Protein AF-A0A8C3PEB8-F1 (afdb_monomer)

Mean predicted aligned error: 14.76 Å

Sequence (470 aa):
MGPKTLSRVVLGISSPSLRESHSRQPFCAFLLGEQCRHHIAASMEPAQLKTAVMNIVNTSRIIVQFMLNQNLKNQVTRSRLRQRGGESDEDMEFYQTAGPGALEIMLLMGQVIAVEHRFWARETTTDWWDRIVLQVWDDSQWLRNFRMSKGTFMELCDLLSPALKRQNTKMRATLTVEKRVAIALWKLAPPDSYRSVGNQFGMGKSTVGAAVMQVAKAITELLLPKVVTLGNVQVIVDGFAAMGFPNCGGAIDGTHIPILAPEHQDTQYINRKGYFSMVLQALVDHKERYTNVNAGWLGRVHDGRVFRNTTLFKLLQQGTYFPDQKITVEDVEMPIVILGDPAYPLMPWLMKPYTGSLDRSQELFNYRLSKCRMVVECAFGHLKRRWRTLLTRSDLSQTNIPIVIAACCVLHNLCESKGEIFMAGWEAEANRLAADYAQPDTRAIRRSHQEALRIREALKTSFMTGQATV

Organism: Chrysemys picta bellii (NCBI:txid8478)

Nearest PDB structures (foldseek):
  3po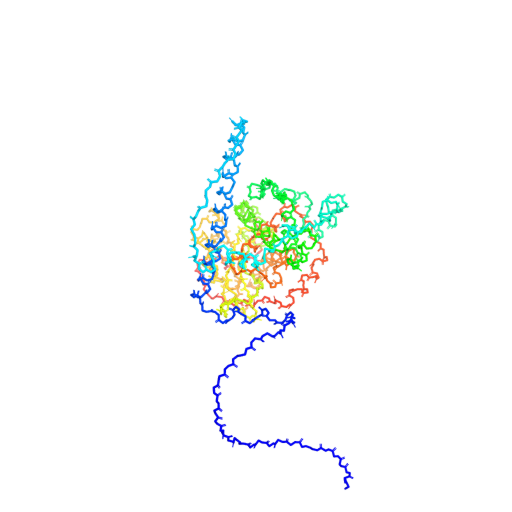4-assembly1_A  TM=4.975E-01  e=8.422E+00  Thermus aquaticus

Secondary structure (DSSP, 8-state):
---------------------------------TTGGGSSGGG--HHHHHHHHHHHHHHHHHHHHHHHHHHHHHHHHHHHHTT---------------SS-HHHHHHHHTTS-----S-SS-----HIIIIIIIII--HHHHHHHHSS-HHHHHHHHHHHHHHH----BTTBPPPPHHHHHHHHHHHHSS---HHHHHHHHT--HHHHHHHHHHHHHHHHHHTHHHHSS---HHHHHHHHHHHT-TTEEEEEEEEEEEBPPPSS--TTSB-TTSSBEEEEEEEE-TTS-EEEEEEEEETTS-HHHHHHTSHHHHHHHHT-SS-S-EEEETTEEEE-EEE--TTSPBBTTEE----SSPPHHHHHHHHHHHHHHHHHHHHHHHHHHHSGGGTS-B-S-TTTHHHHHHHHHHHHHHHHHTT----THHHHHHHHHHTTSPPPPP-----B-HHHHHHHHHHHHHHHHT----

pLDDT: mean 78.8, std 24.86, range [23.2, 98.75]

Radius of gyration: 34.29 Å; Cα contacts (8 Å, |Δi|>4): 577; chains: 1; bounding box: 96×58×107 Å

InterPro domains:
  IPR027806 Harbinger transposase-derived nuclease domain [PF13359] (252-413)
  IPR045249 Putative nuclease HARBI1-like [PTHR22930] (121-427)
  IPR058353 Domain of unknown function DUF8040 [PF26138] (140-220)

Solvent-accessible surface area (backbone atoms only — not comparable to full-atom values): 27311 Å² total; per-residue (Å²): 135,86,82,91,85,88,88,88,85,89,84,87,83,85,87,88,89,84,86,88,86,86,87,79,86,82,84,88,86,77,93,78,74,96,78,69,80,77,64,68,78,80,75,60,54,72,70,56,53,51,50,53,51,50,50,53,52,50,52,50,52,50,52,53,51,49,53,52,51,51,51,51,49,53,51,52,50,53,56,48,63,74,72,54,88,82,86,82,88,84,88,86,90,89,84,84,89,73,72,86,42,74,66,54,53,46,54,62,51,57,65,55,70,74,73,73,64,92,54,95,64,83,90,54,70,43,53,55,48,72,45,44,54,72,71,63,55,50,70,67,61,42,26,74,50,58,65,40,50,71,68,58,50,51,53,50,32,60,75,38,31,89,76,52,62,68,74,67,50,99,88,46,79,55,72,53,42,58,60,35,48,50,55,25,36,46,44,35,24,49,79,60,53,51,59,58,56,7,64,62,55,36,44,55,43,68,57,42,53,49,30,31,53,52,45,23,46,40,41,39,73,70,38,31,82,71,59,38,39,70,78,64,55,66,65,30,19,53,44,26,34,76,66,61,38,73,51,24,66,26,16,42,51,69,46,74,30,42,35,56,81,65,95,67,86,53,78,51,24,30,26,88,71,71,47,36,20,32,28,37,35,36,32,16,30,70,79,41,34,47,34,40,77,52,58,61,44,47,26,52,63,50,60,43,61,56,46,72,72,35,69,64,43,54,30,54,76,68,59,67,68,55,78,98,49,70,47,75,40,87,93,37,83,36,47,55,20,31,39,36,52,47,33,37,61,36,33,70,48,27,47,50,55,80,83,79,92,73,54,75,52,49,47,51,42,33,50,40,52,50,63,55,37,44,32,37,56,50,30,53,49,51,40,34,39,53,31,25,35,50,47,35,61,39,94,59,56,81,88,50,46,32,43,47,54,49,22,48,54,37,54,41,31,56,34,61,78,68,65,49,82,78,64,74,78,37,52,64,56,37,52,61,47,36,66,84,58,65,77,63,84,83,60,72,44,86,56,67,37,73,66,22,50,52,47,52,52,30,51,29,50,34,65,72,73,65,66,82,72,133

Foldseek 3Di:
DDDDDDDDDDDDDDDDDDDDDDDDDDDDDDDDDDDPPPPPVVPDDPVRVVVVVVVVVVVVVVVVVVVVVVVVVVVVVVVVVVVDDDDDDDDDDDDDDDPPDVVNVVVVCVVVPPPPPVDPDDFFDQCLVPPVVPPPDDQVNVCLQLVFGPVLLVVLLVLLCVQQPDDADPVGDDDRSSLLSSLQSNCQFDPDQLVVSCNNRVHDSVVSVVSNLSSLLSLLVRQLVPLQALPDQVVQQVLLLVLPDHLASFAKDKFWFFADDDPDDDPQQQAPVGGGTKIKIFTAGSLLATNDIDIQGRRHDQPQRVLCPDPVNVCVVVVNRDPQDWDDQPNATQHRAYEYELSHAQDSRYDYADDDDDDPLSVLLNVSSVSSNVSPVVSVLQLCLRGVCRLDHNPDDSVSVRSNSSSSSSVSSSCSVVVGDDDPVSNVVSCVSNVVPDTDDHDGDPHHDPSSVVVSVSSSVCSVVVVSDD

Structure (mmCIF, N/CA/C/O backbone):
data_AF-A0A8C3PEB8-F1
#
_entry.id   AF-A0A8C3PEB8-F1
#
loop_
_atom_site.group_PDB
_atom_site.id
_atom_site.type_symbol
_atom_site.label_atom_id
_atom_site.label_alt_id
_atom_site.label_comp_id
_atom_site.label_asym_id
_atom_site.label_entity_id
_atom_site.label_seq_id
_atom_site.pdbx_PDB_ins_code
_atom_site.Cartn_x
_atom_site.Cartn_y
_atom_site.Cartn_z
_atom_site.occupancy
_atom_site.B_iso_or_equiv
_atom_site.auth_seq_id
_atom_site.auth_comp_id
_atom_site.auth_asym_id
_atom_site.auth_atom_id
_atom_site.pdbx_PDB_model_num
ATOM 1 N N . MET A 1 1 ? 65.858 -15.951 37.108 1.00 34.94 1 MET A N 1
ATOM 2 C CA . MET A 1 1 ? 66.296 -16.581 35.846 1.00 34.94 1 MET A CA 1
ATOM 3 C C . MET A 1 1 ? 65.514 -15.944 34.705 1.00 34.94 1 MET A C 1
ATOM 5 O O . MET A 1 1 ? 64.300 -16.066 34.691 1.00 34.94 1 MET A O 1
ATOM 9 N N . GLY A 1 2 ? 66.186 -15.186 33.829 1.00 31.69 2 GLY A N 1
ATOM 10 C CA . GLY A 1 2 ? 65.679 -14.901 32.474 1.00 31.69 2 GLY A CA 1
ATOM 11 C C . GLY A 1 2 ? 65.907 -16.117 31.554 1.00 31.69 2 GLY A C 1
ATOM 12 O O . GLY A 1 2 ? 66.255 -17.167 32.100 1.00 31.69 2 GLY A O 1
ATOM 13 N N . PRO A 1 3 ? 65.825 -16.009 30.206 1.00 40.56 3 PRO A N 1
ATOM 14 C CA . PRO A 1 3 ? 66.071 -14.801 29.394 1.00 40.56 3 PRO A CA 1
ATOM 15 C C . PRO A 1 3 ? 65.006 -14.502 28.293 1.00 40.56 3 PRO A C 1
ATOM 17 O O . PRO A 1 3 ? 64.292 -15.397 27.867 1.00 40.56 3 PRO A O 1
ATOM 20 N N . LYS A 1 4 ? 64.773 -13.209 27.971 1.00 32.34 4 LYS A N 1
ATOM 21 C CA . LYS A 1 4 ? 65.171 -12.450 26.737 1.00 32.34 4 LYS A CA 1
ATOM 22 C C . LYS A 1 4 ? 64.312 -12.793 25.495 1.00 32.34 4 LYS A C 1
ATOM 24 O O . LYS A 1 4 ? 64.003 -13.950 25.293 1.00 32.34 4 LYS A O 1
ATOM 29 N N . THR A 1 5 ? 63.895 -11.919 24.573 1.00 30.31 5 THR A N 1
ATOM 30 C CA . THR A 1 5 ? 64.210 -10.545 24.095 1.00 30.31 5 THR A CA 1
ATOM 31 C C . THR A 1 5 ? 63.116 -10.242 23.028 1.00 30.31 5 THR A C 1
ATOM 33 O O . THR A 1 5 ? 62.523 -11.190 22.532 1.00 30.31 5 THR A O 1
ATOM 36 N N . LEU A 1 6 ? 62.741 -9.040 22.578 1.00 26.75 6 LEU A N 1
ATOM 37 C CA . LEU A 1 6 ? 63.511 -7.876 22.135 1.00 26.75 6 LEU A CA 1
ATOM 38 C C . LEU A 1 6 ? 62.539 -6.694 21.927 1.00 26.75 6 LEU A C 1
ATOM 40 O O . LEU A 1 6 ? 61.372 -6.865 21.586 1.00 26.75 6 LEU A O 1
ATOM 44 N N . SER A 1 7 ? 63.069 -5.502 22.142 1.00 24.53 7 SER A N 1
ATOM 45 C CA . SER A 1 7 ? 62.432 -4.190 22.200 1.00 24.53 7 SER A CA 1
ATOM 46 C C . SER A 1 7 ? 62.866 -3.291 21.032 1.00 24.53 7 SER A C 1
ATOM 48 O O . SER A 1 7 ? 63.826 -3.628 20.342 1.00 24.53 7 SER A O 1
ATOM 50 N N . ARG A 1 8 ? 62.222 -2.110 20.930 1.00 28.69 8 ARG A N 1
ATOM 51 C CA . ARG A 1 8 ? 62.740 -0.766 20.538 1.00 28.69 8 ARG A CA 1
ATOM 52 C C . ARG A 1 8 ? 61.968 -0.099 19.388 1.00 28.69 8 ARG A C 1
ATOM 54 O O . ARG A 1 8 ? 61.520 -0.793 18.493 1.00 28.69 8 ARG A O 1
ATOM 61 N N . VAL A 1 9 ? 61.832 1.228 19.271 1.00 27.45 9 VAL A N 1
ATOM 62 C CA . VAL A 1 9 ? 62.063 2.437 20.102 1.00 27.45 9 VAL A CA 1
ATOM 63 C C . VAL A 1 9 ? 61.412 3.585 19.310 1.00 27.45 9 VAL A C 1
ATOM 65 O O . VAL A 1 9 ? 61.498 3.605 18.085 1.00 27.45 9 VAL A O 1
ATOM 68 N N . VAL A 1 10 ? 60.804 4.546 20.005 1.00 27.80 10 VAL A N 1
ATOM 69 C CA . VAL A 1 10 ? 60.374 5.850 19.475 1.00 27.80 10 VAL A CA 1
ATOM 70 C C . VAL A 1 10 ? 61.398 6.895 19.907 1.00 27.80 10 VAL A C 1
ATOM 72 O O . VAL A 1 10 ? 61.664 6.992 21.101 1.00 27.80 10 VAL A O 1
ATOM 75 N N . LEU A 1 11 ? 61.925 7.692 18.974 1.00 25.73 11 LEU A N 1
ATOM 76 C CA . LEU A 1 11 ? 62.558 8.988 19.246 1.00 25.73 11 LEU A CA 1
ATOM 77 C C . LEU A 1 11 ? 62.345 9.912 18.039 1.00 25.73 11 LEU A C 1
ATOM 79 O O . LEU A 1 11 ? 62.677 9.549 16.914 1.00 25.73 11 LEU A O 1
ATOM 83 N N . GLY A 1 12 ? 61.801 11.102 18.288 1.00 25.27 12 GLY A N 1
ATOM 84 C CA . GLY A 1 12 ? 61.817 12.227 17.355 1.00 25.27 12 GLY A CA 1
ATOM 85 C C . GLY A 1 12 ? 62.802 13.285 17.834 1.00 25.27 12 GLY A C 1
ATOM 86 O O . GLY A 1 12 ? 62.901 13.481 19.041 1.00 25.27 12 GLY A O 1
ATOM 87 N N . ILE A 1 13 ? 63.497 13.960 16.909 1.00 24.50 13 ILE A N 1
ATOM 88 C CA . ILE A 1 13 ? 64.226 15.222 17.130 1.00 24.50 13 ILE A CA 1
ATOM 89 C C . ILE A 1 13 ? 64.264 16.022 15.803 1.00 24.50 13 ILE A C 1
ATOM 91 O O . ILE A 1 13 ? 64.716 15.514 14.784 1.00 24.50 13 ILE A O 1
ATOM 95 N N . SER A 1 14 ? 63.723 17.243 15.873 1.00 23.59 14 SER A N 1
ATOM 96 C CA . SER A 1 14 ? 64.123 18.559 15.318 1.00 23.59 14 SER A CA 1
ATOM 97 C C . SER A 1 14 ? 64.786 18.758 13.935 1.00 23.59 14 SER A C 1
ATOM 99 O O . SER A 1 14 ? 65.789 18.146 13.590 1.00 23.59 14 SER A O 1
ATOM 101 N N . SER A 1 15 ? 64.273 19.787 13.242 1.00 29.31 15 SER A N 1
ATOM 102 C CA . SER A 1 15 ? 64.753 20.515 12.043 1.00 29.31 15 SER A CA 1
ATOM 103 C C . SER A 1 15 ? 66.177 21.113 12.165 1.00 29.31 15 SER A C 1
ATOM 105 O O . SER A 1 15 ? 66.653 21.270 13.292 1.00 29.31 15 SER A O 1
ATOM 107 N N . PRO A 1 16 ? 66.844 21.536 11.057 1.00 29.19 16 PRO A N 1
ATOM 108 C CA . PRO A 1 16 ? 66.666 22.914 10.551 1.00 29.19 16 PRO A CA 1
ATOM 109 C C . PRO A 1 16 ? 66.816 23.133 9.016 1.00 29.19 16 PRO A C 1
ATOM 111 O O . PRO A 1 16 ? 67.196 22.260 8.247 1.00 29.19 16 PRO A O 1
ATOM 114 N N . SER A 1 17 ? 66.478 24.361 8.613 1.00 25.05 17 SER A N 1
ATOM 115 C CA . SER A 1 17 ? 66.448 25.020 7.291 1.00 25.05 17 SER A CA 1
ATOM 116 C C . SER A 1 17 ? 67.767 25.125 6.500 1.00 25.05 17 SER A C 1
ATOM 118 O O . SER A 1 17 ? 68.797 25.324 7.137 1.00 25.05 17 SER A O 1
ATOM 120 N N . LEU A 1 18 ? 67.702 25.234 5.151 1.00 24.64 18 LEU A N 1
ATOM 121 C CA . LEU A 1 18 ? 68.391 26.267 4.326 1.00 24.64 18 LEU A CA 1
ATOM 122 C C . LEU A 1 18 ? 68.099 26.179 2.794 1.00 24.64 18 LEU A C 1
ATOM 124 O O . LEU A 1 18 ? 68.360 25.164 2.167 1.00 24.64 18 LEU A O 1
ATOM 128 N N . ARG A 1 19 ? 67.595 27.308 2.256 1.00 23.33 19 ARG A N 1
ATOM 129 C CA . ARG A 1 19 ? 67.846 28.037 0.977 1.00 23.33 19 ARG A CA 1
ATOM 130 C C . ARG A 1 19 ? 67.830 27.397 -0.437 1.00 23.33 19 ARG A C 1
ATOM 132 O O . ARG A 1 19 ? 68.601 26.510 -0.758 1.00 23.33 19 ARG A O 1
ATOM 139 N N . GLU A 1 20 ? 67.047 28.094 -1.282 1.00 25.41 20 GLU A N 1
ATOM 140 C CA . GLU A 1 20 ? 67.295 28.598 -2.658 1.00 25.41 20 GLU A CA 1
ATOM 141 C C . GLU A 1 20 ? 67.641 27.637 -3.814 1.00 25.41 20 GLU A C 1
ATOM 143 O O . GLU A 1 20 ? 68.714 27.052 -3.872 1.00 25.41 20 GLU A O 1
ATOM 148 N N . SER A 1 21 ? 66.824 27.649 -4.878 1.00 23.20 21 SER A N 1
ATOM 149 C CA . SER A 1 21 ? 67.155 28.376 -6.126 1.00 23.20 21 SER A CA 1
ATOM 150 C C . SER A 1 21 ? 66.173 28.086 -7.274 1.00 23.20 21 SER A C 1
ATOM 152 O O . SER A 1 21 ? 65.502 27.060 -7.344 1.00 23.20 21 SER A O 1
ATOM 154 N N . HIS A 1 22 ? 66.055 29.080 -8.149 1.00 24.98 22 HIS A N 1
ATOM 155 C CA . HIS A 1 22 ? 65.170 29.168 -9.299 1.00 24.98 22 HIS A CA 1
ATOM 156 C C . HIS A 1 22 ? 65.555 28.258 -10.485 1.00 24.98 22 HIS A C 1
ATOM 158 O O . HIS A 1 22 ? 66.723 28.111 -10.828 1.00 24.98 22 HIS A O 1
ATOM 164 N N . SER A 1 23 ? 64.512 27.931 -11.257 1.00 25.09 23 SER A N 1
ATOM 165 C CA . SER A 1 23 ? 64.452 27.937 -12.731 1.00 25.09 23 SER A CA 1
ATOM 166 C C . SER A 1 23 ? 64.666 26.636 -13.523 1.00 25.09 23 SER A C 1
ATOM 168 O O . SER A 1 23 ? 65.601 25.878 -13.311 1.00 25.09 23 SER A O 1
ATOM 170 N N . ARG A 1 24 ? 63.806 26.544 -14.554 1.00 24.33 24 ARG A N 1
ATOM 171 C CA . ARG A 1 24 ? 63.875 25.771 -15.809 1.00 24.33 24 ARG A CA 1
ATOM 172 C C . ARG A 1 24 ? 63.333 24.334 -15.791 1.00 24.33 24 ARG A C 1
ATOM 174 O O . ARG A 1 24 ? 63.985 23.389 -15.373 1.00 24.33 24 ARG A O 1
ATOM 181 N N . GLN A 1 25 ? 62.140 24.194 -16.384 1.00 28.31 25 GLN A N 1
ATOM 182 C CA . GLN A 1 25 ? 61.741 23.001 -17.149 1.00 28.31 25 GLN A CA 1
ATOM 183 C C . GLN A 1 25 ? 62.773 22.728 -18.270 1.00 28.31 25 GLN A C 1
ATOM 185 O O . GLN A 1 25 ? 63.417 23.679 -18.728 1.00 28.31 25 GLN A O 1
ATOM 190 N N . PRO A 1 26 ? 62.909 21.476 -18.756 1.00 35.12 26 PRO A N 1
ATOM 191 C CA . PRO A 1 26 ? 62.064 21.058 -19.883 1.00 35.12 26 PRO A CA 1
ATOM 192 C C . PRO A 1 26 ? 61.582 19.588 -19.862 1.00 35.12 26 PRO A C 1
ATOM 194 O O . PRO A 1 26 ? 62.278 18.672 -19.450 1.00 35.12 26 PRO A O 1
ATOM 197 N N . PHE A 1 27 ? 60.355 19.433 -20.365 1.00 24.02 27 PHE A N 1
ATOM 198 C CA . PHE A 1 27 ? 59.848 18.427 -21.310 1.00 24.02 27 PHE A CA 1
ATOM 199 C C . PHE A 1 27 ? 60.158 16.916 -21.193 1.00 24.02 27 PHE A C 1
ATOM 201 O O . PHE A 1 27 ? 61.279 16.459 -21.359 1.00 24.02 27 PHE A O 1
ATOM 208 N N . CYS A 1 28 ? 59.032 16.184 -21.180 1.00 25.55 28 CYS A N 1
ATOM 209 C CA . CYS A 1 28 ? 58.737 14.888 -21.809 1.00 25.55 28 CYS A CA 1
ATOM 210 C C . CYS A 1 28 ? 59.490 13.635 -21.350 1.00 25.55 28 CYS A C 1
ATOM 212 O O . CYS A 1 28 ? 60.596 13.354 -21.787 1.00 25.55 28 CYS A O 1
ATOM 214 N N . ALA A 1 29 ? 58.765 12.753 -20.659 1.00 27.12 29 ALA A N 1
ATOM 215 C CA . ALA A 1 29 ? 58.081 11.619 -21.297 1.00 27.12 29 ALA A CA 1
ATOM 216 C C . ALA A 1 29 ? 57.561 10.682 -20.201 1.00 27.12 29 ALA A C 1
ATOM 218 O O . ALA A 1 29 ? 58.361 10.158 -19.440 1.00 27.12 29 ALA A O 1
ATOM 219 N N . PHE A 1 30 ? 56.251 10.432 -20.119 1.00 24.45 30 PHE A N 1
ATOM 220 C CA . PHE A 1 30 ? 55.761 9.239 -19.419 1.00 24.45 30 PHE A CA 1
ATOM 221 C C . PHE A 1 30 ? 54.414 8.784 -19.994 1.00 24.45 30 PHE A C 1
ATOM 223 O O . PHE A 1 30 ? 53.351 9.326 -19.698 1.00 24.45 30 PHE A O 1
ATOM 230 N N . LEU A 1 31 ? 54.490 7.763 -20.850 1.00 36.50 31 LEU A N 1
ATOM 231 C CA . LEU A 1 31 ? 53.474 6.719 -20.962 1.00 36.50 31 LEU A CA 1
ATOM 232 C C . LEU A 1 31 ? 53.301 6.091 -19.577 1.00 36.50 31 LEU A C 1
ATOM 234 O O . LEU A 1 31 ? 54.309 5.656 -19.054 1.00 36.50 31 LEU A O 1
ATOM 238 N N . LEU A 1 32 ? 52.090 6.051 -19.012 1.00 29.77 32 LEU A N 1
ATOM 239 C CA . LEU A 1 32 ? 51.540 5.084 -18.030 1.00 29.77 32 LEU A CA 1
ATOM 240 C C . LEU A 1 32 ? 50.208 5.699 -17.533 1.00 29.77 32 LEU A C 1
ATOM 242 O O . LEU A 1 32 ? 50.165 6.856 -17.139 1.00 29.77 32 LEU A O 1
ATOM 246 N N . GLY A 1 33 ? 49.051 5.055 -17.673 1.00 26.59 33 GLY A N 1
ATOM 247 C CA . GLY A 1 33 ? 48.570 4.031 -16.741 1.00 26.59 33 GLY A CA 1
ATOM 248 C C . GLY A 1 33 ? 47.316 4.552 -16.010 1.00 26.59 33 GLY A C 1
ATOM 249 O O . GLY A 1 33 ? 47.225 5.728 -15.675 1.00 26.59 33 GLY A O 1
ATOM 250 N N . GLU A 1 34 ? 46.313 3.698 -15.807 1.00 35.44 34 GLU A N 1
ATOM 251 C CA . GLU A 1 34 ? 44.915 4.003 -15.435 1.00 35.44 34 GLU A CA 1
ATOM 252 C C . GLU A 1 34 ? 44.644 4.734 -14.091 1.00 35.44 34 GLU A C 1
ATOM 254 O O . GLU A 1 34 ? 43.484 4.859 -13.699 1.00 35.44 34 GLU A O 1
ATOM 259 N N . GLN A 1 35 ? 45.635 5.292 -13.389 1.00 29.84 35 GLN A N 1
ATOM 260 C CA . GLN A 1 35 ? 45.427 5.895 -12.058 1.00 29.84 35 GLN A CA 1
ATOM 261 C C . GLN A 1 35 ? 45.144 7.414 -12.018 1.00 29.84 35 GLN A C 1
ATOM 263 O O . GLN A 1 35 ? 44.703 7.910 -10.985 1.00 29.84 35 GLN A O 1
ATOM 268 N N . CYS A 1 36 ? 45.270 8.172 -13.115 1.00 29.12 36 CYS A N 1
ATOM 269 C CA . CYS A 1 36 ? 45.136 9.646 -13.064 1.00 29.12 36 CYS A CA 1
ATOM 270 C C . CYS A 1 36 ? 43.741 10.233 -13.374 1.00 29.12 36 CYS A C 1
ATOM 272 O O . CYS A 1 36 ? 43.602 11.450 -13.484 1.00 29.12 36 CYS A O 1
ATOM 274 N N . ARG A 1 37 ? 42.669 9.432 -13.496 1.00 33.16 37 ARG A N 1
ATOM 275 C CA . ARG A 1 37 ? 41.330 9.988 -13.823 1.00 33.16 37 ARG A CA 1
ATOM 276 C C . ARG A 1 37 ? 40.618 10.693 -12.662 1.00 33.16 37 ARG A C 1
ATOM 278 O O . ARG A 1 37 ? 39.640 11.388 -12.910 1.00 33.16 37 ARG A O 1
ATOM 285 N N . HIS A 1 38 ? 41.073 10.533 -11.419 1.00 34.12 38 HIS A N 1
ATOM 286 C CA . HIS A 1 38 ? 40.346 11.035 -10.242 1.00 34.12 38 HIS A CA 1
ATOM 287 C C . HIS A 1 38 ? 40.837 12.388 -9.697 1.00 34.12 38 HIS A C 1
ATOM 289 O O . HIS A 1 38 ? 40.219 12.907 -8.773 1.00 34.12 38 HIS A O 1
ATOM 295 N N . HIS A 1 39 ? 41.873 13.010 -10.279 1.00 33.34 39 HIS A N 1
ATOM 296 C CA . HIS A 1 39 ? 42.447 14.244 -9.715 1.00 33.34 39 HIS A CA 1
ATOM 297 C C . HIS A 1 39 ? 42.265 15.540 -10.516 1.00 33.34 39 HIS A C 1
ATOM 299 O O . HIS A 1 39 ? 42.610 16.592 -9.994 1.00 33.34 39 HIS A O 1
ATOM 305 N N . ILE A 1 40 ? 41.668 15.529 -11.713 1.00 40.25 40 ILE A N 1
ATOM 306 C CA . ILE A 1 40 ? 41.559 16.768 -12.519 1.00 40.25 40 ILE A CA 1
ATOM 307 C C . ILE A 1 40 ? 40.215 17.496 -12.318 1.00 40.25 40 ILE A C 1
ATOM 309 O O . ILE A 1 40 ? 40.162 18.719 -12.369 1.00 40.25 40 ILE A O 1
ATOM 313 N N . ALA A 1 41 ? 39.125 16.785 -12.008 1.00 41.81 41 ALA A N 1
ATOM 314 C CA . ALA A 1 41 ? 37.815 17.421 -11.806 1.00 41.81 41 ALA A CA 1
ATOM 315 C C . ALA A 1 41 ? 37.619 18.023 -10.399 1.00 41.81 41 ALA A C 1
ATOM 317 O O . ALA A 1 41 ? 36.732 18.848 -10.207 1.00 41.81 41 ALA A O 1
ATOM 318 N N . ALA A 1 42 ? 38.436 17.627 -9.417 1.00 44.28 42 ALA A N 1
ATOM 319 C CA . ALA A 1 42 ? 38.280 18.040 -8.020 1.00 44.28 42 ALA A CA 1
ATOM 320 C C . ALA A 1 42 ? 38.967 19.378 -7.672 1.00 44.28 42 ALA A C 1
ATOM 322 O O . ALA A 1 42 ? 38.840 19.833 -6.540 1.00 44.28 42 ALA A O 1
ATOM 323 N N . SER A 1 43 ? 39.680 20.015 -8.613 1.00 48.78 43 SER A N 1
ATOM 324 C CA . SER A 1 43 ? 40.426 21.262 -8.361 1.00 48.78 43 SER A CA 1
ATOM 325 C C . SER A 1 43 ? 40.010 22.451 -9.237 1.00 48.78 43 SER A C 1
ATOM 327 O O . SER A 1 43 ? 40.687 23.475 -9.208 1.00 48.78 43 SER A O 1
ATOM 329 N N . MET A 1 44 ? 38.957 22.329 -10.052 1.00 43.56 44 MET A N 1
ATOM 330 C CA . MET A 1 44 ? 38.519 23.418 -10.933 1.00 43.56 44 MET A CA 1
ATOM 331 C C . MET A 1 44 ? 37.396 24.220 -10.283 1.00 43.56 44 MET A C 1
ATOM 333 O O . MET A 1 44 ? 36.375 23.662 -9.879 1.00 43.56 44 MET A O 1
ATOM 337 N N . GLU A 1 45 ? 37.556 25.541 -10.227 1.00 64.44 45 GLU A N 1
ATOM 338 C CA . GLU A 1 45 ? 36.481 26.421 -9.777 1.00 64.44 45 GLU A CA 1
ATOM 339 C C . GLU A 1 45 ? 35.273 26.365 -10.738 1.00 64.44 45 GLU A C 1
ATOM 341 O O . GLU A 1 45 ? 35.447 26.203 -11.954 1.00 64.44 45 GLU A O 1
ATOM 346 N N . PRO A 1 46 ? 34.035 26.583 -10.250 1.00 55.72 46 PRO A N 1
ATOM 347 C CA . PRO A 1 46 ? 32.820 26.543 -11.073 1.00 55.72 46 PRO A CA 1
ATOM 348 C C . PRO A 1 46 ? 32.863 27.447 -12.320 1.00 55.72 46 PRO A C 1
ATOM 350 O O . PRO A 1 46 ? 32.295 27.104 -13.360 1.00 55.72 46 PRO A O 1
ATOM 353 N N . ALA A 1 47 ? 33.571 28.580 -12.254 1.00 50.66 47 ALA A N 1
ATOM 354 C CA . ALA A 1 47 ? 33.759 29.495 -13.381 1.00 50.66 47 ALA A CA 1
ATOM 355 C C . ALA A 1 47 ? 34.642 28.903 -14.498 1.00 50.66 47 ALA A C 1
ATOM 357 O O . ALA A 1 47 ? 34.382 29.121 -15.687 1.00 50.66 47 ALA A O 1
ATOM 358 N N . GLN A 1 48 ? 35.641 28.096 -14.133 1.00 45.12 48 GLN A N 1
ATOM 359 C CA . GLN A 1 48 ? 36.524 27.415 -15.079 1.00 45.12 48 GLN A CA 1
ATOM 360 C C . GLN A 1 48 ? 35.801 26.245 -15.751 1.00 45.12 48 GLN A C 1
ATOM 362 O O . GLN A 1 48 ? 35.925 26.059 -16.961 1.00 45.12 48 GLN A O 1
ATOM 367 N N . LEU A 1 49 ? 34.962 25.522 -14.999 1.00 48.31 49 LEU A N 1
ATOM 368 C CA . LEU A 1 49 ? 34.122 24.456 -15.546 1.00 48.31 49 LEU A CA 1
ATOM 369 C C . LEU A 1 49 ? 33.090 25.011 -16.542 1.00 48.31 49 LEU A C 1
ATOM 371 O O . LEU A 1 49 ? 32.910 24.467 -17.630 1.00 48.31 49 LEU A O 1
ATOM 375 N N . LYS A 1 50 ? 32.454 26.141 -16.205 1.00 48.16 50 LYS A N 1
ATOM 376 C CA . LYS A 1 50 ? 31.488 26.822 -17.079 1.00 48.16 50 LYS A CA 1
ATOM 377 C C . LYS A 1 50 ? 32.145 27.317 -18.368 1.00 48.16 50 LYS A C 1
ATOM 379 O O . LYS A 1 50 ? 31.589 27.117 -19.442 1.00 48.16 50 LYS A O 1
ATOM 384 N N . THR A 1 51 ? 33.343 27.891 -18.270 1.00 46.78 51 THR A N 1
ATOM 385 C CA . THR A 1 51 ? 34.132 28.331 -19.433 1.00 46.78 51 THR A CA 1
ATOM 386 C C . THR A 1 51 ? 34.553 27.148 -20.308 1.00 46.78 51 THR A C 1
ATOM 388 O O . THR A 1 51 ? 34.404 27.206 -21.526 1.00 46.78 51 THR A O 1
ATOM 391 N N . ALA A 1 52 ? 34.992 26.037 -19.709 1.00 44.28 52 ALA A N 1
ATOM 392 C CA . ALA A 1 52 ? 35.356 24.825 -20.441 1.00 44.28 52 ALA A CA 1
ATOM 393 C C . ALA A 1 52 ? 34.158 24.216 -21.190 1.00 44.28 52 ALA A C 1
ATOM 395 O O . ALA A 1 52 ? 34.262 23.908 -22.377 1.00 44.28 52 ALA A O 1
ATOM 396 N N . VAL A 1 53 ? 32.995 24.111 -20.538 1.00 49.47 53 VAL A N 1
ATOM 397 C CA . VAL A 1 53 ? 31.758 23.628 -21.174 1.00 49.47 53 VAL A CA 1
ATOM 398 C C . VAL A 1 53 ? 31.307 24.574 -22.288 1.00 49.47 53 VAL A C 1
ATOM 400 O O . VAL A 1 53 ? 30.960 24.111 -23.372 1.00 49.47 53 VAL A O 1
ATOM 403 N N . MET A 1 54 ? 31.355 25.890 -22.064 1.00 45.31 54 MET A N 1
ATOM 404 C CA . MET A 1 54 ? 30.963 26.878 -23.072 1.00 45.31 54 MET A CA 1
ATOM 405 C C . MET A 1 54 ? 31.875 26.819 -24.303 1.00 45.31 54 MET A C 1
ATOM 407 O O . MET A 1 54 ? 31.390 26.872 -25.430 1.00 45.31 54 MET A O 1
ATOM 411 N N . ASN A 1 55 ? 33.179 26.624 -24.099 1.00 44.97 55 ASN A N 1
ATOM 412 C CA . ASN A 1 55 ? 34.137 26.444 -25.185 1.00 44.97 55 ASN A CA 1
ATOM 413 C C . ASN A 1 55 ? 33.864 25.151 -25.965 1.00 44.97 55 ASN A C 1
ATOM 415 O O . ASN A 1 55 ? 33.841 25.185 -27.190 1.00 44.97 55 ASN A O 1
ATOM 419 N N . ILE A 1 56 ? 33.553 24.037 -25.293 1.00 48.28 56 ILE A N 1
ATOM 420 C CA . ILE A 1 56 ? 33.189 22.772 -25.959 1.00 48.28 56 ILE A CA 1
ATOM 421 C C . ILE A 1 56 ? 31.908 22.928 -26.795 1.00 48.28 56 ILE A C 1
ATOM 423 O O . ILE A 1 56 ? 31.851 22.475 -27.942 1.00 48.28 56 ILE A O 1
ATOM 427 N N . VAL A 1 57 ? 30.885 23.594 -26.252 1.00 45.88 57 VAL A N 1
ATOM 428 C CA . VAL A 1 57 ? 29.611 23.836 -26.950 1.00 45.88 57 VAL A CA 1
ATOM 429 C C . VAL A 1 57 ? 29.808 24.768 -28.149 1.00 45.88 57 VAL A C 1
ATOM 431 O O . VAL A 1 57 ? 29.280 24.494 -29.229 1.00 45.88 57 VAL A O 1
ATOM 434 N N . ASN A 1 58 ? 30.608 25.826 -28.000 1.00 45.81 58 ASN A N 1
ATOM 435 C CA . ASN A 1 58 ? 30.904 26.767 -29.080 1.00 45.81 58 ASN A CA 1
ATOM 436 C C . ASN A 1 58 ? 31.711 26.108 -30.204 1.00 45.81 58 ASN A C 1
ATOM 438 O O . ASN A 1 58 ? 31.348 26.250 -31.372 1.00 45.81 58 ASN A O 1
ATOM 442 N N . THR A 1 59 ? 32.729 25.312 -29.871 1.00 48.47 59 THR A N 1
ATOM 443 C CA . THR A 1 59 ? 33.504 24.548 -30.859 1.00 48.47 59 THR A CA 1
ATOM 444 C C . THR A 1 59 ? 32.620 23.542 -31.597 1.00 48.47 59 THR A C 1
ATOM 446 O O . THR A 1 59 ? 32.665 23.460 -32.823 1.00 48.47 59 THR A O 1
ATOM 449 N N . SER A 1 60 ? 31.725 22.850 -30.886 1.00 45.88 60 SER A N 1
ATOM 450 C CA . SER A 1 60 ? 30.768 21.915 -31.498 1.00 45.88 60 SER A CA 1
ATOM 451 C C . SER A 1 60 ? 29.800 22.621 -32.456 1.00 45.88 60 SER A C 1
ATOM 453 O O . SER A 1 60 ? 29.517 22.119 -33.544 1.00 45.88 60 SER A O 1
ATOM 455 N N . ARG A 1 61 ? 29.324 23.820 -32.095 1.00 45.81 61 ARG A N 1
ATOM 456 C CA . ARG A 1 61 ? 28.439 24.636 -32.939 1.00 45.81 61 ARG A CA 1
ATOM 457 C C . ARG A 1 61 ? 29.143 25.127 -34.209 1.00 45.81 61 ARG A C 1
ATOM 459 O O . ARG A 1 61 ? 28.534 25.109 -35.277 1.00 45.81 61 ARG A O 1
ATOM 466 N N . ILE A 1 62 ? 30.416 25.514 -34.111 1.00 49.59 62 ILE A N 1
ATOM 467 C CA . ILE A 1 62 ? 31.236 25.925 -35.262 1.00 49.59 62 ILE A CA 1
ATOM 468 C C . ILE A 1 62 ? 31.462 24.744 -36.216 1.00 49.59 62 ILE A C 1
ATOM 470 O O . ILE A 1 62 ? 31.293 24.902 -37.424 1.00 49.59 62 ILE A O 1
ATOM 474 N N . ILE A 1 63 ? 31.755 23.550 -35.688 1.00 50.22 63 ILE A N 1
ATOM 475 C CA . ILE A 1 63 ? 31.944 22.332 -36.494 1.00 50.22 63 ILE A CA 1
ATOM 476 C C . ILE A 1 63 ? 30.657 21.959 -37.241 1.00 50.22 63 ILE A C 1
ATOM 478 O O . ILE A 1 63 ? 30.697 21.690 -38.441 1.00 50.22 63 ILE A O 1
ATOM 482 N N . VAL A 1 64 ? 29.500 21.995 -36.573 1.00 47.94 64 VAL A N 1
ATOM 483 C CA . VAL A 1 64 ? 28.206 21.719 -37.220 1.00 47.94 64 VAL A CA 1
ATOM 484 C C . VAL A 1 64 ? 27.901 22.749 -38.313 1.00 47.94 64 VAL A C 1
ATOM 486 O O . VAL A 1 64 ? 27.480 22.373 -39.407 1.00 47.94 64 VAL A O 1
ATOM 489 N N . GLN A 1 65 ? 28.166 24.035 -38.066 1.00 46.06 65 GLN A N 1
ATOM 490 C CA . GLN A 1 65 ? 27.965 25.091 -39.061 1.00 46.06 65 GLN A CA 1
ATOM 491 C C . GLN A 1 65 ? 28.902 24.934 -40.269 1.00 46.06 65 GLN A C 1
ATOM 493 O O . GLN A 1 65 ? 28.484 25.135 -41.409 1.00 46.06 65 GLN A O 1
ATOM 498 N N . PHE A 1 66 ? 30.154 24.532 -40.040 1.00 53.12 66 PHE A N 1
ATO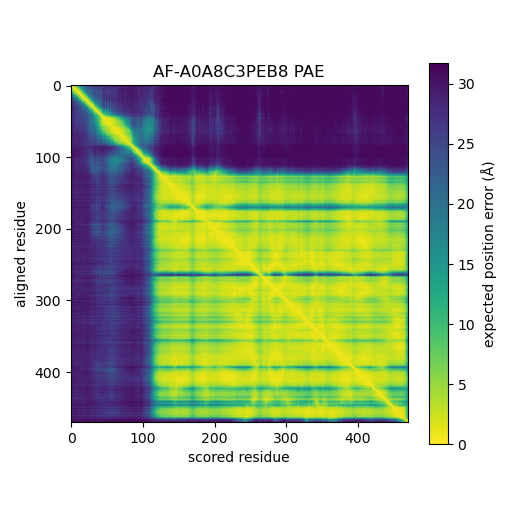M 499 C CA . PHE A 1 66 ? 31.111 24.242 -41.104 1.00 53.12 66 PHE A CA 1
ATOM 500 C C . PHE A 1 66 ? 30.668 23.041 -41.947 1.00 53.12 66 PHE A C 1
ATOM 502 O O . PHE A 1 66 ? 30.656 23.130 -43.172 1.00 53.12 66 PHE A O 1
ATOM 509 N N . MET A 1 67 ? 30.220 21.956 -41.309 1.00 46.59 67 MET A N 1
ATOM 510 C CA . MET A 1 67 ? 29.695 20.765 -41.988 1.00 46.59 67 MET A CA 1
ATOM 511 C C . MET A 1 67 ? 28.466 21.091 -42.849 1.00 46.59 67 MET A C 1
ATOM 513 O O . MET A 1 67 ? 28.381 20.650 -43.994 1.00 46.59 67 MET A O 1
ATOM 517 N N . LEU A 1 68 ? 27.541 21.912 -42.341 1.00 49.38 68 LEU A N 1
ATOM 518 C CA . LEU A 1 68 ? 26.378 22.385 -43.101 1.00 49.38 68 LEU A CA 1
ATOM 519 C C . LEU A 1 68 ? 26.790 23.260 -44.294 1.00 49.38 68 LEU A C 1
ATOM 521 O O . LEU A 1 68 ? 26.278 23.070 -45.397 1.00 49.38 68 LEU A O 1
ATOM 525 N N . ASN A 1 69 ? 27.764 24.156 -44.106 1.00 52.44 69 ASN A N 1
ATOM 526 C CA . ASN A 1 69 ? 28.289 25.004 -45.178 1.00 52.44 69 ASN A CA 1
ATOM 527 C C . ASN A 1 69 ? 29.034 24.202 -46.256 1.00 52.44 69 ASN A C 1
ATOM 529 O O . ASN A 1 69 ? 28.902 24.516 -47.437 1.00 52.44 69 ASN A O 1
ATOM 533 N N . GLN A 1 70 ? 29.779 23.157 -45.886 1.00 52.66 70 GLN A N 1
ATOM 534 C CA . GLN A 1 70 ? 30.416 22.252 -46.849 1.00 52.66 70 GLN A CA 1
ATOM 535 C C . GLN A 1 70 ? 29.377 21.444 -47.631 1.00 52.66 70 GLN A C 1
ATOM 537 O O . GLN A 1 70 ? 29.517 21.255 -48.837 1.00 52.66 70 GLN A O 1
ATOM 542 N N . ASN A 1 71 ? 28.286 21.028 -46.982 1.00 44.66 71 ASN A N 1
ATOM 543 C CA . ASN A 1 71 ? 27.198 20.326 -47.660 1.00 44.66 71 ASN A CA 1
ATOM 544 C C . ASN A 1 71 ? 26.450 21.237 -48.649 1.00 44.66 71 ASN A C 1
ATOM 546 O O . ASN A 1 71 ? 26.169 20.814 -49.770 1.00 44.66 71 ASN A O 1
ATOM 550 N N . LEU A 1 72 ? 26.203 22.504 -48.285 1.00 47.84 72 LEU A N 1
ATOM 551 C CA . LEU A 1 72 ? 25.654 23.506 -49.207 1.00 47.84 72 LEU A CA 1
ATOM 552 C C . LEU A 1 72 ? 26.600 23.770 -50.383 1.00 47.84 72 LEU A C 1
ATOM 554 O O . LEU A 1 72 ? 26.156 23.777 -51.528 1.00 47.84 72 LEU A O 1
ATOM 558 N N . LYS A 1 73 ? 27.905 23.934 -50.123 1.00 48.81 73 LYS A N 1
ATOM 559 C CA . LYS A 1 73 ? 28.911 24.096 -51.182 1.00 48.81 73 LYS A CA 1
ATOM 560 C C . LYS A 1 73 ? 28.914 22.894 -52.121 1.00 48.81 73 LYS A C 1
ATOM 562 O O . LYS A 1 73 ? 28.821 23.085 -53.323 1.00 48.81 73 LYS A O 1
ATOM 567 N N . ASN A 1 74 ? 28.892 21.670 -51.600 1.00 49.81 74 ASN A N 1
ATOM 568 C CA . ASN A 1 74 ? 28.846 20.456 -52.416 1.00 49.81 74 ASN A CA 1
ATOM 569 C C . ASN A 1 74 ? 27.542 20.315 -53.218 1.00 49.81 74 ASN A C 1
ATOM 571 O O . ASN A 1 74 ? 27.573 19.811 -54.341 1.00 49.81 74 ASN A O 1
ATOM 575 N N . GLN A 1 75 ? 26.404 20.783 -52.696 1.00 46.34 75 GLN A N 1
ATOM 576 C CA . GLN A 1 75 ? 25.149 20.839 -53.454 1.00 46.34 75 GLN A CA 1
ATOM 577 C C . GLN A 1 75 ? 25.199 21.878 -54.582 1.00 46.34 75 GLN A C 1
ATOM 579 O O . GLN A 1 75 ? 24.765 21.577 -55.692 1.00 46.34 75 GLN A O 1
ATOM 584 N N . VAL A 1 76 ? 25.785 23.054 -54.331 1.00 49.38 76 VAL A N 1
ATOM 585 C CA . VAL A 1 76 ? 25.979 24.115 -55.335 1.00 49.38 76 VAL A CA 1
ATOM 586 C C . VAL A 1 76 ? 27.003 23.702 -56.400 1.00 49.38 76 VAL A C 1
ATOM 588 O O . VAL A 1 76 ? 26.828 23.980 -57.583 1.00 49.38 76 VAL A O 1
ATOM 591 N N . THR A 1 77 ? 28.053 22.980 -56.016 1.00 46.47 77 THR A N 1
ATOM 592 C CA . THR A 1 77 ? 29.051 22.443 -56.948 1.00 46.47 77 THR A CA 1
ATOM 593 C C . THR A 1 77 ? 28.451 21.329 -57.810 1.00 46.47 77 THR A C 1
ATOM 595 O O . THR A 1 77 ? 28.678 21.307 -59.016 1.00 46.47 77 THR A O 1
ATOM 598 N N . ARG A 1 78 ? 27.596 20.459 -57.247 1.00 47.53 78 ARG A N 1
ATOM 599 C CA . ARG A 1 78 ? 26.859 19.429 -58.007 1.00 47.53 78 ARG A CA 1
ATOM 600 C C . ARG A 1 78 ? 25.795 20.006 -58.943 1.00 47.53 78 ARG A C 1
ATOM 602 O O . ARG A 1 78 ? 25.571 19.434 -60.007 1.00 47.53 78 ARG A O 1
ATOM 609 N N . SER A 1 79 ? 25.148 21.117 -58.583 1.00 44.09 79 SER A N 1
ATOM 610 C CA . SER A 1 79 ? 24.207 21.800 -59.481 1.00 44.09 79 SER A CA 1
ATOM 611 C C . SER A 1 79 ? 24.924 22.545 -60.612 1.00 44.09 79 SER A C 1
ATOM 613 O O . SER A 1 79 ? 24.442 22.515 -61.741 1.00 44.09 79 SER A O 1
ATOM 615 N N . ARG A 1 80 ? 26.115 23.106 -60.358 1.00 46.03 80 ARG A N 1
ATOM 616 C CA . ARG A 1 80 ? 26.970 23.734 -61.384 1.00 46.03 80 ARG A CA 1
ATOM 617 C C . ARG A 1 80 ? 27.627 22.723 -62.333 1.00 46.03 80 ARG A C 1
ATOM 619 O O . ARG A 1 80 ? 27.648 22.967 -63.534 1.00 46.03 80 ARG A O 1
ATOM 626 N N . LEU A 1 81 ? 28.059 21.559 -61.836 1.00 47.22 81 LEU A N 1
ATOM 627 C CA . LEU A 1 81 ? 28.585 20.453 -62.660 1.00 47.22 81 LEU A CA 1
ATOM 628 C C . LEU A 1 81 ? 27.520 19.793 -63.551 1.00 47.22 81 LEU A C 1
ATOM 630 O O . LEU A 1 81 ? 27.862 19.190 -64.560 1.00 47.22 81 LEU A O 1
ATOM 634 N N . ARG A 1 82 ? 26.226 19.932 -63.226 1.00 47.56 82 ARG A N 1
ATOM 635 C CA . ARG A 1 82 ? 25.130 19.544 -64.133 1.00 47.56 82 ARG A CA 1
ATOM 636 C C . ARG A 1 82 ? 24.849 20.573 -65.233 1.00 47.56 82 ARG A C 1
ATOM 638 O O . ARG A 1 82 ? 24.161 20.231 -66.186 1.00 47.56 82 ARG A O 1
ATOM 645 N N . GLN A 1 83 ? 25.344 21.807 -65.108 1.00 47.12 83 GLN A N 1
ATOM 646 C CA . GLN A 1 83 ? 25.045 22.909 -66.032 1.00 47.12 83 GLN A CA 1
ATOM 647 C C . GLN A 1 83 ? 26.203 23.297 -66.960 1.00 47.12 83 GLN A C 1
ATOM 649 O O . GLN A 1 83 ? 25.996 24.125 -67.842 1.00 47.12 83 GLN A O 1
ATOM 654 N N . ARG A 1 84 ? 27.406 22.730 -66.809 1.00 42.84 84 ARG A N 1
ATOM 655 C CA . ARG A 1 84 ? 28.567 23.167 -67.598 1.00 42.84 84 ARG A CA 1
ATOM 656 C C . ARG A 1 84 ? 29.500 22.002 -67.935 1.00 42.84 84 ARG A C 1
ATOM 658 O O . ARG A 1 84 ? 30.412 21.684 -67.182 1.00 42.84 84 ARG A O 1
ATOM 665 N N . GLY A 1 85 ? 29.245 21.364 -69.074 1.00 39.91 85 GLY A N 1
ATOM 666 C CA . GLY A 1 85 ? 30.324 20.814 -69.891 1.00 39.91 85 GLY A CA 1
ATOM 667 C C . GLY A 1 85 ? 30.924 21.962 -70.705 1.00 39.91 85 GLY A C 1
ATOM 668 O O . GLY A 1 85 ? 30.162 22.748 -71.265 1.00 39.91 85 GLY A O 1
ATOM 669 N N . GLY A 1 86 ? 32.253 22.079 -70.727 1.00 34.16 86 GLY A N 1
ATOM 670 C CA . GLY A 1 86 ? 32.973 23.042 -71.570 1.00 34.16 86 GLY A CA 1
ATOM 671 C C . GLY A 1 86 ? 34.022 23.884 -70.835 1.00 34.16 86 GLY A C 1
ATOM 672 O O . GLY A 1 86 ? 33.676 24.890 -70.226 1.00 34.16 86 GLY A O 1
ATOM 673 N N . GLU A 1 87 ? 35.267 23.412 -70.957 1.00 32.78 87 GLU A N 1
ATOM 674 C CA . GLU A 1 87 ? 36.541 24.126 -71.192 1.00 32.78 87 GLU A CA 1
ATOM 675 C C . GLU A 1 87 ? 37.203 25.108 -70.190 1.00 32.78 87 GLU A C 1
ATOM 677 O O . GLU A 1 87 ? 36.630 26.101 -69.747 1.00 32.78 87 GLU A O 1
ATOM 682 N N . SER A 1 88 ? 38.491 24.764 -69.995 1.00 32.31 88 SER A N 1
ATOM 683 C CA . SER A 1 88 ? 39.759 25.519 -69.892 1.00 32.31 88 SER A CA 1
ATOM 684 C C . SER A 1 88 ? 40.138 26.345 -68.656 1.00 32.31 88 SER A C 1
ATOM 686 O O . SER A 1 88 ? 39.427 27.250 -68.223 1.00 32.31 88 SER A O 1
ATOM 688 N N . ASP A 1 89 ? 41.348 26.006 -68.190 1.00 37.94 89 ASP A N 1
ATOM 689 C CA . ASP A 1 89 ? 42.241 26.648 -67.223 1.00 37.94 89 ASP A CA 1
ATOM 690 C C . ASP A 1 89 ? 42.712 28.049 -67.656 1.00 37.94 89 ASP A C 1
ATOM 692 O O . ASP A 1 89 ? 42.838 28.297 -68.851 1.00 37.94 89 ASP A O 1
ATOM 696 N N . GLU A 1 90 ? 43.013 28.919 -66.680 1.00 33.12 90 GLU A N 1
ATOM 697 C CA . GLU A 1 90 ? 44.268 29.700 -66.584 1.00 33.12 90 GLU A CA 1
ATOM 698 C C . GLU A 1 90 ? 44.297 30.577 -65.300 1.00 33.12 90 GLU A C 1
ATOM 700 O O . GLU A 1 90 ? 43.391 31.363 -65.023 1.00 33.12 90 GLU A O 1
ATOM 705 N N . ASP A 1 91 ? 45.342 30.330 -64.502 1.00 28.47 91 ASP A N 1
ATOM 706 C CA . ASP A 1 91 ? 46.103 31.083 -63.483 1.00 28.47 91 ASP A CA 1
ATOM 707 C C . ASP A 1 91 ? 45.654 32.454 -62.924 1.00 28.47 91 ASP A C 1
ATOM 709 O O . ASP A 1 91 ? 45.332 33.372 -63.671 1.00 28.47 91 ASP A O 1
ATOM 713 N N . MET A 1 92 ? 45.844 32.649 -61.598 1.00 29.09 92 MET A N 1
ATOM 714 C CA . MET A 1 92 ? 46.604 33.792 -61.029 1.00 29.09 92 MET A CA 1
ATOM 715 C C . MET A 1 92 ? 46.876 33.639 -59.509 1.00 29.09 92 MET A C 1
ATOM 717 O O . MET A 1 92 ? 45.960 33.666 -58.685 1.00 29.09 92 MET A O 1
ATOM 721 N N . GLU A 1 93 ? 48.155 33.526 -59.133 1.00 29.62 93 GLU A N 1
ATOM 722 C CA . GLU A 1 93 ? 48.701 33.697 -57.772 1.00 29.62 93 GLU A CA 1
ATOM 723 C C . GLU A 1 93 ? 48.815 35.185 -57.379 1.00 29.62 93 GLU A C 1
ATOM 725 O O . GLU A 1 93 ? 49.238 35.977 -58.214 1.00 29.62 93 GLU A O 1
ATOM 730 N N . PHE A 1 94 ? 48.552 35.547 -56.107 1.00 24.91 94 PHE A N 1
ATOM 731 C CA . PHE A 1 94 ? 49.515 36.216 -55.191 1.00 24.91 94 PHE A CA 1
ATOM 732 C C . PHE A 1 94 ? 48.894 36.557 -53.811 1.00 24.91 94 PHE A C 1
ATOM 734 O O . PHE A 1 94 ? 47.817 37.144 -53.749 1.00 24.91 94 PHE A O 1
ATOM 741 N N . TYR A 1 95 ? 49.583 36.211 -52.709 1.00 24.34 95 TYR A N 1
ATOM 742 C CA . TYR A 1 95 ? 50.062 37.104 -51.621 1.00 24.34 95 TYR A CA 1
ATOM 743 C C . TYR A 1 95 ? 50.439 36.335 -50.331 1.00 24.34 95 TYR A C 1
ATOM 745 O O . TYR A 1 95 ? 49.608 35.852 -49.568 1.00 24.34 95 TYR A O 1
ATOM 753 N N . GLN A 1 96 ? 51.758 36.271 -50.146 1.00 27.23 96 GLN A N 1
ATOM 754 C CA . GLN A 1 96 ? 52.606 36.277 -48.945 1.00 27.23 96 GLN A CA 1
ATOM 755 C C . GLN A 1 96 ? 52.019 36.318 -47.509 1.00 27.23 96 GLN A C 1
ATOM 757 O O . GLN A 1 96 ? 51.268 37.204 -47.117 1.00 27.23 96 GLN A O 1
ATOM 762 N N . THR A 1 97 ? 52.596 35.412 -46.701 1.00 35.06 97 THR A N 1
ATOM 763 C CA . THR A 1 97 ? 53.079 35.537 -45.304 1.00 35.06 97 THR A CA 1
ATOM 764 C C . THR A 1 97 ? 52.155 36.105 -44.219 1.00 35.06 97 THR A C 1
ATOM 766 O O . THR A 1 97 ? 52.138 37.302 -43.947 1.00 35.06 97 THR A O 1
ATOM 769 N N . ALA A 1 98 ? 51.565 35.195 -43.442 1.00 29.59 98 ALA A N 1
ATOM 770 C CA . ALA A 1 98 ? 51.285 35.379 -42.019 1.00 29.59 98 ALA A CA 1
ATOM 771 C C . ALA A 1 98 ? 51.724 34.096 -41.286 1.00 29.59 98 ALA A C 1
ATOM 773 O O . ALA A 1 98 ? 51.652 33.018 -41.876 1.00 29.59 98 ALA A O 1
ATOM 774 N N . GLY A 1 99 ? 52.228 34.221 -40.049 1.00 43.06 99 GLY A N 1
ATOM 775 C CA . GLY A 1 99 ? 52.676 33.101 -39.198 1.00 43.06 99 GLY A CA 1
ATOM 776 C C . GLY A 1 99 ? 51.630 31.983 -39.064 1.00 43.06 99 GLY A C 1
ATOM 777 O O . GLY A 1 99 ? 50.501 32.193 -39.505 1.00 43.06 99 GLY A O 1
ATOM 778 N N . PRO A 1 100 ? 51.989 30.819 -38.477 1.00 38.25 100 PRO A N 1
ATOM 779 C CA . PRO A 1 100 ? 51.291 29.544 -38.662 1.00 38.25 100 PRO A CA 1
ATOM 780 C C . PRO A 1 100 ? 49.781 29.748 -38.700 1.00 38.25 100 PRO A C 1
ATOM 782 O O . PRO A 1 100 ? 49.156 30.114 -37.700 1.00 38.25 100 PRO A O 1
ATOM 785 N N . GLY A 1 101 ? 49.232 29.657 -39.914 1.00 39.28 101 GLY A N 1
ATOM 786 C CA . GLY A 1 101 ? 47.881 30.110 -40.198 1.00 39.28 101 GLY A CA 1
ATOM 787 C C . GLY A 1 101 ? 46.881 29.335 -39.352 1.00 39.28 101 GLY A C 1
ATOM 788 O O . GLY A 1 101 ? 47.146 28.215 -38.915 1.00 39.28 101 GLY A O 1
ATOM 789 N N . ALA A 1 102 ? 45.683 29.886 -39.167 1.00 41.19 102 ALA A N 1
ATOM 790 C CA . ALA A 1 102 ? 44.587 29.189 -38.492 1.00 41.19 102 ALA A CA 1
ATOM 791 C C . ALA A 1 102 ? 44.356 27.759 -39.034 1.00 41.19 102 ALA A C 1
ATOM 793 O O . ALA A 1 102 ? 43.868 26.908 -38.301 1.00 41.19 102 ALA A O 1
ATOM 794 N N . LEU A 1 103 ? 44.760 27.484 -40.282 1.00 42.69 103 LEU A N 1
ATOM 795 C CA . LEU A 1 103 ? 44.768 26.161 -40.908 1.00 42.69 103 LEU A CA 1
ATOM 796 C C . LEU A 1 103 ? 45.771 25.176 -40.274 1.00 42.69 103 LEU A C 1
ATOM 798 O O . LEU A 1 103 ? 45.454 24.006 -40.110 1.00 42.69 103 LEU A O 1
ATOM 802 N N . GLU A 1 104 ? 46.958 25.643 -39.894 1.00 40.75 104 GLU A N 1
ATOM 803 C CA . GLU A 1 104 ? 48.034 24.852 -39.284 1.00 40.75 104 GLU A CA 1
ATOM 804 C C . GLU A 1 104 ? 47.734 24.581 -37.801 1.00 40.75 104 GLU A C 1
ATOM 806 O O . GLU A 1 104 ? 47.901 23.463 -37.318 1.00 40.75 104 GLU A O 1
ATOM 811 N N . ILE A 1 105 ? 47.137 25.565 -37.114 1.00 47.97 105 ILE A N 1
ATOM 812 C CA . ILE A 1 105 ? 46.531 25.381 -35.787 1.00 47.97 105 ILE A CA 1
ATOM 813 C C . ILE A 1 105 ? 45.315 24.445 -35.874 1.00 47.97 105 ILE A C 1
ATOM 815 O O . ILE A 1 105 ? 45.143 23.615 -34.990 1.00 47.97 105 ILE A O 1
ATOM 819 N N . MET A 1 106 ? 44.500 24.504 -36.935 1.00 47.84 106 MET A N 1
ATOM 820 C CA . MET A 1 106 ? 43.401 23.553 -37.174 1.00 47.84 106 MET A CA 1
ATOM 821 C C . MET A 1 106 ? 43.892 22.141 -37.505 1.00 47.84 106 MET A C 1
ATOM 823 O O . MET A 1 106 ? 43.230 21.186 -37.119 1.00 47.84 106 MET A O 1
ATOM 827 N N . LEU A 1 107 ? 45.033 21.986 -38.180 1.00 47.53 107 LEU A N 1
ATOM 828 C CA . LEU A 1 107 ? 45.672 20.691 -38.444 1.00 47.53 107 LEU A CA 1
ATOM 829 C C . LEU A 1 107 ? 46.273 20.095 -37.162 1.00 47.53 107 LEU A C 1
ATOM 831 O O . LEU A 1 107 ? 46.062 18.915 -36.882 1.00 47.53 107 LEU A O 1
ATOM 835 N N . LEU A 1 108 ? 46.919 20.917 -36.328 1.00 44.00 108 LEU A N 1
ATOM 836 C CA . LEU A 1 108 ? 47.398 20.527 -34.994 1.00 44.00 108 LEU A CA 1
ATOM 837 C C . LEU A 1 108 ? 46.239 20.263 -34.014 1.00 44.00 108 LEU A C 1
ATOM 839 O O . LEU A 1 108 ? 46.302 19.328 -33.224 1.00 44.00 108 LEU A O 1
ATOM 843 N N . MET A 1 109 ? 45.133 21.007 -34.106 1.00 46.75 109 MET A N 1
ATOM 844 C CA . MET A 1 109 ? 43.885 20.732 -33.380 1.00 46.75 109 MET A CA 1
ATOM 845 C C . MET A 1 109 ? 43.043 19.623 -34.022 1.00 46.75 109 MET A C 1
ATOM 847 O O . MET A 1 109 ? 42.140 19.105 -33.379 1.00 46.75 109 MET A O 1
ATOM 851 N N . GLY A 1 110 ? 43.354 19.189 -35.242 1.00 43.78 110 GLY A N 1
ATOM 852 C CA . GLY A 1 110 ? 42.843 17.956 -35.845 1.00 43.78 110 GLY A CA 1
ATOM 853 C C . GLY A 1 110 ? 43.411 16.704 -35.169 1.00 43.78 110 GLY A C 1
ATOM 854 O O . GLY A 1 110 ? 42.853 15.620 -35.311 1.00 43.78 110 GLY A O 1
ATOM 855 N N . GLN A 1 111 ? 44.469 16.863 -34.361 1.00 41.16 111 GLN A N 1
ATOM 856 C CA . GLN A 1 111 ? 44.892 15.883 -33.359 1.00 41.16 111 GLN A CA 1
ATOM 857 C C . GLN A 1 111 ? 44.108 15.994 -32.041 1.00 41.16 111 GLN A C 1
ATOM 859 O O . GLN A 1 111 ? 44.411 15.275 -31.086 1.00 41.16 111 GLN A O 1
ATOM 864 N N . VAL A 1 112 ? 43.059 16.828 -31.958 1.00 41.28 112 VAL A N 1
ATOM 865 C CA . VAL A 1 112 ? 41.943 16.536 -31.054 1.00 41.28 112 VAL A CA 1
ATOM 866 C C . VAL A 1 112 ? 41.329 15.274 -31.612 1.00 41.28 112 VAL A C 1
ATOM 868 O O . VAL A 1 112 ? 40.518 15.329 -32.529 1.00 41.28 112 VAL A O 1
ATOM 871 N N . ILE A 1 113 ? 41.828 14.157 -31.084 1.00 43.66 113 ILE A N 1
ATOM 872 C CA . ILE A 1 113 ? 41.398 12.784 -31.291 1.00 43.66 113 ILE A CA 1
ATOM 873 C C . ILE A 1 113 ? 39.916 12.821 -31.649 1.00 43.66 113 ILE A C 1
ATOM 875 O O . ILE A 1 113 ? 39.059 12.927 -30.767 1.00 43.66 113 ILE A O 1
ATOM 879 N N . ALA A 1 114 ? 39.614 12.787 -32.951 1.00 41.84 114 ALA A N 1
ATOM 880 C CA . ALA A 1 114 ? 38.305 12.389 -33.403 1.00 41.84 114 ALA A CA 1
ATOM 881 C C . ALA A 1 114 ? 38.211 10.970 -32.870 1.00 41.84 114 ALA A C 1
ATOM 883 O O . ALA A 1 114 ? 38.836 10.052 -33.400 1.00 41.84 114 ALA A O 1
ATOM 884 N N . VAL A 1 115 ? 37.568 10.823 -31.713 1.00 43.25 115 VAL A N 1
ATOM 885 C CA . VAL A 1 115 ? 37.247 9.515 -31.182 1.00 43.25 115 VAL A CA 1
ATOM 886 C C . VAL A 1 115 ? 36.313 8.954 -32.233 1.00 43.25 115 VAL A C 1
ATOM 888 O O . VAL A 1 115 ? 35.125 9.275 -32.255 1.00 43.25 115 VAL A O 1
ATOM 891 N N . GLU A 1 116 ? 36.870 8.187 -33.168 1.00 36.44 116 GLU A N 1
ATOM 892 C CA . GLU A 1 116 ? 36.094 7.295 -33.997 1.00 36.44 116 GLU A CA 1
ATOM 893 C C . GLU A 1 116 ? 35.342 6.419 -33.007 1.00 36.44 116 GLU A C 1
ATOM 895 O O . GLU A 1 116 ? 35.888 5.504 -32.381 1.00 36.44 116 GLU A O 1
ATOM 900 N N . HIS A 1 117 ? 34.076 6.760 -32.789 1.00 48.03 117 HIS A N 1
ATOM 901 C CA . HIS A 1 117 ? 33.163 5.883 -32.103 1.00 48.03 117 HIS A CA 1
ATOM 902 C C . HIS A 1 117 ? 33.056 4.642 -32.987 1.00 48.03 117 HIS A C 1
ATOM 904 O O . HIS A 1 117 ? 32.247 4.608 -33.909 1.00 48.03 117 HIS A O 1
ATOM 910 N N . ARG A 1 118 ? 33.878 3.619 -32.697 1.00 55.34 118 ARG A N 1
ATOM 911 C CA . ARG A 1 118 ? 33.846 2.306 -33.370 1.00 55.34 118 ARG A CA 1
ATOM 912 C C . ARG A 1 118 ? 32.431 1.717 -33.410 1.00 55.34 118 ARG A C 1
ATOM 914 O O . ARG A 1 118 ? 32.135 0.884 -34.254 1.00 55.34 118 ARG A O 1
ATOM 921 N N . PHE A 1 119 ? 31.566 2.153 -32.496 1.00 53.31 119 PHE A N 1
ATOM 922 C CA . PHE A 1 119 ? 30.136 1.895 -32.488 1.00 53.31 119 PHE A CA 1
ATOM 923 C C . PHE A 1 119 ? 29.389 3.093 -31.873 1.00 53.31 119 PHE A C 1
ATOM 925 O O . PHE A 1 119 ? 29.772 3.602 -30.818 1.00 53.31 119 PHE A O 1
ATOM 932 N N . TRP A 1 120 ? 28.301 3.531 -32.517 1.00 60.62 120 TRP A N 1
ATOM 933 C CA . TRP A 1 120 ? 27.397 4.576 -31.996 1.00 60.62 120 TRP A CA 1
ATOM 934 C C . TRP A 1 120 ? 26.503 4.041 -30.862 1.00 60.62 120 TRP A C 1
ATOM 936 O O . TRP A 1 120 ? 26.113 4.762 -29.946 1.00 60.62 120 TRP A O 1
ATOM 946 N N . ALA A 1 121 ? 26.219 2.738 -30.899 1.00 64.06 121 ALA A N 1
ATOM 947 C CA . ALA A 1 121 ? 25.594 1.958 -29.843 1.00 64.06 121 ALA A CA 1
ATOM 948 C C . ALA A 1 121 ? 26.187 0.544 -29.873 1.00 64.06 121 ALA A C 1
ATOM 950 O O . ALA A 1 121 ? 26.384 -0.018 -30.947 1.00 64.06 121 ALA A O 1
ATOM 951 N N . ARG A 1 122 ? 26.488 -0.032 -28.706 1.00 67.81 122 ARG A N 1
ATOM 952 C CA . ARG A 1 122 ? 26.925 -1.429 -28.624 1.00 67.81 122 ARG A CA 1
ATOM 953 C C . ARG A 1 122 ? 25.721 -2.328 -28.890 1.00 67.81 122 ARG A C 1
ATOM 955 O O . ARG A 1 122 ? 24.736 -2.227 -28.160 1.00 67.81 122 ARG A O 1
ATOM 962 N N . GLU A 1 123 ? 25.812 -3.201 -29.887 1.00 68.69 123 GLU A N 1
ATOM 963 C CA . GLU A 1 123 ? 24.813 -4.248 -30.084 1.00 68.69 123 GLU A CA 1
ATOM 964 C C . GLU A 1 123 ? 24.853 -5.221 -28.905 1.00 68.69 123 GLU A C 1
ATOM 966 O O . GLU A 1 123 ? 25.907 -5.720 -28.501 1.00 68.69 123 GLU A O 1
ATOM 971 N N . THR A 1 124 ? 23.691 -5.448 -28.309 1.00 77.81 124 THR A N 1
ATOM 972 C CA . THR A 1 124 ? 23.500 -6.378 -27.203 1.00 77.81 124 THR A CA 1
ATOM 973 C C . THR A 1 124 ? 22.375 -7.325 -27.580 1.00 77.81 124 THR A C 1
ATOM 975 O O . THR A 1 124 ? 21.332 -6.883 -28.064 1.00 77.81 124 THR A O 1
ATOM 978 N N . THR A 1 125 ? 22.588 -8.628 -27.377 1.00 82.38 125 THR A N 1
ATOM 979 C CA . THR A 1 125 ? 21.544 -9.630 -27.623 1.00 82.38 125 THR A CA 1
ATOM 980 C C . THR A 1 125 ? 20.310 -9.314 -26.787 1.00 82.38 125 THR A C 1
ATOM 982 O O . THR A 1 125 ? 20.397 -8.897 -25.630 1.00 82.38 125 THR A O 1
ATOM 985 N N . THR A 1 126 ? 19.155 -9.498 -27.408 1.00 84.31 126 THR A N 1
ATOM 986 C CA . THR A 1 126 ? 17.845 -9.324 -26.785 1.00 84.31 126 THR A CA 1
ATOM 987 C C . THR A 1 126 ? 17.088 -10.650 -26.668 1.00 84.31 126 THR A C 1
ATOM 989 O O . THR A 1 126 ? 16.010 -10.686 -26.073 1.00 84.31 126 THR A O 1
ATOM 992 N N . ASP A 1 127 ? 17.707 -11.749 -27.125 1.00 87.19 127 ASP A N 1
ATOM 993 C CA . ASP A 1 127 ? 17.147 -13.100 -27.235 1.00 87.19 127 ASP A CA 1
ATOM 994 C C . ASP A 1 127 ? 16.545 -13.614 -25.931 1.00 87.19 127 ASP A C 1
ATOM 996 O O . ASP A 1 127 ? 15.536 -14.318 -25.962 1.00 87.19 127 ASP A O 1
ATOM 1000 N N . TRP A 1 128 ? 17.124 -13.261 -24.779 1.00 92.19 128 TRP A N 1
ATOM 1001 C CA . TRP A 1 128 ? 16.561 -13.685 -23.501 1.00 92.19 128 TRP A CA 1
ATOM 1002 C C . TRP A 1 128 ? 15.120 -13.192 -23.326 1.00 92.19 128 TRP A C 1
ATOM 1004 O O . TRP A 1 128 ? 14.250 -13.972 -22.960 1.00 92.19 128 TRP A O 1
ATOM 1014 N N . TRP A 1 129 ? 14.833 -11.929 -23.636 1.00 93.81 129 TRP A N 1
ATOM 1015 C CA . TRP A 1 129 ? 13.465 -11.421 -23.551 1.00 93.81 129 TRP A CA 1
ATOM 1016 C C . TRP A 1 129 ? 12.611 -11.957 -24.707 1.00 93.81 129 TRP A C 1
ATOM 1018 O O . TRP A 1 129 ? 11.558 -12.551 -24.484 1.00 93.81 129 TRP A O 1
ATOM 1028 N N . ASP A 1 130 ? 13.090 -11.791 -25.940 1.00 88.38 130 ASP A N 1
ATOM 1029 C CA . ASP A 1 130 ? 12.266 -11.982 -27.137 1.00 88.38 130 ASP A CA 1
ATOM 1030 C C . ASP A 1 130 ? 11.996 -13.459 -27.473 1.00 88.38 130 ASP A C 1
ATOM 1032 O O . ASP A 1 130 ? 10.951 -13.787 -28.040 1.00 88.38 130 ASP A O 1
ATOM 1036 N N . ARG A 1 131 ? 12.911 -14.363 -27.106 1.00 88.75 131 ARG A N 1
ATOM 1037 C CA . ARG A 1 131 ? 12.803 -15.803 -27.384 1.00 88.75 131 ARG A CA 1
ATOM 1038 C C . ARG A 1 131 ? 12.581 -16.605 -26.112 1.00 88.75 131 ARG A C 1
ATOM 1040 O O . ARG A 1 131 ? 11.634 -17.375 -26.049 1.00 88.75 131 ARG A O 1
ATOM 1047 N N . ILE A 1 132 ? 13.408 -16.417 -25.085 1.00 90.94 132 ILE A N 1
ATOM 1048 C CA . ILE A 1 132 ? 13.320 -17.260 -23.882 1.00 90.94 132 ILE A CA 1
ATOM 1049 C C . ILE A 1 132 ? 12.086 -16.898 -23.049 1.00 90.94 132 ILE A C 1
ATOM 1051 O O . ILE A 1 132 ? 11.235 -17.748 -22.807 1.00 90.94 132 ILE A O 1
ATOM 1055 N N . VAL A 1 133 ? 11.943 -15.636 -22.646 1.00 92.44 133 VAL A N 1
ATOM 1056 C CA . VAL A 1 133 ? 10.835 -15.219 -21.775 1.00 92.44 133 VAL A CA 1
ATOM 1057 C C . VAL A 1 133 ? 9.495 -15.255 -22.506 1.00 92.44 133 VAL A C 1
ATOM 1059 O O . VAL A 1 133 ? 8.522 -15.781 -21.974 1.00 92.44 133 VAL A O 1
ATOM 1062 N N . LEU A 1 134 ? 9.412 -14.702 -23.719 1.00 90.31 134 LEU A N 1
ATOM 1063 C CA . LEU A 1 134 ? 8.124 -14.594 -24.409 1.00 90.31 134 LEU A CA 1
ATOM 1064 C C . LEU A 1 134 ? 7.625 -15.910 -25.021 1.00 90.31 134 LEU A C 1
ATOM 1066 O O . LEU A 1 134 ? 6.403 -16.076 -25.098 1.00 90.31 134 LEU A O 1
ATOM 1070 N N . GLN A 1 135 ? 8.525 -16.814 -25.436 1.00 90.31 135 GLN A N 1
ATOM 1071 C CA . GLN A 1 135 ? 8.163 -18.027 -26.189 1.00 90.31 135 GLN A CA 1
ATOM 1072 C C . GLN A 1 135 ? 8.363 -19.332 -25.410 1.00 90.31 135 GLN A C 1
ATOM 1074 O O . GLN A 1 135 ? 7.679 -20.303 -25.718 1.00 90.31 135 GLN A O 1
ATOM 1079 N N . VAL A 1 136 ? 9.285 -19.383 -24.438 1.00 92.69 136 VAL A N 1
ATOM 1080 C CA . VAL A 1 136 ? 9.659 -20.640 -23.758 1.00 92.69 136 VAL A CA 1
ATOM 1081 C C . VAL A 1 136 ? 9.148 -20.721 -22.320 1.00 92.69 136 VAL A C 1
ATOM 1083 O O . VAL A 1 136 ? 8.808 -21.811 -21.874 1.00 92.69 136 VAL A O 1
ATOM 1086 N N . TRP A 1 137 ? 9.109 -19.611 -21.575 1.00 94.44 137 TRP A N 1
ATOM 1087 C CA . TRP A 1 137 ? 8.721 -19.648 -20.161 1.00 94.44 137 TRP A CA 1
ATOM 1088 C C . TRP A 1 137 ? 7.277 -20.088 -19.933 1.00 94.44 137 TRP A C 1
ATOM 1090 O O . TRP A 1 137 ? 6.354 -19.596 -20.583 1.00 94.44 137 TRP A O 1
ATOM 1100 N N . ASP A 1 138 ? 7.103 -20.947 -18.929 1.00 95.00 138 ASP A N 1
ATOM 1101 C CA . ASP A 1 138 ? 5.795 -21.313 -18.396 1.00 95.00 138 ASP A CA 1
ATOM 1102 C C . ASP A 1 138 ? 5.245 -20.260 -17.411 1.00 95.00 138 ASP A C 1
ATOM 1104 O O . ASP A 1 138 ? 5.934 -19.316 -16.997 1.00 95.00 138 ASP A O 1
ATOM 1108 N N . ASP A 1 139 ? 3.988 -20.438 -17.000 1.00 93.62 139 ASP A N 1
ATOM 1109 C CA . ASP A 1 139 ? 3.304 -19.528 -16.077 1.00 93.62 139 ASP A CA 1
ATOM 1110 C C . ASP A 1 139 ? 3.967 -19.466 -14.689 1.00 93.62 139 ASP A C 1
ATOM 1112 O O . ASP A 1 139 ? 3.942 -18.421 -14.034 1.00 93.62 139 ASP A O 1
ATOM 1116 N N . SER A 1 140 ? 4.609 -20.548 -14.232 1.00 92.31 140 SER A N 1
ATOM 1117 C CA . SER A 1 140 ? 5.290 -20.593 -12.932 1.00 92.31 140 SER A CA 1
ATOM 1118 C C . SER A 1 140 ? 6.574 -19.766 -12.948 1.00 92.31 140 SER A C 1
ATOM 1120 O O . SER A 1 140 ? 6.832 -18.975 -12.034 1.00 92.31 140 SER A O 1
ATOM 1122 N N . GLN A 1 141 ? 7.382 -19.920 -13.998 1.00 93.19 141 GLN A N 1
ATOM 1123 C CA . GLN A 1 141 ? 8.578 -19.124 -14.247 1.00 93.19 141 GLN A CA 1
ATOM 1124 C C . GLN A 1 141 ? 8.209 -17.655 -14.427 1.00 93.19 141 GLN A C 1
ATOM 1126 O O . GLN A 1 141 ? 8.850 -16.787 -13.828 1.00 93.19 141 GLN A O 1
ATOM 1131 N N . TRP A 1 142 ? 7.149 -17.371 -15.184 1.00 94.56 142 TRP A N 1
ATOM 1132 C CA . TRP A 1 142 ? 6.640 -16.019 -15.364 1.00 94.56 142 TRP A CA 1
ATOM 1133 C C . TRP A 1 142 ? 6.255 -15.377 -14.028 1.00 94.56 142 TRP A C 1
ATOM 1135 O O . TRP A 1 142 ? 6.817 -14.345 -13.649 1.00 94.56 142 TRP A O 1
ATOM 1145 N N . LEU A 1 143 ? 5.357 -16.017 -13.273 1.00 93.69 143 LEU A N 1
ATOM 1146 C CA . LEU A 1 143 ? 4.855 -15.515 -11.995 1.00 93.69 143 LEU A CA 1
ATOM 1147 C C . LEU A 1 143 ? 5.988 -15.298 -10.988 1.00 93.69 143 LEU A C 1
ATOM 1149 O O . LEU A 1 143 ? 6.038 -14.269 -10.311 1.00 93.69 143 LEU A O 1
ATOM 1153 N N . ARG A 1 144 ? 6.939 -16.234 -10.904 1.00 91.50 144 ARG A N 1
ATOM 1154 C CA . ARG A 1 144 ? 8.084 -16.143 -9.987 1.00 91.50 144 ARG A CA 1
ATOM 1155 C C . ARG A 1 144 ? 8.917 -14.882 -10.210 1.00 91.50 144 ARG A C 1
ATOM 1157 O O . ARG A 1 144 ? 9.421 -14.306 -9.242 1.00 91.50 144 ARG A O 1
ATOM 1164 N N . ASN A 1 145 ? 9.066 -14.466 -11.465 1.00 91.56 145 ASN A N 1
ATOM 1165 C CA . ASN A 1 145 ? 9.917 -13.345 -11.841 1.00 91.56 145 ASN A CA 1
ATOM 1166 C C . ASN A 1 145 ? 9.144 -12.017 -11.905 1.00 91.56 145 ASN A C 1
ATOM 1168 O O . ASN A 1 145 ? 9.598 -11.036 -11.320 1.00 91.56 145 ASN A O 1
ATOM 1172 N N . PHE A 1 146 ? 7.963 -11.991 -12.531 1.00 94.31 146 PHE A N 1
ATOM 1173 C CA . PHE A 1 146 ? 7.173 -10.768 -12.748 1.00 94.31 146 PHE A CA 1
ATOM 1174 C C . PHE A 1 146 ? 6.099 -10.500 -11.689 1.00 94.31 146 PHE A C 1
ATOM 1176 O O . PHE A 1 146 ? 5.525 -9.413 -11.667 1.00 94.31 146 PHE A O 1
ATOM 1183 N N . ARG A 1 147 ? 5.870 -11.451 -10.773 1.00 94.50 147 ARG A N 1
ATOM 1184 C CA . ARG A 1 147 ? 4.991 -11.326 -9.591 1.00 94.50 147 ARG A CA 1
ATOM 1185 C C . ARG A 1 147 ? 3.510 -11.113 -9.889 1.00 94.50 147 ARG A C 1
ATOM 1187 O O . ARG A 1 147 ? 2.757 -10.751 -8.987 1.00 94.50 147 ARG A O 1
ATOM 1194 N N . MET A 1 148 ? 3.112 -11.386 -11.123 1.00 95.62 148 MET A N 1
ATOM 1195 C CA . MET A 1 148 ? 1.739 -11.420 -11.617 1.00 95.62 148 MET A CA 1
ATOM 1196 C C . MET A 1 148 ? 1.666 -12.379 -12.808 1.00 95.62 148 MET A C 1
ATOM 1198 O O . MET A 1 148 ? 2.698 -12.670 -13.421 1.00 95.62 148 MET A O 1
ATOM 1202 N N . SER A 1 149 ? 0.469 -12.841 -13.156 1.00 96.19 149 SER A N 1
ATOM 1203 C CA . SER A 1 149 ? 0.224 -13.627 -14.363 1.00 96.19 149 SER A CA 1
ATOM 1204 C C . SER A 1 149 ? 0.572 -12.864 -15.649 1.00 96.19 149 SER A C 1
ATOM 1206 O O . SER A 1 149 ? 0.625 -11.628 -15.688 1.00 96.19 149 SER A O 1
ATOM 1208 N N . LYS A 1 150 ? 0.789 -13.603 -16.744 1.00 95.75 150 LYS A N 1
ATOM 1209 C CA . LYS A 1 150 ? 1.033 -13.013 -18.070 1.00 95.75 150 LYS A CA 1
ATOM 1210 C C . LYS A 1 150 ? -0.172 -12.208 -18.563 1.00 95.75 150 LYS A C 1
ATOM 1212 O O . LYS A 1 150 ? 0.019 -11.156 -19.161 1.00 95.75 150 LYS A O 1
ATOM 1217 N N . GLY A 1 151 ? -1.394 -12.646 -18.252 1.00 96.50 151 GLY A N 1
ATOM 1218 C CA . GLY A 1 151 ? -2.622 -11.913 -18.578 1.00 96.50 151 GLY A CA 1
ATOM 1219 C C . GLY A 1 151 ? -2.667 -10.534 -17.917 1.00 96.50 151 GLY A C 1
ATOM 1220 O O . GLY A 1 151 ? -2.797 -9.524 -18.605 1.00 96.50 151 GLY A O 1
ATOM 1221 N N . THR A 1 152 ? -2.452 -10.477 -16.600 1.00 97.38 152 THR A N 1
ATOM 1222 C CA . THR A 1 152 ? -2.399 -9.211 -15.847 1.00 97.38 152 THR A CA 1
ATOM 1223 C C . THR A 1 152 ? -1.276 -8.302 -16.325 1.00 97.38 152 THR A C 1
ATOM 1225 O O . THR A 1 152 ? -1.455 -7.089 -16.420 1.00 97.38 152 THR A O 1
ATOM 1228 N N . PHE A 1 153 ? -0.125 -8.876 -16.676 1.00 97.81 153 PHE A N 1
ATOM 1229 C CA . PHE A 1 153 ? 0.974 -8.121 -17.263 1.00 97.81 153 PHE A CA 1
ATOM 1230 C C . PHE A 1 153 ? 0.602 -7.479 -18.606 1.00 97.81 153 PHE A C 1
ATOM 1232 O O . PHE A 1 153 ? 0.924 -6.311 -18.824 1.00 97.81 153 PHE A O 1
ATOM 1239 N N . MET A 1 154 ? -0.057 -8.213 -19.507 1.00 97.88 154 MET A N 1
ATOM 1240 C CA . MET A 1 154 ? -0.451 -7.673 -20.813 1.00 97.88 154 MET A CA 1
ATOM 1241 C C . MET A 1 154 ? -1.496 -6.565 -20.658 1.00 97.88 154 MET A C 1
ATOM 1243 O O . MET A 1 154 ? -1.341 -5.502 -21.250 1.00 97.88 154 MET A O 1
ATOM 1247 N N . GLU A 1 155 ? -2.474 -6.743 -19.769 1.00 97.75 155 GLU A N 1
ATOM 1248 C CA . GLU A 1 155 ? -3.449 -5.695 -19.446 1.00 97.75 155 GLU A CA 1
ATOM 1249 C C . GLU A 1 155 ? -2.778 -4.445 -18.857 1.00 97.75 155 GLU A C 1
ATOM 1251 O O . GLU A 1 155 ? -3.097 -3.320 -19.241 1.00 97.75 155 GLU A O 1
ATOM 1256 N N . LEU A 1 156 ? -1.790 -4.620 -17.971 1.00 98.25 156 LEU A N 1
ATOM 1257 C CA . LEU A 1 156 ? -0.977 -3.510 -17.475 1.00 98.25 156 LEU A CA 1
ATOM 1258 C C . LEU A 1 156 ? -0.245 -2.799 -18.624 1.00 98.25 156 LEU A C 1
ATOM 1260 O O . LEU A 1 156 ? -0.181 -1.571 -18.641 1.00 98.25 156 LEU A O 1
ATOM 1264 N N . CYS A 1 157 ? 0.295 -3.539 -19.593 1.00 98.25 157 CYS A N 1
ATOM 1265 C CA . CYS A 1 157 ? 0.938 -2.947 -20.765 1.00 98.25 157 CYS A CA 1
ATOM 1266 C C . CYS A 1 157 ? -0.052 -2.130 -21.600 1.00 98.25 157 CYS A C 1
ATOM 1268 O O . CYS A 1 157 ? 0.271 -0.999 -21.968 1.00 98.25 157 CYS A O 1
ATOM 1270 N N . ASP A 1 158 ? -1.259 -2.641 -21.831 1.00 98.12 158 ASP A N 1
ATOM 1271 C CA . ASP A 1 158 ? -2.310 -1.933 -22.567 1.00 98.12 158 ASP A CA 1
ATOM 1272 C C . ASP A 1 158 ? -2.718 -0.637 -21.859 1.00 98.12 158 ASP A C 1
ATOM 1274 O O . ASP A 1 158 ? -2.752 0.434 -22.473 1.00 98.12 158 ASP A O 1
ATOM 1278 N N . LEU A 1 159 ? -2.921 -0.703 -20.541 1.00 97.88 159 LEU A N 1
ATOM 1279 C CA . LEU A 1 159 ? -3.257 0.446 -19.701 1.00 97.88 159 LEU A CA 1
ATOM 1280 C C . LEU A 1 159 ? -2.169 1.534 -19.702 1.00 97.88 159 LEU A C 1
ATOM 1282 O O . LEU A 1 159 ? -2.481 2.723 -19.614 1.00 97.88 159 LEU A O 1
ATOM 1286 N N . LEU A 1 160 ? -0.894 1.146 -19.807 1.00 98.06 160 LEU A N 1
ATOM 1287 C CA . LEU A 1 160 ? 0.247 2.070 -19.817 1.00 98.06 160 LEU A CA 1
ATOM 1288 C C . LEU A 1 160 ? 0.677 2.500 -21.228 1.00 98.06 160 LEU A C 1
ATOM 1290 O O . LEU A 1 160 ? 1.452 3.453 -21.376 1.00 98.06 160 LEU A O 1
ATOM 1294 N N . SER A 1 161 ? 0.176 1.833 -22.268 1.00 96.88 161 SER A N 1
ATOM 1295 C CA . SER A 1 161 ? 0.516 2.082 -23.671 1.00 96.88 161 SER A CA 1
ATOM 1296 C C . SER A 1 161 ? 0.386 3.558 -24.082 1.00 96.88 161 SER A C 1
ATOM 1298 O O . SER A 1 161 ? 1.334 4.068 -24.691 1.00 96.88 161 SER A O 1
ATOM 1300 N N . PRO A 1 162 ? -0.666 4.310 -23.679 1.00 95.69 162 PRO A N 1
ATOM 1301 C CA . PRO A 1 162 ? -0.796 5.726 -24.031 1.00 95.69 162 PRO A CA 1
ATOM 1302 C C . PRO A 1 162 ? 0.378 6.607 -23.575 1.00 95.69 162 PRO A C 1
ATOM 1304 O O . PRO A 1 162 ? 0.727 7.562 -24.262 1.00 95.69 162 PRO A O 1
ATOM 1307 N N . ALA A 1 163 ? 1.015 6.284 -22.443 1.00 95.88 163 ALA A N 1
ATOM 1308 C CA . ALA A 1 163 ? 2.146 7.048 -21.909 1.00 95.88 163 ALA A CA 1
ATOM 1309 C C . ALA A 1 163 ? 3.518 6.493 -22.336 1.00 95.88 163 ALA A C 1
ATOM 1311 O O . ALA A 1 163 ? 4.515 7.225 -22.373 1.00 95.88 163 ALA A O 1
ATOM 1312 N N . LEU A 1 164 ? 3.601 5.192 -22.633 1.00 95.38 164 LEU A N 1
ATOM 1313 C CA . LEU A 1 164 ? 4.876 4.501 -22.842 1.00 95.38 164 LEU A CA 1
ATOM 1314 C C . LEU A 1 164 ? 5.214 4.222 -24.305 1.00 95.38 164 LEU A C 1
ATOM 1316 O O . LEU A 1 164 ? 6.399 4.040 -24.606 1.00 95.38 164 LEU A O 1
ATOM 1320 N N . LYS A 1 165 ? 4.228 4.201 -25.208 1.00 93.44 165 LYS A N 1
ATOM 1321 C CA . LYS A 1 165 ? 4.449 3.916 -26.630 1.00 93.44 165 LYS A CA 1
ATOM 1322 C C . LYS A 1 165 ? 5.345 4.984 -27.260 1.00 93.44 165 LYS A C 1
ATOM 1324 O O . LYS A 1 165 ? 5.157 6.185 -27.073 1.00 93.44 165 LYS A O 1
ATOM 1329 N N . ARG A 1 166 ? 6.355 4.542 -28.011 1.00 89.38 166 ARG A N 1
ATOM 1330 C CA . ARG A 1 166 ? 7.308 5.406 -28.726 1.00 89.38 166 ARG A CA 1
ATOM 1331 C C . ARG A 1 166 ? 7.358 5.021 -30.202 1.00 89.38 166 ARG A C 1
ATOM 1333 O O . ARG A 1 166 ? 6.913 3.944 -30.580 1.00 89.38 166 ARG A O 1
ATOM 1340 N N . GLN A 1 167 ? 7.883 5.924 -31.024 1.00 86.81 167 GLN A N 1
ATOM 1341 C CA . GLN A 1 167 ? 8.049 5.717 -32.461 1.00 86.81 167 GLN A CA 1
ATOM 1342 C C . GLN A 1 167 ? 9.504 5.405 -32.795 1.00 86.81 167 GLN A C 1
ATOM 1344 O O . GLN A 1 167 ? 10.417 6.060 -32.286 1.00 86.81 167 GLN A O 1
ATOM 1349 N N . ASN A 1 168 ? 9.709 4.425 -33.673 1.00 87.06 168 ASN A N 1
ATOM 1350 C CA . ASN A 1 168 ? 11.030 4.096 -34.194 1.00 87.06 168 ASN A CA 1
ATOM 1351 C C . ASN A 1 168 ? 11.661 5.310 -34.879 1.00 87.06 168 ASN A C 1
ATOM 1353 O O . ASN A 1 168 ? 10.992 6.081 -35.563 1.00 87.06 168 ASN A O 1
ATOM 1357 N N . THR A 1 169 ? 12.971 5.455 -34.707 1.00 82.69 169 THR A N 1
ATOM 1358 C CA . THR A 1 169 ? 13.756 6.476 -35.404 1.00 82.69 169 THR A CA 1
ATOM 1359 C C . THR A 1 169 ? 14.651 5.806 -36.436 1.00 82.69 169 THR A C 1
ATOM 1361 O O . THR A 1 169 ? 14.935 4.614 -36.327 1.00 82.69 169 THR A O 1
ATOM 1364 N N . LYS A 1 170 ? 15.173 6.580 -37.395 1.00 76.69 170 LYS A N 1
ATOM 1365 C CA . LYS A 1 170 ? 16.160 6.080 -38.369 1.00 76.69 170 LYS A CA 1
ATOM 1366 C C . LYS A 1 170 ? 17.433 5.527 -37.710 1.00 76.69 170 LYS A C 1
ATOM 1368 O O . LYS A 1 170 ? 18.101 4.695 -38.302 1.00 76.69 170 LYS A O 1
ATOM 1373 N N . MET A 1 171 ? 17.755 5.991 -36.500 1.00 73.50 171 MET A N 1
ATOM 1374 C CA . MET A 1 171 ? 18.978 5.624 -35.779 1.00 73.50 171 MET A CA 1
ATOM 1375 C C . MET A 1 171 ? 18.793 4.432 -34.834 1.00 73.50 171 MET A C 1
ATOM 1377 O O . MET A 1 171 ? 19.770 3.783 -34.474 1.00 73.50 171 MET A O 1
ATOM 1381 N N . ARG A 1 172 ? 17.566 4.178 -34.357 1.00 73.88 172 ARG A N 1
ATOM 1382 C CA . ARG A 1 172 ? 17.306 3.160 -33.332 1.00 73.88 172 ARG A CA 1
ATOM 1383 C C . ARG A 1 172 ? 15.834 2.752 -33.284 1.00 73.88 172 ARG A C 1
ATOM 1385 O O . ARG A 1 172 ? 14.945 3.612 -33.228 1.00 73.88 172 ARG A O 1
ATOM 1392 N N . ALA A 1 173 ? 15.602 1.443 -33.188 1.00 80.00 173 ALA A N 1
ATOM 1393 C CA . ALA A 1 173 ? 14.306 0.875 -32.837 1.00 80.00 173 ALA A CA 1
ATOM 1394 C C . ALA A 1 173 ? 13.944 1.178 -31.373 1.00 80.00 173 ALA A C 1
ATOM 1396 O O . ALA A 1 173 ? 14.773 1.110 -30.458 1.00 80.00 173 ALA A O 1
ATOM 1397 N N . THR A 1 174 ? 12.689 1.537 -31.137 1.00 85.00 174 THR A N 1
ATOM 1398 C CA . THR A 1 174 ? 12.194 1.794 -29.787 1.00 85.00 174 THR A CA 1
ATOM 1399 C C . THR A 1 174 ? 11.937 0.507 -29.028 1.00 85.00 174 THR A C 1
ATOM 1401 O O . THR A 1 174 ? 11.583 -0.518 -29.599 1.00 85.00 174 THR A O 1
ATOM 1404 N N . LEU A 1 175 ? 12.103 0.574 -27.708 1.00 89.50 175 LEU A N 1
ATOM 1405 C CA . LEU A 1 175 ? 11.637 -0.492 -26.831 1.00 89.50 175 LEU A CA 1
ATOM 1406 C C . LEU A 1 175 ? 10.118 -0.528 -26.851 1.00 89.50 175 LEU A C 1
ATOM 1408 O O . LEU A 1 175 ? 9.489 0.517 -26.634 1.00 89.50 175 LEU A O 1
ATOM 1412 N N . THR A 1 176 ? 9.577 -1.728 -27.038 1.00 93.88 176 THR A N 1
ATOM 1413 C CA . THR A 1 176 ? 8.146 -1.982 -26.910 1.00 93.88 176 THR A CA 1
ATOM 1414 C C . THR A 1 176 ? 7.670 -1.673 -25.489 1.00 93.88 176 THR A C 1
ATOM 1416 O O . THR A 1 176 ? 8.471 -1.556 -24.549 1.00 93.88 176 THR A O 1
ATOM 1419 N N . VAL A 1 177 ? 6.358 -1.498 -25.330 1.00 96.69 177 VAL A N 1
ATOM 1420 C CA . VAL A 1 177 ? 5.756 -1.196 -24.026 1.00 96.69 177 VAL A CA 1
ATOM 1421 C C . VAL A 1 177 ? 5.992 -2.360 -23.068 1.00 96.69 177 VAL A C 1
ATOM 1423 O O . VAL A 1 177 ? 6.467 -2.144 -21.956 1.00 96.69 177 VAL A O 1
ATOM 1426 N N . GLU A 1 178 ? 5.799 -3.586 -23.544 1.00 97.00 178 GLU A N 1
ATOM 1427 C CA . GLU A 1 178 ? 5.981 -4.830 -22.799 1.00 97.00 178 GLU A CA 1
ATOM 1428 C C . GLU A 1 178 ? 7.404 -4.924 -22.260 1.00 97.00 178 GLU A C 1
ATOM 1430 O O . GLU A 1 178 ? 7.605 -5.105 -21.063 1.00 97.00 178 GLU A O 1
ATOM 1435 N N . LYS A 1 179 ? 8.418 -4.696 -23.102 1.00 95.94 179 LYS A N 1
ATOM 1436 C CA . LYS A 1 179 ? 9.813 -4.766 -22.654 1.00 95.94 179 LYS A CA 1
ATOM 1437 C C . LYS A 1 179 ? 10.137 -3.696 -21.608 1.00 95.94 179 LYS A C 1
ATOM 1439 O O . LYS A 1 179 ? 10.876 -3.963 -20.665 1.00 95.94 179 LYS A O 1
ATOM 1444 N N . ARG A 1 180 ? 9.579 -2.485 -21.734 1.00 96.88 180 ARG A N 1
ATOM 1445 C CA . ARG A 1 180 ? 9.749 -1.407 -20.737 1.00 96.88 180 ARG A CA 1
ATOM 1446 C C . ARG A 1 180 ? 9.112 -1.776 -19.400 1.00 96.88 180 ARG A C 1
ATOM 1448 O O . ARG A 1 180 ? 9.757 -1.609 -18.366 1.00 96.88 180 ARG A O 1
ATOM 1455 N N . VAL A 1 181 ? 7.877 -2.276 -19.429 1.00 98.00 181 VAL A N 1
ATOM 1456 C CA . VAL A 1 181 ? 7.143 -2.709 -18.233 1.00 98.00 181 VAL A CA 1
ATOM 1457 C C . VAL A 1 181 ? 7.849 -3.898 -17.584 1.00 98.00 181 VAL A C 1
ATOM 1459 O O . VAL A 1 181 ? 8.070 -3.877 -16.378 1.00 98.00 181 VAL A O 1
ATOM 1462 N N . ALA A 1 182 ? 8.317 -4.870 -18.366 1.00 97.19 182 ALA A N 1
ATOM 1463 C CA . ALA A 1 182 ? 9.079 -6.012 -17.872 1.00 97.19 182 ALA A CA 1
ATOM 1464 C C . ALA A 1 182 ? 10.376 -5.597 -17.173 1.00 97.19 182 ALA A C 1
ATOM 1466 O O . ALA A 1 182 ? 10.650 -6.073 -16.075 1.00 97.19 182 ALA A O 1
ATOM 1467 N N . ILE A 1 183 ? 11.141 -4.666 -17.755 1.00 96.50 183 ILE A N 1
ATOM 1468 C CA . ILE A 1 183 ? 12.342 -4.104 -17.118 1.00 96.50 183 ILE A CA 1
ATOM 1469 C C . ILE A 1 183 ? 11.995 -3.463 -15.768 1.00 96.50 183 ILE A C 1
ATOM 1471 O O . ILE A 1 183 ? 12.718 -3.652 -14.787 1.00 96.50 183 ILE A O 1
ATOM 1475 N N . ALA A 1 184 ? 10.898 -2.702 -15.709 1.00 96.81 184 ALA A N 1
ATOM 1476 C CA . ALA A 1 184 ? 10.462 -2.062 -14.477 1.00 96.81 184 ALA A CA 1
ATOM 1477 C C . ALA A 1 184 ? 10.062 -3.093 -13.416 1.00 96.81 184 ALA A C 1
ATOM 1479 O O . ALA A 1 184 ? 10.619 -3.077 -12.323 1.00 96.81 184 ALA A O 1
ATOM 1480 N N . LEU A 1 185 ? 9.174 -4.033 -13.747 1.00 96.94 185 LEU A N 1
ATOM 1481 C CA . LEU A 1 185 ? 8.740 -5.082 -12.822 1.00 96.94 185 LEU A CA 1
ATOM 1482 C C . LEU A 1 185 ? 9.912 -5.938 -12.339 1.00 96.94 185 LEU A C 1
ATOM 1484 O O . LEU A 1 185 ? 9.997 -6.218 -11.147 1.00 96.94 185 LEU A O 1
ATOM 1488 N N . TRP A 1 186 ? 10.861 -6.270 -13.218 1.00 95.62 186 TRP A N 1
ATOM 1489 C CA . TRP A 1 186 ? 12.074 -6.999 -12.844 1.00 95.62 186 TRP A CA 1
ATOM 1490 C C . TRP A 1 186 ? 12.928 -6.244 -11.824 1.00 95.62 186 TRP A C 1
ATOM 1492 O O . TRP A 1 186 ? 13.521 -6.850 -10.940 1.00 95.62 186 TRP A O 1
ATOM 1502 N N . LYS A 1 187 ? 12.995 -4.912 -11.917 1.00 94.50 187 LYS A N 1
ATOM 1503 C CA . LYS A 1 187 ? 13.713 -4.088 -10.935 1.00 94.50 187 LYS A CA 1
ATOM 1504 C C . LYS A 1 187 ? 12.942 -3.932 -9.616 1.00 94.50 187 LYS A C 1
ATOM 1506 O O . LYS A 1 187 ? 13.569 -3.736 -8.578 1.00 94.50 187 LYS A O 1
ATOM 1511 N N . LEU A 1 188 ? 11.608 -3.967 -9.650 1.00 94.38 188 LEU A N 1
ATOM 1512 C CA . LEU A 1 188 ? 10.756 -3.770 -8.470 1.00 94.38 188 LEU A CA 1
ATOM 1513 C C . LEU A 1 188 ? 10.546 -5.058 -7.658 1.00 94.38 188 LEU A C 1
ATOM 1515 O O . LEU A 1 188 ? 10.425 -4.996 -6.432 1.00 94.38 188 LEU A O 1
ATOM 1519 N N . ALA A 1 189 ? 10.481 -6.210 -8.330 1.00 92.75 189 ALA A N 1
ATOM 1520 C CA . ALA A 1 189 ? 10.125 -7.492 -7.735 1.00 92.75 189 ALA A CA 1
ATOM 1521 C C . ALA A 1 189 ? 11.255 -8.074 -6.860 1.00 92.75 189 ALA A C 1
ATOM 1523 O O . ALA A 1 189 ? 11.102 -8.084 -5.636 1.00 92.75 189 ALA A O 1
ATOM 1524 N N . PRO A 1 190 ? 12.390 -8.554 -7.404 1.00 85.06 190 PRO A N 1
ATOM 1525 C CA . PRO A 1 190 ? 13.602 -8.801 -6.630 1.00 85.06 190 PRO A CA 1
ATOM 1526 C C . PRO A 1 190 ? 14.481 -7.539 -6.511 1.00 85.06 190 PRO A C 1
ATOM 1528 O O . PRO A 1 190 ? 14.505 -6.710 -7.422 1.00 85.06 190 PRO A O 1
ATOM 1531 N N . PRO A 1 191 ? 15.263 -7.395 -5.427 1.00 78.25 19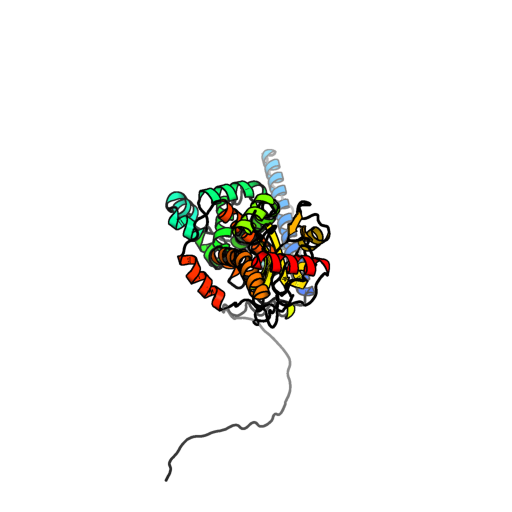1 PRO A N 1
ATOM 1532 C CA . PRO A 1 191 ? 16.288 -6.365 -5.366 1.00 78.25 191 PRO A CA 1
ATOM 1533 C C . PRO A 1 191 ? 17.444 -6.743 -6.302 1.00 78.25 191 PRO A C 1
ATOM 1535 O O . PRO A 1 191 ? 18.259 -7.603 -5.983 1.00 78.25 191 PRO A O 1
ATOM 1538 N N . ASP A 1 192 ? 17.508 -6.102 -7.469 1.00 88.69 192 ASP A N 1
ATOM 1539 C CA . ASP A 1 192 ? 18.600 -6.276 -8.431 1.00 88.69 192 ASP A CA 1
ATOM 1540 C C . ASP A 1 192 ? 19.235 -4.927 -8.812 1.00 88.69 192 ASP A C 1
ATOM 1542 O O . ASP A 1 192 ? 18.625 -3.855 -8.700 1.00 88.69 192 ASP A O 1
ATOM 1546 N N . SER A 1 193 ? 20.490 -4.955 -9.254 1.00 90.94 193 SER A N 1
ATOM 1547 C CA . SER A 1 193 ? 21.212 -3.767 -9.704 1.00 90.94 193 SER A CA 1
ATOM 1548 C C . SER A 1 193 ? 20.811 -3.386 -11.131 1.00 90.94 193 SER A C 1
ATOM 1550 O O . SER A 1 193 ? 20.677 -4.241 -12.003 1.00 90.94 193 SER A O 1
ATOM 1552 N N . TYR A 1 194 ? 20.739 -2.086 -11.437 1.00 92.88 194 TYR A N 1
ATOM 1553 C CA . TYR A 1 194 ? 20.477 -1.615 -12.809 1.00 92.88 194 TYR A CA 1
ATOM 1554 C C . TYR A 1 194 ? 21.453 -2.176 -13.858 1.00 92.88 194 TYR A C 1
ATOM 1556 O O . TYR A 1 194 ? 21.110 -2.262 -15.036 1.00 92.88 194 TYR A O 1
ATOM 1564 N N . ARG A 1 195 ? 22.681 -2.531 -13.449 1.00 93.06 195 ARG A N 1
ATOM 1565 C CA . ARG A 1 195 ? 23.675 -3.171 -14.321 1.00 93.06 195 ARG A CA 1
ATOM 1566 C C . ARG A 1 195 ? 23.257 -4.599 -14.671 1.00 93.06 195 ARG A C 1
ATOM 1568 O O . ARG A 1 195 ? 23.291 -4.943 -15.844 1.00 93.06 195 ARG A O 1
ATOM 1575 N N . SER A 1 196 ? 22.875 -5.395 -13.674 1.00 93.44 196 SER A N 1
ATOM 1576 C CA . SER A 1 196 ? 22.421 -6.778 -13.862 1.00 93.44 196 SER A CA 1
ATOM 1577 C C . SER A 1 196 ? 21.167 -6.833 -14.732 1.00 93.44 196 SER A C 1
ATOM 1579 O O . SER A 1 196 ? 21.174 -7.492 -15.768 1.00 93.44 196 SER A O 1
ATOM 1581 N N . VAL A 1 197 ? 20.155 -6.013 -14.418 1.00 94.06 197 VAL A N 1
ATOM 1582 C CA . VAL A 1 197 ? 18.945 -5.889 -15.250 1.00 94.06 197 VAL A CA 1
ATOM 1583 C C . VAL A 1 197 ? 19.301 -5.463 -16.678 1.00 94.06 197 VAL A C 1
ATOM 1585 O O . VAL A 1 197 ? 18.762 -5.990 -17.647 1.00 94.06 197 VAL A O 1
ATOM 1588 N N . GLY A 1 198 ? 20.254 -4.540 -16.830 1.00 93.88 198 GLY A N 1
ATOM 1589 C CA . GLY A 1 198 ? 20.769 -4.143 -18.137 1.00 93.88 198 GLY A CA 1
ATOM 1590 C C . GLY A 1 198 ? 21.371 -5.313 -18.912 1.00 93.88 198 GLY A C 1
ATOM 1591 O O . GLY A 1 198 ? 20.992 -5.547 -20.055 1.00 93.88 198 GLY A O 1
ATOM 1592 N N . ASN A 1 199 ? 22.250 -6.089 -18.282 1.00 92.50 199 ASN A N 1
ATOM 1593 C CA . ASN A 1 199 ? 22.844 -7.272 -18.899 1.00 92.50 199 ASN A CA 1
ATOM 1594 C C . ASN A 1 199 ? 21.777 -8.303 -19.298 1.00 92.50 199 ASN A C 1
ATOM 1596 O O . ASN A 1 199 ? 21.848 -8.844 -20.396 1.00 92.50 199 ASN A O 1
ATOM 1600 N N . GLN A 1 200 ? 20.770 -8.520 -18.446 1.00 93.00 200 GLN A N 1
ATOM 1601 C CA . GLN A 1 200 ? 19.709 -9.501 -18.672 1.00 93.00 200 GLN A CA 1
ATOM 1602 C C . GLN A 1 200 ? 18.824 -9.158 -19.878 1.00 93.00 200 GLN A C 1
ATOM 1604 O O . GLN A 1 200 ? 18.503 -10.022 -20.689 1.00 93.00 200 GLN A O 1
ATOM 1609 N N . PHE A 1 201 ? 18.434 -7.888 -20.012 1.00 92.88 201 PHE A N 1
ATOM 1610 C CA . PHE A 1 201 ? 17.541 -7.432 -21.084 1.00 92.88 201 PHE A CA 1
ATOM 1611 C C . PHE A 1 201 ? 18.279 -6.951 -22.345 1.00 92.88 201 PHE A C 1
ATOM 1613 O O . PHE A 1 201 ? 17.621 -6.554 -23.314 1.00 92.88 201 PHE A O 1
ATOM 1620 N N . GLY A 1 202 ? 19.618 -6.943 -22.334 1.00 91.50 202 GLY A N 1
ATOM 1621 C CA . GLY A 1 202 ? 20.434 -6.382 -23.411 1.00 91.50 202 GLY A CA 1
ATOM 1622 C C . GLY A 1 202 ? 20.297 -4.862 -23.506 1.00 91.50 202 GLY A C 1
ATOM 1623 O O . GLY A 1 202 ? 20.012 -4.328 -24.573 1.00 91.50 202 GLY A O 1
ATOM 1624 N N . MET A 1 203 ? 20.428 -4.161 -22.380 1.00 91.44 203 MET A N 1
ATOM 1625 C CA . MET A 1 203 ? 20.149 -2.733 -22.234 1.00 91.44 203 MET A CA 1
ATOM 1626 C C . MET A 1 203 ? 21.241 -2.008 -21.440 1.00 91.44 203 MET A C 1
ATOM 1628 O O . MET A 1 203 ? 21.784 -2.513 -20.461 1.00 91.44 203 MET A O 1
ATOM 1632 N N . GLY A 1 204 ? 21.522 -0.755 -21.803 1.00 91.12 204 GLY A N 1
ATOM 1633 C CA . GLY A 1 204 ? 22.401 0.102 -21.004 1.00 91.12 204 GLY A CA 1
ATOM 1634 C C . GLY A 1 204 ? 21.771 0.479 -19.656 1.00 91.12 204 GLY A C 1
ATOM 1635 O O . GLY A 1 204 ? 20.575 0.772 -19.595 1.00 91.12 204 GLY A O 1
ATOM 1636 N N . LYS A 1 205 ? 22.585 0.563 -18.591 1.00 92.12 205 LYS A N 1
ATOM 1637 C CA . LYS A 1 205 ? 22.166 0.937 -17.218 1.00 92.12 205 LYS A CA 1
ATOM 1638 C C . LYS A 1 205 ? 21.252 2.172 -17.184 1.00 92.12 205 LYS A C 1
ATOM 1640 O O . LYS A 1 205 ? 20.230 2.172 -16.505 1.00 92.12 205 LYS A O 1
ATOM 1645 N N . SER A 1 206 ? 21.608 3.220 -17.929 1.00 91.81 206 SER A N 1
ATOM 1646 C CA . SER A 1 206 ? 20.824 4.460 -18.014 1.00 91.81 206 SER A CA 1
ATOM 1647 C C . SER A 1 206 ? 19.447 4.244 -18.645 1.00 91.81 206 SER A C 1
ATOM 1649 O O . SER A 1 206 ? 18.472 4.855 -18.216 1.00 91.81 206 SER A O 1
ATOM 1651 N N . THR A 1 207 ? 19.343 3.344 -19.627 1.00 92.75 207 THR A N 1
ATOM 1652 C CA . THR A 1 207 ? 18.065 3.021 -20.270 1.00 92.75 207 THR A CA 1
ATOM 1653 C C . THR A 1 207 ? 17.161 2.225 -19.335 1.00 92.75 207 THR A C 1
ATOM 1655 O O . THR A 1 207 ? 15.964 2.489 -19.299 1.00 92.75 207 THR A O 1
ATOM 1658 N N . VAL A 1 208 ? 17.725 1.311 -18.536 1.00 94.81 208 VAL A N 1
ATOM 1659 C CA . VAL A 1 208 ? 16.984 0.603 -17.480 1.00 94.81 208 VAL A CA 1
ATOM 1660 C C . VAL A 1 208 ? 16.428 1.599 -16.462 1.00 94.81 208 VAL A C 1
ATOM 1662 O O . VAL A 1 208 ? 15.229 1.599 -16.209 1.00 94.81 208 VAL A O 1
ATOM 1665 N N . GLY A 1 209 ? 17.268 2.499 -15.936 1.00 94.75 209 GLY A N 1
ATOM 1666 C CA . GLY A 1 209 ? 16.828 3.531 -14.990 1.00 94.75 209 GLY A CA 1
ATOM 1667 C C . GLY A 1 209 ? 15.723 4.428 -15.553 1.00 94.75 209 GLY A C 1
ATOM 1668 O O . GLY A 1 209 ? 14.720 4.678 -14.885 1.00 94.75 209 GLY A O 1
ATOM 1669 N N . ALA A 1 210 ? 15.858 4.850 -16.815 1.00 95.25 210 ALA A N 1
ATOM 1670 C CA . ALA A 1 210 ? 14.826 5.621 -17.498 1.00 95.25 210 ALA A CA 1
ATOM 1671 C C . ALA A 1 210 ? 13.518 4.829 -17.661 1.00 95.25 210 ALA A C 1
ATOM 1673 O O . ALA A 1 210 ? 12.449 5.389 -17.431 1.00 95.25 210 ALA A O 1
ATOM 1674 N N . ALA A 1 211 ? 13.585 3.544 -18.025 1.00 96.06 211 ALA A N 1
ATOM 1675 C CA . ALA A 1 211 ? 12.407 2.693 -18.173 1.00 96.06 211 ALA A CA 1
ATOM 1676 C C . ALA A 1 211 ? 11.668 2.509 -16.839 1.00 96.06 211 ALA A C 1
ATOM 1678 O O . ALA A 1 211 ? 10.465 2.746 -16.789 1.00 96.06 211 ALA A O 1
ATOM 1679 N N . VAL A 1 212 ? 12.390 2.186 -15.759 1.00 96.25 212 VAL A N 1
ATOM 1680 C CA . VAL A 1 212 ? 11.828 2.025 -14.406 1.00 96.25 212 VAL A CA 1
ATOM 1681 C C . VAL A 1 212 ? 11.068 3.281 -13.984 1.00 96.25 212 VAL A C 1
ATOM 1683 O O . VAL A 1 212 ? 9.900 3.201 -13.610 1.00 96.25 212 VAL A O 1
ATOM 1686 N N . MET A 1 213 ? 11.692 4.455 -14.115 1.00 97.00 213 MET A N 1
ATOM 1687 C CA . MET A 1 213 ? 11.049 5.706 -13.713 1.00 97.00 213 MET A CA 1
ATOM 1688 C C . MET A 1 213 ? 9.895 6.116 -14.629 1.00 97.00 213 MET A C 1
ATOM 1690 O O . MET A 1 213 ? 8.902 6.645 -14.139 1.00 97.00 213 MET A O 1
ATOM 1694 N N . GLN A 1 214 ? 9.993 5.885 -15.941 1.00 97.62 214 GLN A N 1
ATOM 1695 C CA . GLN A 1 214 ? 8.901 6.182 -16.874 1.00 97.62 214 GLN A CA 1
ATOM 1696 C C . GLN A 1 214 ? 7.681 5.299 -16.607 1.00 97.62 214 GLN A C 1
ATOM 1698 O O . GLN A 1 214 ? 6.564 5.805 -16.603 1.00 97.62 214 GLN A O 1
ATOM 1703 N N . VAL A 1 215 ? 7.891 4.009 -16.334 1.00 98.50 215 VAL A N 1
ATOM 1704 C CA . VAL A 1 215 ? 6.813 3.078 -15.982 1.00 98.50 215 VAL A CA 1
ATOM 1705 C C . VAL A 1 215 ? 6.201 3.447 -14.631 1.00 98.50 215 VAL A C 1
ATOM 1707 O O . VAL A 1 215 ? 4.986 3.579 -14.549 1.00 98.50 215 VAL A O 1
ATOM 1710 N N . ALA A 1 216 ? 7.008 3.694 -13.592 1.00 98.25 216 ALA A N 1
ATOM 1711 C CA . ALA A 1 216 ? 6.494 4.071 -12.272 1.00 98.25 216 ALA A CA 1
ATOM 1712 C C . ALA A 1 216 ? 5.667 5.370 -12.311 1.00 98.25 216 ALA A C 1
ATOM 1714 O O . ALA A 1 216 ? 4.605 5.450 -11.691 1.00 98.25 216 ALA A O 1
ATOM 1715 N N . LYS A 1 217 ? 6.114 6.368 -13.086 1.00 98.38 217 LYS A N 1
ATOM 1716 C CA . LYS A 1 217 ? 5.344 7.597 -13.332 1.00 98.38 217 LYS A CA 1
ATOM 1717 C C . LYS A 1 217 ? 4.044 7.312 -14.073 1.00 98.38 217 LYS A C 1
ATOM 1719 O O . LYS A 1 217 ? 2.999 7.722 -13.591 1.00 98.38 217 LYS A O 1
ATOM 1724 N N . ALA A 1 218 ? 4.087 6.549 -15.166 1.00 98.50 218 ALA A N 1
ATOM 1725 C CA . ALA A 1 218 ? 2.888 6.196 -15.925 1.00 98.50 218 ALA A CA 1
ATOM 1726 C C . ALA A 1 218 ? 1.856 5.441 -15.066 1.00 98.50 218 ALA A C 1
ATOM 1728 O O . ALA A 1 218 ? 0.672 5.756 -15.125 1.00 98.50 218 ALA A O 1
ATOM 1729 N N . ILE A 1 219 ? 2.296 4.503 -14.217 1.00 98.75 219 ILE A N 1
ATOM 1730 C CA . ILE A 1 219 ? 1.428 3.809 -13.250 1.00 98.75 219 ILE A CA 1
ATOM 1731 C C . ILE A 1 219 ? 0.797 4.817 -12.284 1.00 98.75 219 ILE A C 1
ATOM 1733 O O . ILE A 1 219 ? -0.413 4.807 -12.070 1.00 98.75 219 ILE A O 1
ATOM 1737 N N . THR A 1 220 ? 1.605 5.707 -11.710 1.00 97.94 220 THR A N 1
ATOM 1738 C CA . THR A 1 220 ? 1.128 6.682 -10.723 1.00 97.94 220 THR A CA 1
ATOM 1739 C C . THR A 1 220 ? 0.148 7.684 -11.343 1.00 97.94 220 THR A C 1
ATOM 1741 O O . THR A 1 220 ? -0.883 7.978 -10.755 1.00 97.94 220 THR A O 1
ATOM 1744 N N . GLU A 1 221 ? 0.429 8.187 -12.542 1.00 97.69 221 GLU A N 1
ATOM 1745 C CA . GLU A 1 221 ? -0.384 9.211 -13.207 1.00 97.69 221 GLU A CA 1
ATOM 1746 C C . GLU A 1 221 ? -1.680 8.639 -13.799 1.00 97.69 221 GLU A C 1
ATOM 1748 O O . GLU A 1 221 ? -2.738 9.254 -13.675 1.00 97.69 221 GLU A O 1
ATOM 1753 N N . LEU A 1 222 ? -1.625 7.459 -14.428 1.00 98.06 222 LEU A N 1
ATOM 1754 C CA . LEU A 1 222 ? -2.776 6.888 -15.136 1.00 98.06 222 LEU A CA 1
ATOM 1755 C C . LEU A 1 222 ? -3.654 5.997 -14.257 1.00 98.06 222 LEU A C 1
ATOM 1757 O O . LEU A 1 222 ? -4.865 5.922 -14.493 1.00 98.06 222 LEU A O 1
ATOM 1761 N N . LEU A 1 223 ? -3.052 5.282 -13.300 1.00 98.19 223 LEU A N 1
ATOM 1762 C CA . LEU A 1 223 ? -3.707 4.177 -12.596 1.00 98.19 223 LEU A CA 1
ATOM 1763 C C . LEU A 1 223 ? -3.945 4.455 -11.114 1.00 98.19 223 LEU A C 1
ATOM 1765 O O . LEU A 1 223 ? -4.973 4.010 -10.612 1.00 98.19 223 LEU A O 1
ATOM 1769 N N . LEU A 1 224 ? -3.093 5.217 -10.416 1.00 97.81 224 LEU A N 1
ATOM 1770 C CA . LEU A 1 224 ? -3.318 5.533 -8.994 1.00 97.81 224 LEU A CA 1
ATOM 1771 C C . LEU A 1 224 ? -4.724 6.107 -8.729 1.00 97.81 224 LEU A C 1
ATOM 1773 O O . LEU A 1 224 ? -5.404 5.551 -7.867 1.00 97.81 224 LEU A O 1
ATOM 1777 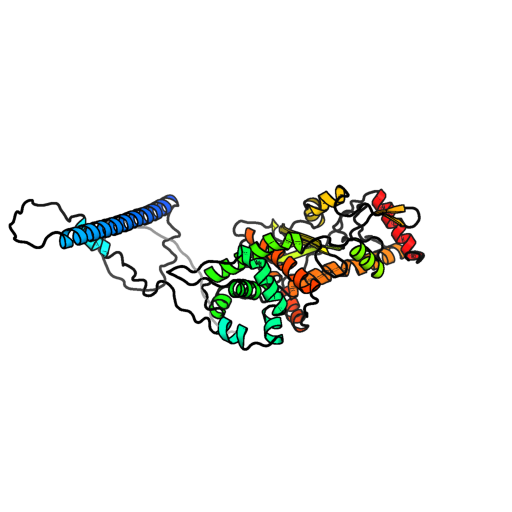N N . PRO A 1 225 ? -5.226 7.106 -9.492 1.00 96.62 225 PRO A N 1
ATOM 1778 C CA . PRO A 1 225 ? -6.555 7.677 -9.252 1.00 96.62 225 PRO A CA 1
ATOM 1779 C C . PRO A 1 225 ? -7.721 6.726 -9.557 1.00 96.62 225 PRO A C 1
ATOM 1781 O O . PRO A 1 225 ? -8.857 7.041 -9.221 1.00 96.62 225 PRO A O 1
ATOM 1784 N N . LYS A 1 226 ? -7.466 5.601 -10.237 1.00 96.44 226 LYS A N 1
ATOM 1785 C CA . LYS A 1 226 ? -8.485 4.623 -10.657 1.00 96.44 226 LYS A CA 1
ATOM 1786 C C . LYS A 1 226 ? -8.459 3.356 -9.803 1.00 96.44 226 LYS A C 1
ATOM 1788 O O . LYS A 1 226 ? -9.501 2.768 -9.541 1.00 96.44 226 LYS A O 1
ATOM 1793 N N . VAL A 1 227 ? -7.265 2.941 -9.382 1.00 97.50 227 VAL A N 1
ATOM 1794 C CA . VAL A 1 227 ? -7.004 1.658 -8.714 1.00 97.50 227 VAL A CA 1
ATOM 1795 C C . VAL A 1 227 ? -6.932 1.803 -7.193 1.00 97.50 227 VAL A C 1
ATOM 1797 O O . VAL A 1 227 ? -7.338 0.891 -6.475 1.00 97.50 227 VAL A O 1
ATOM 1800 N N . VAL A 1 228 ? -6.423 2.929 -6.683 1.00 97.94 228 VAL A N 1
ATOM 1801 C CA . VAL A 1 228 ? -6.381 3.226 -5.242 1.00 97.94 228 VAL A CA 1
ATOM 1802 C C . VAL A 1 228 ? -7.512 4.200 -4.941 1.00 97.94 228 VAL A C 1
ATOM 1804 O O . VAL A 1 228 ? -7.331 5.417 -4.937 1.00 97.94 228 VAL A O 1
ATOM 1807 N N . THR A 1 229 ? -8.711 3.649 -4.769 1.00 95.31 229 THR A N 1
ATOM 1808 C CA . THR A 1 229 ? -9.941 4.414 -4.537 1.00 95.31 229 THR A CA 1
ATOM 1809 C C . THR A 1 229 ? -10.797 3.739 -3.474 1.00 95.31 229 THR A C 1
ATOM 1811 O O . THR A 1 229 ? -10.609 2.566 -3.157 1.00 95.31 229 THR A O 1
ATOM 1814 N N . LEU A 1 230 ? -11.754 4.484 -2.919 1.00 93.00 230 LEU A N 1
ATOM 1815 C CA . LEU A 1 230 ? -12.653 3.990 -1.879 1.00 93.00 230 LEU A CA 1
ATOM 1816 C C . LEU A 1 230 ? -13.648 2.919 -2.382 1.00 93.00 230 LEU A C 1
ATOM 1818 O O . LEU A 1 230 ? -14.209 2.181 -1.580 1.00 93.00 230 LEU A O 1
ATOM 1822 N N . GLY A 1 231 ? -13.826 2.767 -3.700 1.00 92.06 231 GLY A N 1
ATOM 1823 C CA . GLY A 1 231 ? -14.696 1.739 -4.276 1.00 92.06 231 GLY A CA 1
ATOM 1824 C C . GLY A 1 231 ? -16.137 1.794 -3.746 1.00 92.06 231 GLY A C 1
ATOM 1825 O O . GLY A 1 231 ? -16.685 2.870 -3.515 1.00 92.06 231 GLY A O 1
ATOM 1826 N N . ASN A 1 232 ? -16.761 0.624 -3.571 1.00 96.00 232 ASN A N 1
ATOM 1827 C CA . ASN A 1 232 ? -18.083 0.511 -2.954 1.00 96.00 232 ASN A CA 1
ATOM 1828 C C . ASN A 1 232 ? -17.945 0.439 -1.425 1.00 96.00 232 ASN A C 1
ATOM 1830 O O . ASN A 1 232 ? -17.520 -0.582 -0.885 1.00 96.00 232 ASN A O 1
ATOM 1834 N N . VAL A 1 233 ? -18.341 1.518 -0.749 1.00 97.44 233 VAL A N 1
ATOM 1835 C CA . VAL A 1 233 ? -18.233 1.664 0.709 1.00 97.44 233 VAL A CA 1
ATOM 1836 C C . VAL A 1 233 ? -19.043 0.616 1.465 1.00 97.44 233 VAL A C 1
ATOM 1838 O O . VAL A 1 233 ? -18.547 0.098 2.460 1.00 97.44 233 VAL A O 1
ATOM 1841 N N . GLN A 1 234 ? -20.235 0.249 0.985 1.00 97.56 234 GLN A N 1
ATOM 1842 C CA . GLN A 1 234 ? -21.082 -0.720 1.682 1.00 97.56 234 GLN A CA 1
ATOM 1843 C C . GLN A 1 234 ? -20.402 -2.091 1.751 1.00 97.56 234 GLN A C 1
ATOM 1845 O O . GLN A 1 234 ? -20.312 -2.679 2.819 1.00 97.56 234 GLN A O 1
ATOM 1850 N N . VAL A 1 235 ? -19.789 -2.534 0.646 1.00 98.00 235 VAL A N 1
ATOM 1851 C CA . VAL A 1 235 ? -19.006 -3.783 0.619 1.00 98.00 235 VAL A CA 1
ATOM 1852 C C . VAL A 1 235 ? -17.848 -3.731 1.619 1.00 98.00 235 VAL A C 1
ATOM 1854 O O . VAL A 1 235 ? -17.511 -4.746 2.223 1.00 98.00 235 VAL A O 1
ATOM 1857 N N . ILE A 1 236 ? -17.223 -2.561 1.803 1.00 98.38 236 ILE A N 1
ATOM 1858 C CA . ILE A 1 236 ? -16.145 -2.390 2.783 1.00 98.38 236 ILE A CA 1
ATOM 1859 C C . ILE A 1 236 ? -16.678 -2.517 4.209 1.00 98.38 236 ILE A C 1
ATOM 1861 O O . ILE A 1 236 ? -16.111 -3.286 4.987 1.00 98.38 236 ILE A O 1
ATOM 1865 N N . VAL A 1 237 ? -17.760 -1.799 4.514 1.00 98.44 237 VAL A N 1
ATOM 1866 C CA . VAL A 1 237 ? -18.424 -1.803 5.821 1.00 98.44 237 VAL A CA 1
ATOM 1867 C C . VAL A 1 237 ? -18.889 -3.206 6.202 1.00 98.44 237 VAL A C 1
ATOM 1869 O O . VAL A 1 237 ? -18.545 -3.670 7.289 1.00 98.44 237 VAL A O 1
ATOM 1872 N N . ASP A 1 238 ? -19.572 -3.908 5.299 1.00 98.25 238 ASP A N 1
ATOM 1873 C CA . ASP A 1 238 ? -20.054 -5.277 5.521 1.00 98.25 238 ASP A CA 1
ATOM 1874 C C . ASP A 1 238 ? -18.888 -6.240 5.782 1.00 98.25 238 ASP A C 1
ATOM 1876 O O . ASP A 1 238 ? -18.942 -7.090 6.674 1.00 98.25 238 ASP A O 1
ATOM 1880 N N . GLY A 1 239 ? -17.788 -6.077 5.041 1.00 98.12 239 GLY A N 1
ATOM 1881 C CA . GLY A 1 239 ? -16.586 -6.883 5.216 1.00 98.12 239 GLY A CA 1
ATOM 1882 C C . GLY A 1 239 ? -15.951 -6.719 6.599 1.00 98.12 239 GLY A C 1
ATOM 1883 O O . GLY A 1 239 ? -15.605 -7.712 7.238 1.00 98.12 239 GLY A O 1
ATOM 1884 N N . PHE A 1 240 ? -15.840 -5.489 7.109 1.00 98.38 240 PHE A N 1
ATOM 1885 C CA . PHE A 1 240 ? -15.349 -5.264 8.473 1.00 98.38 240 PHE A CA 1
ATOM 1886 C C . PHE A 1 240 ? -16.356 -5.686 9.551 1.00 98.38 240 PHE A C 1
ATOM 1888 O O . PHE A 1 240 ? -15.943 -6.203 10.595 1.00 98.38 240 PHE A O 1
ATOM 1895 N N . ALA A 1 241 ? -17.659 -5.537 9.300 1.00 97.31 241 ALA A N 1
ATOM 1896 C CA . ALA A 1 241 ? -18.698 -6.029 10.199 1.00 97.31 241 ALA A CA 1
ATOM 1897 C C . ALA A 1 241 ? -18.578 -7.551 10.384 1.00 97.31 241 ALA A C 1
ATOM 1899 O O . ALA A 1 241 ? -18.512 -8.023 11.520 1.00 97.31 241 ALA A O 1
ATOM 1900 N N . ALA A 1 242 ? -18.385 -8.301 9.292 1.00 97.38 242 ALA A N 1
ATOM 1901 C CA . ALA A 1 242 ? -18.122 -9.742 9.327 1.00 97.38 242 ALA A CA 1
ATOM 1902 C C . ALA A 1 242 ? -16.821 -10.109 10.072 1.00 97.38 242 ALA A C 1
ATOM 1904 O O . ALA A 1 242 ? -16.723 -11.172 10.690 1.00 97.38 242 ALA A O 1
ATOM 1905 N N . MET A 1 243 ? -15.813 -9.228 10.070 1.00 96.38 243 MET A N 1
ATOM 1906 C CA . MET A 1 243 ? -14.594 -9.405 10.871 1.00 96.38 243 MET A CA 1
ATOM 1907 C C . MET A 1 243 ? -14.804 -9.121 12.368 1.00 96.38 243 MET A C 1
ATOM 1909 O O . MET A 1 243 ? -14.029 -9.623 13.198 1.00 96.38 243 MET A O 1
ATOM 1913 N N . GLY A 1 244 ? -15.864 -8.389 12.718 1.00 94.25 244 GLY A N 1
ATOM 1914 C CA . GLY A 1 244 ? -16.307 -8.127 14.087 1.00 94.25 244 GLY A CA 1
ATOM 1915 C C . GLY A 1 244 ? -16.300 -6.655 14.506 1.00 94.25 244 GLY A C 1
ATOM 1916 O O . GLY A 1 244 ? -16.376 -6.398 15.713 1.00 94.25 244 GLY A O 1
ATOM 1917 N N . PHE A 1 245 ? -16.193 -5.709 13.564 1.00 97.00 245 PHE A N 1
ATOM 1918 C CA . PHE A 1 245 ? -16.230 -4.270 13.848 1.00 97.00 245 PHE A CA 1
ATOM 1919 C C . PHE A 1 245 ? -17.264 -3.549 12.964 1.00 97.00 245 PHE A C 1
ATOM 1921 O O . PHE A 1 245 ? -17.068 -3.463 11.751 1.00 97.00 245 PHE A O 1
ATOM 1928 N N . PRO A 1 246 ? -18.360 -3.026 13.543 1.00 96.75 246 PRO A N 1
ATOM 1929 C CA . PRO A 1 246 ? -19.453 -2.450 12.769 1.00 96.75 246 PRO A CA 1
ATOM 1930 C C . PRO A 1 246 ? -19.083 -1.082 12.181 1.00 96.75 246 PRO A C 1
ATOM 1932 O O . PRO A 1 246 ? -18.247 -0.360 12.729 1.00 96.75 246 PRO A O 1
ATOM 1935 N N . ASN A 1 247 ? -19.731 -0.734 11.066 1.00 97.44 247 ASN A N 1
ATOM 1936 C CA . ASN A 1 247 ? -19.622 0.560 10.379 1.00 97.44 247 ASN A CA 1
ATOM 1937 C C . ASN A 1 247 ? -18.175 1.052 10.160 1.00 97.44 247 ASN A C 1
ATOM 1939 O O . ASN A 1 247 ? -17.858 2.226 10.352 1.00 97.44 247 ASN A O 1
ATOM 1943 N N . CYS A 1 248 ? -17.270 0.141 9.792 1.00 98.44 248 CYS A N 1
ATOM 1944 C CA . CYS A 1 248 ? -15.856 0.444 9.584 1.00 98.44 248 CYS A CA 1
ATOM 1945 C C . CYS A 1 248 ? -15.521 0.553 8.089 1.00 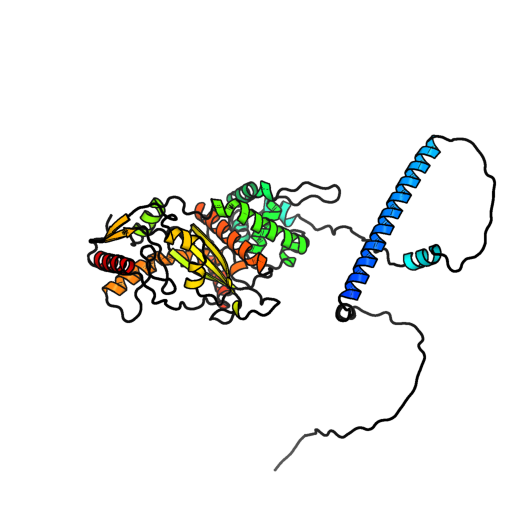98.44 248 CYS A C 1
ATOM 1947 O O . CYS A 1 248 ? -15.730 -0.380 7.321 1.00 98.44 248 CYS A O 1
ATOM 1949 N N . GLY A 1 249 ? -14.951 1.687 7.683 1.00 98.00 249 GLY A N 1
ATOM 1950 C CA . GLY A 1 249 ? -14.580 1.991 6.299 1.00 98.00 249 GLY A CA 1
ATOM 1951 C C . GLY A 1 249 ? -13.113 1.722 5.945 1.00 98.00 249 GLY A C 1
ATOM 1952 O O . GLY A 1 249 ? -12.707 1.977 4.813 1.00 98.00 249 GLY A O 1
ATOM 1953 N N . GLY A 1 250 ? -12.294 1.248 6.889 1.00 98.31 250 GLY A N 1
ATOM 1954 C CA . GLY A 1 250 ? -10.890 0.919 6.632 1.00 98.31 250 GLY A CA 1
ATOM 1955 C C . GLY A 1 250 ? -9.995 0.937 7.869 1.00 98.31 250 GLY A C 1
ATOM 1956 O O . GLY A 1 250 ? -10.332 1.525 8.897 1.00 98.31 250 GLY A O 1
ATOM 1957 N N . ALA A 1 251 ? -8.813 0.339 7.747 1.00 98.56 251 ALA A N 1
ATOM 1958 C CA . ALA A 1 251 ? -7.743 0.411 8.739 1.00 98.56 251 ALA A CA 1
ATOM 1959 C C . ALA A 1 251 ? -6.595 1.291 8.222 1.00 98.56 251 ALA A C 1
ATOM 1961 O O . ALA A 1 251 ? -6.160 1.134 7.080 1.00 98.56 251 ALA A O 1
ATOM 1962 N N . ILE A 1 252 ? -6.126 2.235 9.043 1.00 98.31 252 ILE A N 1
ATOM 1963 C CA . ILE A 1 252 ? -5.044 3.166 8.705 1.00 98.31 252 ILE A CA 1
ATOM 1964 C C . ILE A 1 252 ? -3.775 2.826 9.476 1.00 98.31 252 ILE A C 1
ATOM 1966 O O . ILE A 1 252 ? -3.814 2.619 10.691 1.00 98.31 252 ILE A O 1
ATOM 1970 N N . ASP A 1 253 ? -2.644 2.823 8.774 1.00 97.25 253 ASP A N 1
ATOM 1971 C CA . ASP A 1 253 ? -1.339 2.707 9.415 1.00 97.25 253 ASP A CA 1
ATOM 1972 C C . ASP A 1 253 ? -0.194 3.277 8.559 1.00 97.25 253 ASP A C 1
ATOM 1974 O O . ASP A 1 253 ? -0.371 3.615 7.382 1.00 97.25 253 ASP A O 1
ATOM 1978 N N . GLY A 1 254 ? 0.974 3.432 9.181 1.00 95.81 254 GLY A N 1
ATOM 1979 C CA . GLY A 1 254 ? 2.227 3.851 8.564 1.00 95.81 254 GLY A CA 1
ATOM 1980 C C . GLY A 1 254 ? 3.230 2.702 8.456 1.00 95.81 254 GLY A C 1
ATOM 1981 O O . GLY A 1 254 ? 3.279 1.803 9.288 1.00 95.81 254 GLY A O 1
ATOM 1982 N N . THR A 1 255 ? 4.078 2.726 7.430 1.00 96.00 255 THR A N 1
ATOM 1983 C CA . THR A 1 255 ? 5.205 1.802 7.310 1.00 96.00 255 THR A CA 1
ATOM 1984 C C . THR A 1 255 ? 6.455 2.496 6.782 1.00 96.00 255 THR A C 1
ATOM 1986 O O . THR A 1 255 ? 6.395 3.356 5.902 1.00 96.00 255 THR A O 1
ATOM 1989 N N . HIS A 1 256 ? 7.612 2.110 7.312 1.00 95.69 256 HIS A N 1
ATOM 1990 C CA . HIS A 1 256 ? 8.913 2.635 6.925 1.00 95.69 256 HIS A CA 1
ATOM 1991 C C . HIS A 1 256 ? 9.506 1.823 5.773 1.00 95.69 256 HIS A C 1
ATOM 1993 O O . HIS A 1 256 ? 9.646 0.596 5.851 1.00 95.69 256 HIS A O 1
ATOM 1999 N N . ILE A 1 257 ? 9.886 2.540 4.717 1.00 95.44 257 ILE A N 1
ATOM 2000 C CA . ILE A 1 257 ? 10.618 2.041 3.556 1.00 95.44 257 ILE A CA 1
ATOM 2001 C C . ILE A 1 257 ? 12.081 2.485 3.693 1.00 95.44 257 ILE A C 1
ATOM 2003 O O . ILE A 1 257 ? 12.329 3.693 3.767 1.00 95.44 257 ILE A O 1
ATOM 2007 N N . PRO A 1 258 ? 13.052 1.560 3.766 1.00 94.00 258 PRO A N 1
ATOM 2008 C CA . PRO A 1 258 ? 14.462 1.896 3.902 1.00 94.00 258 PRO A CA 1
ATOM 2009 C C . PRO A 1 258 ? 14.996 2.612 2.655 1.00 94.00 258 PRO A C 1
ATOM 2011 O O . PRO A 1 258 ? 14.710 2.240 1.517 1.00 94.00 258 PRO A O 1
ATOM 2014 N N . ILE A 1 259 ? 15.816 3.637 2.874 1.00 92.31 259 ILE A N 1
ATOM 2015 C CA . ILE A 1 259 ? 16.439 4.434 1.810 1.00 92.31 259 ILE A CA 1
ATOM 2016 C C . ILE A 1 259 ? 17.951 4.537 2.030 1.00 92.31 259 ILE A C 1
ATOM 2018 O O . ILE A 1 259 ? 18.456 4.275 3.124 1.00 92.31 259 ILE A O 1
ATOM 2022 N N . LEU A 1 260 ? 18.689 4.922 0.988 1.00 88.94 260 LEU A N 1
ATOM 2023 C CA . LEU A 1 260 ? 20.071 5.367 1.158 1.00 88.94 260 LEU A CA 1
ATOM 2024 C C . LEU A 1 260 ? 20.122 6.715 1.886 1.00 88.94 260 LEU A C 1
ATOM 2026 O O . LEU A 1 260 ? 19.169 7.495 1.849 1.00 88.94 260 LEU A O 1
ATOM 2030 N N . ALA A 1 261 ? 21.253 6.981 2.539 1.00 85.62 261 ALA A N 1
ATOM 2031 C CA . ALA A 1 261 ? 21.495 8.264 3.179 1.00 85.62 261 ALA A CA 1
ATOM 2032 C C . ALA A 1 261 ? 21.410 9.405 2.137 1.00 85.62 261 ALA A C 1
ATOM 2034 O O . ALA A 1 261 ? 22.067 9.321 1.097 1.00 85.62 261 ALA A O 1
ATOM 2035 N N . PRO A 1 262 ? 20.614 10.454 2.395 1.00 80.50 262 PRO A N 1
ATOM 2036 C CA . PRO A 1 262 ? 20.603 11.690 1.613 1.00 80.50 262 PRO A CA 1
ATOM 2037 C C . PRO A 1 262 ? 21.986 12.333 1.434 1.00 80.50 262 PRO A C 1
ATOM 2039 O O . PRO A 1 262 ? 22.795 12.306 2.358 1.00 80.50 262 PRO A O 1
ATOM 2042 N N . GLU A 1 263 ? 22.228 12.978 0.285 1.00 73.56 263 GLU A N 1
ATOM 2043 C CA . GLU A 1 263 ? 23.493 13.685 -0.015 1.00 73.56 263 GLU A CA 1
ATOM 2044 C C . GLU A 1 263 ? 23.730 14.917 0.875 1.00 73.56 263 GLU A C 1
ATOM 2046 O O . GLU A 1 263 ? 24.860 15.198 1.272 1.00 73.56 263 GLU A O 1
ATOM 2051 N N . HIS A 1 264 ? 22.670 15.645 1.228 1.00 72.81 264 HIS A N 1
ATOM 2052 C CA . HIS A 1 264 ? 22.727 16.768 2.159 1.00 72.81 264 HIS A CA 1
ATOM 2053 C C . HIS A 1 264 ? 22.017 16.349 3.441 1.00 72.81 264 HIS A C 1
ATOM 2055 O O . HIS A 1 264 ? 20.851 15.967 3.376 1.00 72.81 264 HIS A O 1
ATOM 2061 N N . GLN A 1 265 ? 22.766 16.350 4.552 1.00 62.31 265 GLN A N 1
ATOM 2062 C CA . GLN A 1 265 ? 22.347 16.047 5.927 1.00 62.31 265 GLN A CA 1
ATOM 2063 C C . GLN A 1 265 ? 20.832 15.938 6.110 1.00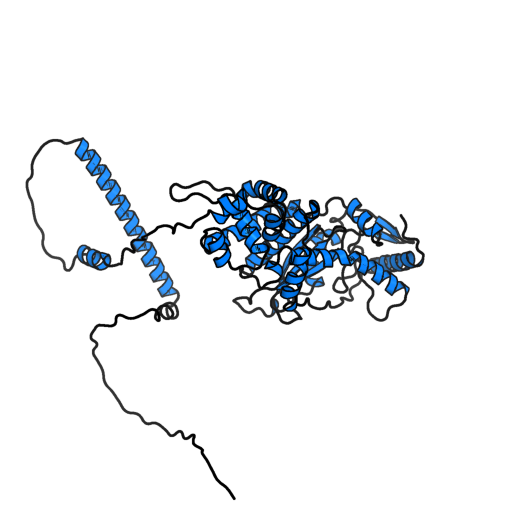 62.31 265 GLN A C 1
ATOM 2065 O O . GLN A 1 265 ? 20.143 16.945 6.023 1.00 62.31 265 GLN A O 1
ATOM 2070 N N . ASP A 1 266 ? 20.316 14.779 6.516 1.00 66.56 266 ASP A N 1
ATOM 2071 C CA . ASP A 1 266 ? 19.068 14.827 7.266 1.00 66.56 266 ASP A CA 1
ATOM 2072 C C . ASP A 1 266 ? 18.934 13.656 8.224 1.00 66.56 266 ASP A C 1
ATOM 2074 O O . ASP A 1 266 ? 18.371 12.598 7.935 1.00 66.56 266 ASP A O 1
ATOM 2078 N N . THR A 1 267 ? 19.362 13.911 9.458 1.00 80.19 267 THR A N 1
ATOM 2079 C CA . THR A 1 267 ? 18.937 13.124 10.620 1.00 80.19 267 THR A CA 1
ATOM 2080 C C . THR A 1 267 ? 17.402 13.048 10.735 1.00 80.19 267 THR A C 1
ATOM 2082 O O . THR A 1 267 ? 16.882 12.225 11.491 1.00 80.19 267 THR A O 1
ATOM 2085 N N . GLN A 1 268 ? 16.662 13.865 9.973 1.00 87.06 268 GLN A N 1
ATOM 2086 C CA . GLN A 1 268 ? 15.212 13.809 9.801 1.00 87.06 268 GLN A CA 1
ATOM 2087 C C . GLN A 1 268 ? 14.714 12.544 9.083 1.00 87.06 268 GLN A C 1
ATOM 2089 O O . GLN A 1 268 ? 13.582 12.130 9.323 1.00 87.06 268 GLN A O 1
ATOM 2094 N N . TYR A 1 269 ? 15.532 11.888 8.255 1.00 88.75 269 TYR A N 1
ATOM 2095 C CA . TYR A 1 269 ? 15.177 10.593 7.659 1.00 88.75 269 TYR A CA 1
ATOM 2096 C C . TYR A 1 269 ? 15.483 9.408 8.581 1.00 88.75 269 TYR A C 1
ATOM 2098 O O . TYR A 1 269 ? 14.990 8.307 8.339 1.00 88.75 269 TYR A O 1
ATOM 2106 N N . ILE A 1 270 ? 16.273 9.615 9.640 1.00 91.81 270 ILE A N 1
ATOM 2107 C CA . ILE A 1 270 ? 16.592 8.569 10.614 1.00 91.81 270 ILE A CA 1
ATOM 2108 C C . ILE A 1 270 ? 15.354 8.303 11.469 1.00 91.81 270 ILE A C 1
ATOM 2110 O O . ILE A 1 270 ? 14.864 9.189 12.176 1.00 91.81 270 ILE A O 1
ATOM 2114 N N . ASN A 1 271 ? 14.853 7.074 11.399 1.00 92.19 271 ASN A N 1
ATOM 2115 C CA . ASN A 1 271 ? 13.753 6.622 12.241 1.00 92.19 271 ASN A CA 1
ATOM 2116 C C . ASN A 1 271 ? 14.236 6.206 13.639 1.00 92.19 271 ASN A C 1
ATOM 2118 O O . ASN A 1 271 ? 15.422 6.239 13.965 1.00 92.19 271 ASN A O 1
ATOM 2122 N N . ARG A 1 272 ? 13.305 5.759 14.486 1.00 89.69 272 ARG A N 1
ATOM 2123 C CA . ARG A 1 272 ? 13.611 5.360 15.873 1.00 89.69 272 ARG A CA 1
ATOM 2124 C C . ARG A 1 272 ? 14.454 4.089 15.998 1.00 89.69 272 ARG A C 1
ATOM 2126 O O . ARG A 1 272 ? 14.964 3.832 17.081 1.00 89.69 272 ARG A O 1
ATOM 2133 N N . LYS A 1 273 ? 14.592 3.308 14.925 1.00 91.62 273 LYS A N 1
ATOM 2134 C CA . LYS A 1 273 ? 15.450 2.115 14.861 1.00 91.62 273 LYS A CA 1
ATOM 2135 C C . LYS A 1 273 ? 16.828 2.431 14.255 1.00 91.62 273 LYS A C 1
ATOM 2137 O O . LYS A 1 273 ? 17.629 1.525 14.072 1.00 91.62 273 LYS A O 1
ATOM 2142 N N . GLY A 1 274 ? 17.126 3.705 13.975 1.00 90.56 274 GLY A N 1
ATOM 2143 C CA . GLY A 1 274 ? 18.468 4.171 13.620 1.00 90.56 274 GLY A CA 1
ATOM 2144 C C . GLY A 1 274 ? 18.828 4.099 12.134 1.00 90.56 274 GLY A C 1
ATOM 2145 O O . GLY A 1 274 ? 19.967 4.402 11.792 1.00 90.56 274 GLY A O 1
ATOM 2146 N N . TYR A 1 275 ? 17.890 3.756 11.242 1.00 92.06 275 TYR A N 1
ATOM 2147 C CA . TYR A 1 275 ? 18.136 3.742 9.793 1.00 92.06 275 TYR A CA 1
ATOM 2148 C C . TYR A 1 275 ? 17.347 4.822 9.046 1.00 92.06 275 TYR A C 1
ATOM 2150 O O . TYR A 1 275 ? 16.305 5.303 9.502 1.00 92.06 275 TYR A O 1
ATOM 2158 N N . PHE A 1 276 ? 17.858 5.205 7.873 1.00 92.75 276 PHE A N 1
ATOM 2159 C CA . PHE A 1 276 ? 17.212 6.162 6.979 1.00 92.75 276 PHE A CA 1
ATOM 2160 C C . PHE A 1 276 ? 15.986 5.534 6.317 1.00 92.75 276 PHE A C 1
ATOM 2162 O O . PHE A 1 276 ? 16.078 4.469 5.704 1.00 92.75 276 PHE A O 1
ATOM 2169 N N . SER A 1 277 ? 14.837 6.196 6.415 1.00 94.31 277 SER A N 1
ATOM 2170 C CA . SER A 1 277 ? 13.593 5.706 5.823 1.00 94.31 277 SER A CA 1
ATOM 2171 C C . SER A 1 277 ? 12.671 6.825 5.361 1.00 94.31 277 SER A C 1
ATOM 2173 O O . SER A 1 277 ? 12.739 7.952 5.855 1.00 94.31 277 SER A O 1
ATOM 2175 N N . MET A 1 278 ? 11.781 6.480 4.434 1.00 94.56 278 MET A N 1
ATOM 2176 C CA . MET A 1 278 ? 10.584 7.252 4.114 1.00 94.56 278 MET A CA 1
ATOM 2177 C C . MET A 1 278 ? 9.342 6.507 4.587 1.00 94.56 278 MET A C 1
ATOM 2179 O O . MET A 1 278 ? 9.296 5.280 4.541 1.00 94.56 278 MET A O 1
ATOM 2183 N N . VAL A 1 279 ? 8.331 7.249 5.021 1.00 95.56 279 VAL A N 1
ATOM 2184 C CA . VAL A 1 279 ? 7.060 6.696 5.487 1.00 95.56 279 VAL A CA 1
ATOM 2185 C C . VAL A 1 279 ? 6.064 6.630 4.328 1.00 95.56 279 VAL A C 1
ATOM 2187 O O . VAL A 1 279 ? 5.874 7.605 3.591 1.00 95.56 279 VAL A O 1
ATOM 2190 N N . LEU A 1 280 ? 5.430 5.467 4.196 1.00 97.50 280 LEU A N 1
ATOM 2191 C CA . LEU A 1 280 ? 4.188 5.240 3.465 1.00 97.50 280 LEU A CA 1
ATOM 2192 C C . LEU A 1 280 ? 3.061 5.134 4.493 1.00 97.50 280 LEU A C 1
ATOM 2194 O O . LEU A 1 280 ? 3.072 4.219 5.307 1.00 97.50 280 LEU A O 1
ATOM 2198 N N . GLN A 1 281 ? 2.089 6.037 4.441 1.00 97.88 281 GLN A N 1
ATOM 2199 C CA . GLN A 1 281 ? 0.822 5.883 5.149 1.00 97.88 281 GLN A CA 1
ATOM 2200 C C . GLN A 1 281 ? -0.239 5.388 4.174 1.00 97.88 281 GLN A C 1
ATOM 2202 O O . GLN A 1 281 ? -0.301 5.876 3.042 1.00 97.88 281 GLN A O 1
ATOM 2207 N N . ALA A 1 282 ? -1.083 4.460 4.612 1.00 98.25 282 ALA A N 1
ATOM 2208 C CA . ALA A 1 282 ? -2.172 3.967 3.788 1.00 98.25 282 ALA A CA 1
ATOM 2209 C C . ALA A 1 282 ? -3.436 3.663 4.596 1.00 98.25 282 ALA A C 1
ATOM 2211 O O . ALA A 1 282 ? -3.356 3.278 5.761 1.00 98.25 282 ALA A O 1
ATOM 2212 N N . LEU A 1 283 ? -4.586 3.831 3.942 1.00 98.69 283 LEU A N 1
ATOM 2213 C CA . LEU A 1 283 ? -5.875 3.294 4.371 1.00 98.69 283 LEU A CA 1
ATOM 2214 C C . LEU A 1 283 ? -6.156 2.027 3.557 1.00 98.69 283 LEU A C 1
ATOM 2216 O O . LEU A 1 283 ? -5.969 2.027 2.336 1.00 98.69 283 LEU A O 1
ATOM 2220 N N . VAL A 1 284 ? -6.577 0.964 4.235 1.00 98.69 284 VAL A N 1
ATOM 2221 C CA . VAL A 1 284 ? -6.742 -0.378 3.667 1.00 98.69 284 VAL A CA 1
ATOM 2222 C C . VAL A 1 284 ? -8.142 -0.912 3.963 1.00 98.69 284 VAL A C 1
ATOM 2224 O O . VAL A 1 284 ? -8.652 -0.727 5.070 1.00 98.69 284 VAL A O 1
ATOM 2227 N N . ASP A 1 285 ? -8.767 -1.557 2.979 1.00 98.25 285 ASP A N 1
ATOM 2228 C CA . ASP A 1 285 ? -10.066 -2.217 3.139 1.00 98.25 285 ASP A CA 1
ATOM 2229 C C . ASP A 1 285 ? -9.955 -3.630 3.751 1.00 98.25 285 ASP A C 1
ATOM 2231 O O . ASP A 1 285 ? -8.870 -4.145 4.016 1.00 98.25 285 ASP A O 1
ATOM 2235 N N . HIS A 1 286 ? -11.093 -4.291 3.976 1.00 97.56 286 HIS A N 1
ATOM 2236 C CA . HIS A 1 286 ? -11.137 -5.646 4.541 1.00 97.56 286 HIS A CA 1
ATOM 2237 C C . HIS A 1 286 ? -10.528 -6.731 3.627 1.00 97.56 286 HIS A C 1
ATOM 2239 O O . HIS A 1 286 ? -10.359 -7.863 4.069 1.00 97.56 286 HIS A O 1
ATOM 2245 N N . LYS A 1 287 ? -10.222 -6.414 2.358 1.00 97.00 287 LYS A N 1
ATOM 2246 C CA . LYS A 1 287 ? -9.574 -7.313 1.385 1.00 97.00 287 LYS A CA 1
ATOM 2247 C C . LYS A 1 287 ? -8.107 -6.958 1.164 1.00 97.00 287 LYS A C 1
ATOM 2249 O O . LYS A 1 287 ? -7.550 -7.318 0.133 1.00 97.00 287 LYS A O 1
ATOM 2254 N N . GLU A 1 288 ? -7.498 -6.225 2.095 1.00 97.50 288 GLU A N 1
ATOM 2255 C CA . GLU A 1 288 ? -6.083 -5.847 2.035 1.00 97.50 288 GLU A CA 1
ATOM 2256 C C . GLU A 1 288 ? -5.728 -4.958 0.824 1.00 97.50 288 GLU A C 1
ATOM 2258 O O . GLU A 1 288 ? -4.568 -4.884 0.404 1.00 97.50 288 GLU A O 1
ATOM 2263 N N . ARG A 1 289 ? -6.716 -4.246 0.260 1.00 98.19 289 ARG A N 1
ATOM 2264 C CA . ARG A 1 289 ? -6.514 -3.304 -0.847 1.00 98.19 289 ARG A CA 1
ATOM 2265 C C . ARG A 1 289 ? -6.395 -1.886 -0.321 1.00 98.19 289 ARG A C 1
ATOM 2267 O O . ARG A 1 289 ? -7.154 -1.452 0.545 1.00 98.19 289 ARG A O 1
ATOM 2274 N N . TYR A 1 290 ? -5.475 -1.128 -0.898 1.00 98.69 290 TYR A N 1
ATOM 2275 C CA . TYR A 1 290 ? -5.288 0.278 -0.572 1.00 98.69 290 TYR A CA 1
ATOM 2276 C C . TYR A 1 290 ? -6.437 1.127 -1.127 1.00 98.69 290 TYR A C 1
ATOM 2278 O O . TYR A 1 290 ? -6.660 1.151 -2.336 1.00 98.69 290 TYR A O 1
ATOM 2286 N N . THR A 1 291 ? -7.124 1.875 -0.268 1.00 98.25 291 THR A N 1
ATOM 2287 C CA . THR A 1 291 ? -8.160 2.855 -0.654 1.00 98.25 291 THR A CA 1
ATOM 2288 C C . THR A 1 291 ? -7.631 4.289 -0.635 1.00 98.25 291 THR A C 1
ATOM 2290 O O . THR A 1 291 ? -8.175 5.180 -1.291 1.00 98.25 291 THR A O 1
ATOM 2293 N N . ASN A 1 292 ? -6.535 4.521 0.091 1.00 98.38 292 ASN A N 1
ATOM 2294 C CA . ASN A 1 292 ? -5.774 5.763 0.077 1.00 98.38 292 ASN A CA 1
ATOM 2295 C C . ASN A 1 292 ? -4.299 5.479 0.376 1.00 98.38 292 ASN A C 1
ATOM 2297 O O . ASN A 1 292 ? -3.995 4.643 1.224 1.00 98.38 292 ASN A O 1
ATOM 2301 N N . VAL A 1 293 ? -3.384 6.195 -0.281 1.00 98.12 293 VAL A N 1
ATOM 2302 C CA . VAL A 1 293 ? -1.944 6.125 0.002 1.00 98.12 293 VAL A CA 1
ATOM 2303 C C . VAL A 1 293 ? -1.326 7.516 0.010 1.00 98.12 293 VAL A C 1
ATOM 2305 O O . VAL A 1 293 ? -1.703 8.390 -0.770 1.00 98.12 293 VAL A O 1
ATOM 2308 N N . ASN A 1 294 ? -0.337 7.707 0.873 1.00 97.12 294 ASN A N 1
ATOM 2309 C CA . ASN A 1 294 ? 0.447 8.927 0.974 1.00 97.12 294 ASN A CA 1
ATOM 2310 C C . ASN A 1 294 ? 1.895 8.560 1.332 1.00 97.12 294 ASN A C 1
ATOM 2312 O O . ASN A 1 294 ? 2.174 8.081 2.432 1.00 97.12 294 ASN A O 1
ATOM 2316 N N . ALA A 1 295 ? 2.812 8.764 0.386 1.00 96.00 295 ALA A N 1
ATOM 2317 C CA . ALA A 1 295 ? 4.209 8.344 0.482 1.00 96.00 295 ALA A CA 1
ATOM 2318 C C . ALA A 1 295 ? 5.171 9.539 0.451 1.00 96.00 295 ALA A C 1
ATOM 2320 O O . ALA A 1 295 ? 4.889 10.557 -0.177 1.00 96.00 295 ALA A O 1
ATOM 2321 N N . GLY A 1 296 ? 6.339 9.377 1.078 1.00 92.31 296 GLY A N 1
ATOM 2322 C CA . GLY A 1 296 ? 7.453 10.331 0.977 1.00 92.31 296 GLY A CA 1
ATOM 2323 C C . GLY A 1 296 ? 7.696 11.187 2.215 1.00 92.31 296 GLY A C 1
ATOM 2324 O O . GLY A 1 296 ? 8.477 12.133 2.163 1.00 92.31 296 GLY A O 1
ATOM 2325 N N . TRP A 1 297 ? 7.060 10.859 3.337 1.00 93.25 297 TRP A N 1
ATOM 2326 C CA . TRP A 1 297 ? 7.323 11.538 4.603 1.00 93.25 297 TRP A CA 1
ATOM 2327 C C . TRP A 1 297 ? 8.658 11.093 5.204 1.00 93.25 297 TRP A C 1
ATOM 2329 O O . TRP A 1 297 ? 9.068 9.946 5.045 1.00 93.25 297 TRP A O 1
ATOM 2339 N N . LEU A 1 298 ? 9.343 11.998 5.903 1.00 92.38 298 LEU A N 1
ATOM 2340 C CA . LEU A 1 298 ? 10.654 11.722 6.500 1.00 92.38 298 LEU A CA 1
ATOM 2341 C C . LEU A 1 298 ? 10.526 10.696 7.641 1.00 92.38 298 LEU A C 1
ATOM 2343 O O . LEU A 1 298 ? 9.594 10.775 8.441 1.00 92.38 298 LEU A O 1
ATOM 2347 N N . GLY A 1 299 ? 11.489 9.779 7.772 1.00 89.00 299 GLY A N 1
ATOM 2348 C CA . GLY A 1 299 ? 11.458 8.681 8.749 1.00 89.00 299 GLY A CA 1
ATOM 2349 C C . GLY A 1 299 ? 11.399 9.079 10.231 1.00 89.00 299 GLY A C 1
ATOM 2350 O O . GLY A 1 299 ? 11.038 8.259 11.071 1.00 89.00 299 GLY A O 1
ATOM 2351 N N . ARG A 1 300 ? 11.719 10.325 10.595 1.00 89.88 300 ARG A N 1
ATOM 2352 C CA . ARG A 1 300 ? 11.558 10.832 11.970 1.00 89.88 300 ARG A CA 1
ATOM 2353 C C . ARG A 1 300 ? 10.117 11.254 12.287 1.00 89.88 300 ARG A C 1
ATOM 2355 O O . ARG A 1 300 ? 9.763 11.397 13.460 1.00 89.88 300 ARG A O 1
ATOM 2362 N N . VAL A 1 301 ? 9.303 11.527 11.267 1.00 89.06 301 VAL A N 1
ATOM 2363 C CA . VAL A 1 301 ? 7.960 12.094 11.439 1.00 89.06 301 VAL A CA 1
ATOM 2364 C C . VAL A 1 301 ? 7.019 11.036 12.009 1.00 89.06 301 VAL A C 1
ATOM 2366 O O . VAL A 1 301 ? 6.989 9.900 11.565 1.00 89.06 301 VAL A O 1
ATOM 2369 N N . HIS A 1 302 ? 6.243 11.429 13.016 1.00 86.06 302 HIS A N 1
ATOM 2370 C CA . HIS A 1 302 ? 5.263 10.572 13.679 1.00 86.06 302 HIS A CA 1
ATOM 2371 C C . HIS A 1 302 ? 4.020 10.336 12.809 1.00 86.06 302 HIS A C 1
ATOM 2373 O O . HIS A 1 302 ? 3.537 11.301 12.211 1.00 86.06 302 HIS A O 1
ATOM 2379 N N . ASP A 1 303 ? 3.414 9.145 12.849 1.00 86.25 303 ASP A N 1
ATOM 2380 C CA . ASP A 1 303 ? 2.247 8.794 12.014 1.00 86.25 303 ASP A CA 1
ATOM 2381 C C . ASP A 1 303 ? 1.081 9.765 12.182 1.00 86.25 303 ASP A C 1
ATOM 2383 O O . ASP A 1 303 ? 0.589 10.330 11.210 1.00 86.25 303 ASP A O 1
ATOM 2387 N N . GLY A 1 304 ? 0.710 10.095 13.423 1.00 87.56 304 GLY A N 1
ATOM 2388 C CA . GLY A 1 304 ? -0.292 11.132 13.685 1.00 87.56 304 GLY A CA 1
ATOM 2389 C C . GLY A 1 304 ? 0.030 12.523 13.100 1.00 87.56 304 GLY A C 1
ATOM 2390 O O . GLY A 1 304 ? -0.895 13.283 12.809 1.00 87.56 304 GLY A O 1
ATOM 2391 N N . ARG A 1 305 ? 1.310 12.886 12.900 1.00 91.31 305 ARG A N 1
ATOM 2392 C CA . ARG A 1 305 ? 1.703 14.132 12.207 1.00 91.31 305 ARG A CA 1
ATOM 2393 C C . ARG A 1 305 ? 1.640 13.965 10.691 1.00 91.31 305 ARG A C 1
ATOM 2395 O O . ARG A 1 305 ? 1.155 14.887 10.040 1.00 91.31 305 ARG A O 1
ATOM 2402 N N . VAL A 1 306 ? 2.082 12.826 10.155 1.00 92.56 306 VAL A N 1
ATOM 2403 C CA . VAL A 1 306 ? 1.898 12.477 8.735 1.00 92.56 306 VAL A CA 1
ATOM 2404 C C . VAL A 1 306 ? 0.413 12.570 8.382 1.00 92.56 306 VAL A C 1
ATOM 2406 O O . VAL A 1 306 ? 0.040 13.327 7.490 1.00 92.56 306 VAL A O 1
ATOM 2409 N N . PHE A 1 307 ? -0.439 11.918 9.178 1.00 95.19 307 PHE A N 1
ATOM 2410 C CA . PHE A 1 307 ? -1.879 11.836 8.963 1.00 95.19 307 PHE A CA 1
ATOM 2411 C C . PHE A 1 307 ? -2.547 13.202 8.847 1.00 95.19 307 PHE A C 1
ATOM 2413 O O . PHE A 1 307 ? -3.223 13.473 7.860 1.00 95.19 307 PHE A O 1
ATOM 2420 N N . ARG A 1 308 ? -2.301 14.104 9.805 1.00 93.94 308 ARG A N 1
ATOM 2421 C CA . ARG A 1 308 ? -2.889 15.458 9.821 1.00 93.94 308 ARG A CA 1
ATOM 2422 C C . ARG A 1 308 ? -2.567 16.298 8.583 1.00 93.94 308 ARG A C 1
ATOM 2424 O O . ARG A 1 308 ? -3.266 17.271 8.325 1.00 93.94 308 ARG A O 1
ATOM 2431 N N . ASN A 1 309 ? -1.505 15.957 7.857 1.00 94.81 309 ASN A N 1
ATOM 2432 C CA . ASN A 1 309 ? -1.081 16.669 6.655 1.00 94.81 309 ASN A CA 1
ATOM 2433 C C . ASN A 1 309 ? -1.543 15.984 5.358 1.00 94.81 309 ASN A C 1
ATOM 2435 O O . ASN A 1 309 ? -1.201 16.450 4.274 1.00 94.81 309 ASN A O 1
ATOM 2439 N N . THR A 1 310 ? -2.325 14.905 5.442 1.00 95.94 310 THR A N 1
ATOM 2440 C CA . THR A 1 310 ? -2.863 14.209 4.266 1.00 95.94 310 THR A CA 1
ATOM 2441 C C . THR A 1 310 ? -4.158 14.831 3.753 1.00 95.94 310 THR A C 1
ATOM 2443 O O . THR A 1 310 ? -4.936 15.426 4.503 1.00 95.94 310 THR A O 1
ATOM 2446 N N . THR A 1 311 ? -4.433 14.638 2.460 1.00 95.88 311 THR A N 1
ATOM 2447 C CA . THR A 1 311 ? -5.746 14.941 1.869 1.00 95.88 311 THR A CA 1
ATOM 2448 C C . THR A 1 311 ? -6.850 14.096 2.506 1.00 95.88 311 THR A C 1
ATOM 2450 O O . THR A 1 311 ? -7.935 14.613 2.749 1.00 95.88 311 THR A O 1
ATOM 2453 N N . LEU A 1 312 ? -6.557 12.838 2.860 1.00 97.00 312 LEU A N 1
ATOM 2454 C CA . LEU A 1 312 ? -7.491 11.947 3.549 1.00 97.00 312 LEU A CA 1
ATOM 2455 C C . LEU A 1 312 ? -8.010 12.564 4.855 1.00 97.00 312 LEU A C 1
ATOM 2457 O O . LEU A 1 312 ? -9.217 12.622 5.062 1.00 97.00 312 LEU A O 1
ATOM 2461 N N . PHE A 1 313 ? -7.117 13.088 5.702 1.00 97.38 313 PHE A N 1
ATOM 2462 C CA . PHE A 1 313 ? -7.517 13.752 6.946 1.00 97.38 313 PHE A CA 1
ATOM 2463 C C . PHE A 1 313 ? -8.465 14.928 6.694 1.00 97.38 313 PHE A C 1
ATOM 2465 O O . PHE A 1 313 ? -9.447 15.082 7.413 1.00 97.38 313 PHE A O 1
ATOM 2472 N N . LYS A 1 314 ? -8.198 15.745 5.666 1.00 97.56 314 LYS A N 1
ATOM 2473 C CA . LYS A 1 314 ? -9.061 16.884 5.317 1.00 97.56 314 LYS A CA 1
ATOM 2474 C C . LYS A 1 314 ? -10.460 16.421 4.906 1.00 97.56 314 LYS A C 1
ATOM 2476 O O . LYS A 1 314 ? -11.431 16.980 5.401 1.00 97.56 314 LYS A O 1
ATOM 2481 N N . LEU A 1 315 ? -10.555 15.392 4.063 1.00 97.44 315 LEU A N 1
ATOM 2482 C CA . LEU A 1 315 ? -11.834 14.848 3.593 1.00 97.44 315 LEU A CA 1
ATOM 2483 C C . LEU A 1 315 ? -12.632 14.180 4.726 1.00 97.44 315 LEU A C 1
ATOM 2485 O O . LEU A 1 315 ? -13.838 14.384 4.831 1.00 97.44 315 LEU A O 1
ATOM 2489 N N . LEU A 1 316 ? -11.967 13.439 5.619 1.00 97.19 316 LEU A N 1
ATOM 2490 C CA . LEU A 1 316 ? -12.603 12.854 6.807 1.00 97.19 316 LEU A CA 1
ATOM 2491 C C . LEU A 1 316 ? -13.099 13.934 7.774 1.00 97.19 316 LEU A C 1
ATOM 2493 O O . LEU A 1 316 ? -14.224 13.870 8.257 1.00 97.19 316 LEU A O 1
ATOM 2497 N N . GLN A 1 317 ? -12.288 14.966 8.015 1.00 95.81 317 GLN A N 1
ATOM 2498 C CA . GLN A 1 317 ? -12.660 16.087 8.879 1.00 95.81 317 GLN A CA 1
ATOM 2499 C C . GLN A 1 317 ? -13.842 16.896 8.323 1.00 95.81 317 GLN A C 1
ATOM 2501 O O . GLN A 1 317 ? -14.598 17.469 9.104 1.00 95.81 317 GLN A O 1
ATOM 2506 N N . GLN A 1 318 ? -13.984 16.954 6.997 1.00 96.25 318 GLN A N 1
ATOM 2507 C CA . GLN A 1 318 ? -15.098 17.603 6.301 1.00 96.25 318 GLN A CA 1
ATOM 2508 C C . GLN A 1 318 ? -16.335 16.703 6.159 1.00 96.25 318 GLN A C 1
ATOM 2510 O O . GLN A 1 318 ? -17.376 17.198 5.746 1.00 96.25 318 GLN A O 1
ATOM 2515 N N . GLY A 1 319 ? -16.233 15.406 6.472 1.00 95.44 319 GLY A N 1
ATOM 2516 C CA . GLY A 1 319 ? -17.321 14.446 6.267 1.00 95.44 319 GLY A CA 1
ATOM 2517 C C . GLY A 1 319 ? -17.600 14.122 4.795 1.00 95.44 319 GLY A C 1
ATOM 2518 O O . GLY A 1 319 ? -18.700 13.706 4.468 1.00 95.44 319 GLY A O 1
ATOM 2519 N N . THR A 1 320 ? -16.628 14.329 3.898 1.00 96.31 320 THR A N 1
ATOM 2520 C CA . THR A 1 320 ? -16.791 14.151 2.440 1.00 96.31 320 THR A CA 1
ATOM 2521 C C . THR A 1 320 ? -16.091 12.910 1.892 1.00 96.31 320 THR A C 1
ATOM 2523 O O . THR A 1 320 ? -16.220 12.608 0.708 1.00 96.31 320 THR A O 1
ATOM 2526 N N . TYR A 1 321 ? -15.319 12.198 2.721 1.00 97.06 321 TYR A N 1
ATOM 2527 C CA . TYR A 1 321 ? -14.634 10.977 2.288 1.00 97.06 321 TYR A CA 1
ATOM 2528 C C . TYR A 1 321 ? -15.589 9.783 2.162 1.00 97.06 321 TYR A C 1
ATOM 2530 O O . TYR A 1 321 ? -15.526 9.059 1.175 1.00 97.06 321 TYR A O 1
ATOM 2538 N N . PHE A 1 322 ? -16.470 9.592 3.146 1.00 97.44 322 PHE A N 1
ATOM 2539 C CA . PHE A 1 322 ? -17.499 8.552 3.154 1.00 97.44 322 PHE A CA 1
ATOM 2540 C C . PHE A 1 322 ? -18.879 9.162 2.861 1.00 97.44 322 PHE A C 1
ATOM 2542 O O . PHE A 1 322 ? -19.062 10.358 3.093 1.00 97.44 322 PHE A O 1
ATOM 2549 N N . PRO A 1 323 ? -19.857 8.371 2.376 1.00 95.94 323 PRO A N 1
ATOM 2550 C CA . PRO A 1 323 ? -21.257 8.786 2.372 1.00 95.94 323 PRO A CA 1
ATOM 2551 C C . PRO A 1 323 ? -21.736 9.102 3.797 1.00 95.94 323 PRO A C 1
ATOM 2553 O O . PRO A 1 323 ? -21.218 8.544 4.767 1.00 95.94 323 PRO A O 1
ATOM 2556 N N . ASP A 1 324 ? -22.743 9.971 3.917 1.00 94.75 324 ASP A N 1
ATOM 2557 C CA . ASP A 1 324 ? -23.386 10.278 5.200 1.00 94.75 324 ASP A CA 1
ATOM 2558 C C . ASP A 1 324 ? -24.268 9.100 5.638 1.00 94.75 324 ASP A C 1
ATOM 2560 O O . ASP A 1 324 ? -25.477 9.064 5.421 1.00 94.75 324 ASP A O 1
ATOM 2564 N N . GLN A 1 325 ? -23.606 8.082 6.182 1.00 94.31 325 GLN A N 1
ATOM 2565 C CA . GLN A 1 325 ? -24.190 6.854 6.694 1.00 94.31 325 GLN A CA 1
ATOM 2566 C C . GLN A 1 325 ? -23.814 6.699 8.163 1.00 94.31 325 GLN A C 1
ATOM 2568 O O . GLN A 1 325 ? -22.641 6.794 8.546 1.00 94.31 325 GLN A O 1
ATOM 2573 N N . LYS A 1 326 ? -24.826 6.425 8.985 1.00 96.69 326 LYS A N 1
ATOM 2574 C CA . LYS A 1 326 ? -24.696 6.230 10.427 1.00 96.69 326 LYS A CA 1
ATOM 2575 C C . LYS A 1 326 ? -25.464 4.990 10.852 1.00 96.69 326 LYS A C 1
ATOM 2577 O O . LYS A 1 326 ? -26.429 4.600 10.198 1.00 96.69 326 LYS A O 1
ATOM 2582 N N . ILE A 1 327 ? -25.006 4.386 11.936 1.00 96.81 327 ILE A N 1
ATOM 2583 C CA . ILE A 1 327 ? -25.724 3.334 12.647 1.00 96.81 327 ILE A CA 1
ATOM 2584 C C . ILE A 1 327 ? -25.892 3.754 14.103 1.00 96.81 327 ILE A C 1
ATOM 2586 O O . ILE A 1 327 ? -25.036 4.453 14.647 1.00 96.81 327 ILE A O 1
ATOM 2590 N N . THR A 1 328 ? -26.952 3.289 14.748 1.00 96.88 328 THR A N 1
ATOM 2591 C CA . THR A 1 328 ? -27.128 3.461 16.189 1.00 96.88 328 THR A CA 1
ATOM 2592 C C . THR A 1 328 ? -26.421 2.316 16.915 1.00 96.88 328 THR A C 1
ATOM 2594 O O . THR A 1 328 ? -26.716 1.146 16.671 1.00 96.88 328 THR A O 1
ATOM 2597 N N . VAL A 1 329 ? -25.474 2.639 17.797 1.00 94.56 329 VAL A N 1
ATOM 2598 C CA . VAL A 1 329 ? -24.830 1.679 18.706 1.00 94.56 329 VAL A CA 1
ATOM 2599 C C . VAL A 1 329 ? -25.213 2.075 20.123 1.00 94.56 329 VAL A C 1
ATOM 2601 O O . VAL A 1 329 ? -24.837 3.157 20.572 1.00 94.56 329 VAL A O 1
ATOM 2604 N N . GLU A 1 330 ? -25.956 1.210 20.814 1.00 92.38 330 GLU A N 1
ATOM 2605 C CA . GLU A 1 330 ? -26.649 1.559 22.062 1.00 92.38 330 GLU A CA 1
ATOM 2606 C C . GLU A 1 330 ? -27.591 2.762 21.837 1.00 92.38 330 GLU A C 1
ATOM 2608 O O . GLU A 1 330 ? -28.593 2.634 21.138 1.00 92.38 330 GLU A O 1
ATOM 2613 N N . ASP A 1 331 ? -27.259 3.936 22.372 1.00 92.69 331 ASP A N 1
ATOM 2614 C CA . ASP A 1 331 ? -27.974 5.208 22.230 1.00 92.69 331 ASP A CA 1
ATOM 2615 C C . ASP A 1 331 ? -27.165 6.272 21.456 1.00 92.69 331 ASP A C 1
ATOM 2617 O O . ASP A 1 331 ? -27.511 7.457 21.457 1.00 92.69 331 ASP A O 1
ATOM 2621 N N . VAL A 1 332 ? -26.070 5.870 20.799 1.00 96.12 332 VAL A N 1
ATOM 2622 C CA . VAL A 1 332 ? -25.132 6.777 20.124 1.00 96.12 332 VAL A CA 1
ATOM 2623 C C . VAL A 1 332 ? -25.134 6.559 18.613 1.00 96.12 332 VAL A C 1
ATOM 2625 O O . VAL A 1 332 ? -24.858 5.465 18.123 1.00 96.12 332 VAL A O 1
ATOM 2628 N N . GLU A 1 333 ? -25.355 7.639 17.863 1.00 96.56 333 GLU A N 1
ATOM 2629 C CA . GLU A 1 333 ? -25.186 7.661 16.408 1.00 96.56 333 GLU A CA 1
ATOM 2630 C C . GLU A 1 333 ? -23.700 7.604 16.032 1.00 96.56 333 GLU A C 1
ATOM 2632 O O . GLU A 1 333 ? -22.917 8.505 16.344 1.00 96.56 333 GLU A O 1
ATOM 2637 N N . MET A 1 334 ? -23.310 6.542 15.334 1.00 96.56 334 MET A N 1
ATOM 2638 C CA . MET A 1 334 ? -21.940 6.273 14.919 1.00 96.56 334 MET A CA 1
ATOM 2639 C C . MET A 1 334 ? -21.807 6.411 13.394 1.00 96.56 334 MET A C 1
ATOM 2641 O O . MET A 1 334 ? -22.396 5.608 12.664 1.00 96.56 334 MET A O 1
ATOM 2645 N N . PRO A 1 335 ? -21.010 7.372 12.883 1.00 97.56 335 PRO A N 1
ATOM 2646 C CA . PRO A 1 335 ? -20.696 7.459 11.458 1.00 97.56 335 PRO A CA 1
ATOM 2647 C C . PRO A 1 335 ? -19.759 6.328 11.030 1.00 97.56 335 PRO A C 1
ATOM 2649 O O . PRO A 1 335 ? -19.235 5.594 11.869 1.00 97.56 335 PRO A O 1
ATOM 2652 N N . ILE A 1 336 ? -19.498 6.213 9.726 1.00 98.44 336 ILE A N 1
ATOM 2653 C CA . ILE A 1 336 ? -18.441 5.318 9.247 1.00 98.44 336 ILE A CA 1
ATOM 2654 C C . ILE A 1 336 ? -17.106 5.740 9.877 1.00 98.44 336 ILE A C 1
ATOM 2656 O O . ILE A 1 336 ? -16.667 6.887 9.739 1.00 98.44 336 ILE A O 1
ATOM 2660 N N . VAL A 1 337 ? -16.452 4.805 10.568 1.00 98.38 337 VAL A N 1
ATOM 2661 C CA . VAL A 1 337 ? -15.160 5.036 11.227 1.00 98.38 337 VAL A CA 1
ATOM 2662 C C . VAL A 1 337 ? -14.021 4.348 10.488 1.00 98.38 337 VAL A C 1
ATOM 2664 O O . VAL A 1 337 ? -14.210 3.335 9.821 1.00 98.38 337 VAL A O 1
ATOM 2667 N N . ILE A 1 338 ? -12.805 4.859 10.663 1.00 98.62 338 ILE A N 1
ATOM 2668 C CA . ILE A 1 338 ? -11.572 4.128 10.353 1.00 98.62 338 ILE A CA 1
ATOM 2669 C C . ILE A 1 338 ? -10.871 3.681 11.637 1.00 98.62 338 ILE A C 1
ATOM 2671 O O . ILE A 1 338 ? -11.012 4.308 12.691 1.00 98.62 338 ILE A O 1
ATOM 2675 N N . LEU A 1 339 ? -10.095 2.604 11.552 1.00 98.56 339 LEU A N 1
ATOM 2676 C CA . LEU A 1 339 ? -9.367 2.034 12.686 1.00 98.56 339 LEU A CA 1
ATOM 2677 C C . LEU A 1 339 ? -7.893 2.414 12.622 1.00 98.56 339 LEU A C 1
ATOM 2679 O O . LEU A 1 339 ? -7.204 2.070 11.665 1.00 98.56 339 LEU A O 1
ATOM 2683 N N . GLY A 1 340 ? -7.404 3.093 13.654 1.00 97.19 340 GLY A N 1
ATOM 2684 C CA . GLY A 1 340 ? -6.006 3.485 13.789 1.00 97.19 340 GLY A CA 1
ATOM 2685 C C . GLY A 1 340 ? -5.329 2.851 14.997 1.00 97.19 340 GLY A C 1
ATOM 2686 O O . GLY A 1 340 ? -5.962 2.325 15.918 1.00 97.19 340 GLY A O 1
ATOM 2687 N N . ASP A 1 341 ? -4.008 2.929 14.998 1.00 94.56 341 ASP A N 1
ATOM 2688 C CA . ASP A 1 341 ? -3.174 2.536 16.125 1.00 94.56 341 ASP A CA 1
ATOM 2689 C C . ASP A 1 341 ? -3.149 3.622 17.233 1.00 94.56 341 ASP A C 1
ATOM 2691 O O . ASP A 1 341 ? -3.738 4.706 17.088 1.00 94.56 341 ASP A O 1
ATOM 2695 N N . PRO A 1 342 ? -2.477 3.378 18.374 1.00 93.94 342 PRO A N 1
ATOM 2696 C CA . PRO A 1 342 ? -2.349 4.378 19.433 1.00 93.94 342 PRO A CA 1
ATOM 2697 C C . PRO A 1 342 ? -1.723 5.721 19.002 1.00 93.94 342 PRO A C 1
ATOM 2699 O O . PRO A 1 342 ? -1.949 6.727 19.684 1.00 93.94 342 PRO A O 1
ATOM 2702 N N . ALA A 1 343 ? -0.936 5.776 17.919 1.00 91.94 343 ALA A N 1
ATOM 2703 C CA . ALA A 1 343 ? -0.319 6.999 17.398 1.00 91.94 343 ALA A CA 1
ATOM 2704 C C . ALA A 1 343 ? -1.294 7.938 16.683 1.00 91.94 343 ALA A C 1
ATOM 2706 O O . ALA A 1 343 ? -0.909 9.073 16.378 1.00 91.94 343 ALA A O 1
ATOM 2707 N N . TYR A 1 344 ? -2.542 7.533 16.454 1.00 94.50 344 TYR A N 1
ATOM 2708 C CA . TYR A 1 344 ? -3.567 8.389 15.862 1.00 94.50 344 TYR A CA 1
ATOM 2709 C C . TYR A 1 344 ? -4.405 9.120 16.939 1.00 94.50 344 TYR A C 1
ATOM 2711 O O . TYR A 1 344 ? -4.511 8.681 18.092 1.00 94.50 344 TYR A O 1
ATOM 2719 N N . PRO A 1 345 ? -4.970 10.306 16.639 1.00 94.12 345 PRO A N 1
ATOM 2720 C CA . PRO A 1 345 ? -5.913 10.978 17.539 1.00 94.12 345 PRO A CA 1
ATOM 2721 C C . PRO A 1 345 ? -7.258 10.240 17.564 1.00 94.12 345 PRO A C 1
ATOM 2723 O O . PRO A 1 345 ? -7.675 9.738 16.533 1.00 94.12 345 PRO A O 1
ATOM 2726 N N . LEU A 1 346 ? -7.959 10.221 18.703 1.00 96.69 346 LEU A N 1
ATOM 2727 C CA . LEU A 1 346 ? -9.322 9.673 18.755 1.00 96.69 346 LEU A CA 1
ATOM 2728 C C . LEU A 1 346 ? -10.312 10.742 18.257 1.00 96.69 346 LEU A C 1
ATOM 2730 O O . LEU A 1 346 ? -10.384 11.821 18.854 1.00 96.69 346 LEU A O 1
ATOM 2734 N N . MET A 1 347 ? -11.043 10.445 17.180 1.00 97.19 347 MET A N 1
ATOM 2735 C CA . MET A 1 347 ? -11.966 11.357 16.478 1.00 97.19 347 MET A CA 1
ATOM 2736 C C . MET A 1 347 ? -13.310 10.655 16.221 1.00 97.19 347 MET A C 1
ATOM 2738 O O . MET A 1 347 ? -13.327 9.428 16.228 1.00 97.19 347 MET A O 1
ATOM 2742 N N . PRO A 1 348 ? -14.427 11.371 15.970 1.00 97.00 348 PRO A N 1
ATOM 2743 C CA . PRO A 1 348 ? -15.730 10.725 15.745 1.00 97.00 348 PRO A CA 1
ATOM 2744 C C . PRO A 1 348 ? -15.718 9.692 14.607 1.00 97.00 348 PRO A C 1
ATOM 2746 O O . PRO A 1 348 ? -16.428 8.701 14.660 1.00 97.00 348 PRO A O 1
ATOM 2749 N N . TRP A 1 349 ? -14.837 9.895 13.627 1.00 97.12 349 TRP A N 1
ATOM 2750 C CA . TRP A 1 349 ? -14.610 9.035 12.464 1.00 97.12 349 TRP A CA 1
ATOM 2751 C C . TRP A 1 349 ? -13.297 8.221 12.541 1.00 97.12 349 TRP A C 1
ATOM 2753 O O . TRP A 1 349 ? -12.921 7.585 11.562 1.00 97.12 349 TRP A O 1
ATOM 2763 N N . LEU A 1 350 ? -12.562 8.231 13.667 1.00 98.19 350 LEU A N 1
ATOM 2764 C CA . LEU A 1 350 ? -11.327 7.445 13.855 1.00 98.19 350 LEU A CA 1
ATOM 2765 C C . LEU A 1 350 ? -11.284 6.815 15.247 1.00 98.19 350 LEU A C 1
ATOM 2767 O O . LEU A 1 350 ? -11.070 7.509 16.246 1.00 98.19 350 LEU A O 1
ATOM 2771 N N . MET A 1 351 ? -11.417 5.490 15.291 1.00 98.06 351 MET A N 1
ATOM 2772 C CA . MET A 1 351 ? -11.330 4.689 16.510 1.00 98.06 351 MET A CA 1
ATOM 2773 C C . MET A 1 351 ? -9.920 4.143 16.722 1.00 98.06 351 MET A C 1
ATOM 2775 O O . MET A 1 351 ? -9.236 3.738 15.785 1.00 98.06 351 MET A O 1
ATOM 2779 N N . LYS A 1 352 ? -9.489 4.113 17.984 1.00 96.25 352 LYS A N 1
ATOM 2780 C CA . LYS A 1 352 ? -8.171 3.617 18.389 1.00 96.25 352 LYS A CA 1
ATOM 2781 C C . LYS A 1 352 ? -8.258 2.884 19.732 1.00 96.25 352 LYS A C 1
ATOM 2783 O O . LYS A 1 352 ? -9.170 3.187 20.517 1.00 96.25 352 LYS A O 1
ATOM 2788 N N . PRO A 1 353 ? -7.313 1.981 20.036 1.00 96.56 353 PRO A N 1
ATOM 2789 C CA . PRO A 1 353 ? -7.372 1.167 21.243 1.00 96.56 353 PRO A CA 1
ATOM 2790 C C . PRO A 1 353 ? -7.268 1.999 22.533 1.00 96.56 353 PRO A C 1
ATOM 2792 O O . PRO A 1 353 ? -6.733 3.114 22.557 1.00 96.56 353 PRO A O 1
ATOM 2795 N N . TYR A 1 354 ? -7.775 1.434 23.627 1.00 95.94 354 TYR A N 1
ATOM 2796 C CA . TYR A 1 354 ? -7.466 1.867 24.987 1.00 95.94 354 TYR A CA 1
ATOM 2797 C C . TYR A 1 354 ? -5.994 1.574 25.311 1.00 95.94 354 TYR A C 1
ATOM 2799 O O . TYR A 1 354 ? -5.413 0.614 24.807 1.00 95.94 354 TYR A O 1
ATOM 2807 N N . THR A 1 355 ? -5.386 2.401 26.159 1.00 92.81 355 THR A N 1
ATOM 2808 C CA . THR A 1 355 ? -3.975 2.291 26.564 1.00 92.81 355 THR A CA 1
ATOM 2809 C C . THR A 1 355 ? -3.853 2.432 28.077 1.00 92.81 355 THR A C 1
ATOM 2811 O O . THR A 1 355 ? -4.588 3.233 28.651 1.00 92.81 355 THR A O 1
ATOM 2814 N N . GLY A 1 356 ? -2.871 1.774 28.695 1.00 90.19 356 GLY A N 1
ATOM 2815 C CA . GLY A 1 356 ? -2.663 1.792 30.149 1.00 90.19 356 GLY A CA 1
ATOM 2816 C C . GLY A 1 356 ? -3.137 0.490 30.792 1.00 90.19 356 GLY A C 1
ATOM 2817 O O . GLY A 1 356 ? -3.095 -0.550 30.141 1.00 90.19 356 GLY A O 1
ATOM 2818 N N . SER A 1 357 ? -3.569 0.550 32.052 1.00 92.19 357 SER A N 1
ATOM 2819 C CA . SER A 1 357 ? -4.191 -0.589 32.737 1.00 92.19 357 SER A CA 1
ATOM 2820 C C . SER A 1 357 ? -5.610 -0.780 32.215 1.00 92.19 357 SER A C 1
ATOM 2822 O O . SER A 1 357 ? -6.422 0.138 32.331 1.00 92.19 357 SER A O 1
ATOM 2824 N N . LEU A 1 358 ? -5.877 -1.937 31.610 1.00 95.75 358 LEU A N 1
ATOM 2825 C CA . LEU A 1 358 ? -7.135 -2.215 30.927 1.00 95.75 358 LEU A CA 1
ATOM 2826 C C . LEU A 1 358 ? -8.049 -3.086 31.786 1.00 95.75 358 LEU A C 1
ATOM 2828 O O . LEU A 1 358 ? -7.589 -4.014 32.446 1.00 95.75 358 LEU A O 1
ATOM 2832 N N . ASP A 1 359 ? -9.346 -2.791 31.752 1.00 96.00 359 ASP A N 1
ATOM 2833 C CA . ASP A 1 359 ? -10.371 -3.725 32.217 1.00 96.00 359 ASP A CA 1
ATOM 2834 C C . ASP A 1 359 ? -10.766 -4.721 31.108 1.00 96.00 359 ASP A C 1
ATOM 2836 O O . ASP A 1 359 ? -10.462 -4.526 29.928 1.00 96.00 359 ASP A O 1
ATOM 2840 N N . ARG A 1 360 ? -11.505 -5.776 31.470 1.00 95.00 360 ARG A N 1
ATOM 2841 C CA . ARG A 1 360 ? -11.935 -6.827 30.530 1.00 95.00 360 ARG A CA 1
ATOM 2842 C C . ARG A 1 360 ? -12.729 -6.294 29.329 1.00 95.00 360 ARG A C 1
ATOM 2844 O O . ARG A 1 360 ? -12.623 -6.837 28.231 1.00 95.00 360 ARG A O 1
ATOM 2851 N N . SER A 1 361 ? -13.538 -5.251 29.518 1.00 96.19 361 SER A N 1
ATOM 2852 C CA . SER A 1 361 ? -14.335 -4.662 28.435 1.00 96.19 361 SER A CA 1
ATOM 2853 C C . SER A 1 361 ? -13.459 -3.871 27.459 1.00 96.19 361 SER A C 1
ATOM 2855 O O . SER A 1 361 ? -13.631 -3.962 26.243 1.00 96.19 361 SER A O 1
ATOM 2857 N N . GLN A 1 362 ? -12.454 -3.161 27.977 1.00 97.31 362 GLN A N 1
ATOM 2858 C CA . GLN A 1 362 ? -11.448 -2.459 27.184 1.00 97.31 362 GLN A CA 1
ATOM 2859 C C . GLN A 1 362 ? -10.531 -3.435 26.437 1.00 97.31 362 GLN A C 1
ATOM 2861 O O . GLN A 1 362 ? -10.193 -3.187 25.279 1.00 97.31 362 GLN A O 1
ATOM 2866 N N . GLU A 1 363 ? -10.161 -4.556 27.059 1.00 96.75 363 GLU A N 1
ATOM 2867 C CA . GLU A 1 363 ? -9.413 -5.638 26.410 1.00 96.75 363 GLU A CA 1
ATOM 2868 C C . GLU A 1 363 ? -10.199 -6.253 25.251 1.00 96.75 363 GLU A C 1
ATOM 2870 O O . GLU A 1 363 ? -9.646 -6.420 24.164 1.00 96.75 363 GLU A O 1
ATOM 2875 N N . LEU A 1 364 ? -11.496 -6.526 25.436 1.00 96.19 364 LEU A N 1
ATOM 2876 C CA . LEU A 1 364 ? -12.353 -7.054 24.372 1.00 96.19 364 LEU A CA 1
ATOM 2877 C C . LEU A 1 364 ? -12.493 -6.069 23.203 1.00 96.19 364 LEU A C 1
ATOM 2879 O O . LEU A 1 364 ? -12.393 -6.473 22.040 1.00 96.19 364 LEU A O 1
ATOM 2883 N N . PHE A 1 365 ? -12.679 -4.778 23.496 1.00 97.56 365 PHE A N 1
ATOM 2884 C CA . PHE A 1 365 ? -12.678 -3.732 22.473 1.00 97.56 365 PHE A CA 1
ATOM 2885 C C . PHE A 1 365 ? -11.352 -3.709 21.704 1.00 97.56 365 PHE A C 1
ATOM 2887 O O . PHE A 1 365 ? -11.345 -3.742 20.471 1.00 97.56 365 PHE A O 1
ATOM 2894 N N . ASN A 1 366 ? -10.226 -3.702 22.423 1.00 97.69 366 ASN A N 1
ATOM 2895 C CA . ASN A 1 366 ? -8.897 -3.707 21.823 1.00 97.69 366 ASN A CA 1
ATOM 2896 C C . ASN A 1 366 ? -8.664 -4.956 20.972 1.00 97.69 366 ASN A C 1
ATOM 2898 O O . ASN A 1 366 ? -8.108 -4.842 19.885 1.00 97.69 366 ASN A O 1
ATOM 2902 N N . TYR A 1 367 ? -9.115 -6.127 21.421 1.00 96.56 367 TYR A N 1
ATOM 2903 C CA . TYR A 1 367 ? -9.016 -7.371 20.665 1.00 96.56 367 TYR A CA 1
ATOM 2904 C C . TYR A 1 367 ? -9.764 -7.283 19.328 1.00 96.56 367 TYR A C 1
ATOM 2906 O O . TYR A 1 367 ? -9.175 -7.563 18.283 1.00 96.56 367 TYR A O 1
ATOM 2914 N N . ARG A 1 368 ? -11.029 -6.837 19.328 1.00 96.44 368 ARG A N 1
ATOM 2915 C CA . ARG A 1 368 ? -11.822 -6.686 18.092 1.00 96.44 368 ARG A CA 1
ATOM 2916 C C . ARG A 1 368 ? -11.223 -5.649 17.142 1.00 96.44 368 ARG A C 1
ATOM 2918 O O . ARG A 1 368 ? -11.122 -5.907 15.942 1.00 96.44 368 ARG A O 1
ATOM 2925 N N . LEU A 1 369 ? -10.785 -4.507 17.678 1.00 97.69 369 LEU A N 1
ATOM 2926 C CA . LEU A 1 369 ? -10.121 -3.458 16.902 1.00 97.69 369 LEU A CA 1
ATOM 2927 C C . LEU A 1 369 ? -8.820 -3.973 16.276 1.00 97.69 369 LEU A C 1
ATOM 2929 O O . LEU A 1 369 ? -8.611 -3.803 15.077 1.00 97.69 369 LEU A O 1
ATOM 2933 N N . SER A 1 370 ? -7.959 -4.622 17.063 1.00 96.50 370 SER A N 1
ATOM 2934 C CA . SER A 1 370 ? -6.681 -5.164 16.592 1.00 96.50 370 SER A CA 1
ATOM 2935 C C . SER A 1 370 ? -6.881 -6.263 15.553 1.00 96.50 370 SER A C 1
ATOM 2937 O O . SER A 1 370 ? -6.211 -6.240 14.526 1.00 96.50 370 SER A O 1
ATOM 2939 N N . LYS A 1 371 ? -7.854 -7.166 15.750 1.00 96.81 371 LYS A N 1
ATOM 2940 C CA . LYS A 1 371 ? -8.217 -8.199 14.766 1.00 96.81 371 LYS A CA 1
ATOM 2941 C C . LYS A 1 371 ? -8.560 -7.584 13.408 1.00 96.81 371 LYS A C 1
ATOM 2943 O O . LYS A 1 371 ? -8.077 -8.059 12.387 1.00 96.81 371 LYS A O 1
ATOM 2948 N N . CYS A 1 372 ? -9.358 -6.517 13.391 1.00 97.62 372 CYS A N 1
ATOM 2949 C CA . CYS A 1 372 ? -9.720 -5.835 12.149 1.00 97.62 372 CYS A CA 1
ATOM 2950 C C . CYS A 1 372 ? -8.555 -5.032 11.561 1.00 97.62 372 CYS A C 1
ATOM 2952 O O . CYS A 1 372 ? -8.412 -4.971 10.346 1.00 97.62 372 CYS A O 1
ATOM 2954 N N . ARG A 1 373 ? -7.682 -4.462 12.400 1.00 97.38 373 ARG A N 1
ATOM 2955 C CA . ARG A 1 373 ? -6.466 -3.771 11.945 1.00 97.38 373 ARG A CA 1
ATOM 2956 C C . ARG A 1 373 ? -5.413 -4.697 11.340 1.00 97.38 373 ARG A C 1
ATOM 2958 O O . ARG A 1 373 ? -4.582 -4.206 10.587 1.00 97.38 373 ARG A O 1
ATOM 2965 N N . MET A 1 374 ? -5.456 -6.008 11.572 1.00 96.88 374 MET A N 1
ATOM 2966 C CA . MET A 1 374 ? -4.497 -6.928 10.945 1.00 96.88 374 MET A CA 1
ATOM 2967 C C . MET A 1 374 ? -4.453 -6.800 9.414 1.00 96.88 374 MET A C 1
ATOM 2969 O O . MET A 1 374 ? -3.394 -7.003 8.832 1.00 96.88 374 MET A O 1
ATOM 2973 N N . VAL A 1 375 ? -5.545 -6.383 8.760 1.00 97.94 375 VAL A N 1
ATOM 2974 C CA . VAL A 1 375 ? -5.589 -6.211 7.295 1.00 97.94 375 VAL A CA 1
ATOM 2975 C C . VAL A 1 375 ? -4.571 -5.197 6.773 1.00 97.94 375 VAL A C 1
ATOM 2977 O O . VAL A 1 375 ? -4.005 -5.409 5.704 1.00 97.94 375 VAL A O 1
ATOM 2980 N N . VAL A 1 376 ? -4.289 -4.111 7.508 1.00 98.19 376 VAL A N 1
ATOM 2981 C CA . VAL A 1 376 ? -3.302 -3.113 7.057 1.00 98.19 376 VAL A CA 1
ATOM 2982 C C . VAL A 1 376 ? -1.872 -3.624 7.237 1.00 98.19 376 VAL A C 1
ATOM 2984 O O . VAL A 1 376 ? -1.023 -3.386 6.376 1.00 98.19 376 VAL A O 1
ATOM 2987 N N . GLU A 1 377 ? -1.613 -4.404 8.289 1.00 95.81 377 GLU A N 1
ATOM 2988 C CA . GLU A 1 377 ? -0.324 -5.077 8.469 1.00 95.81 377 GLU A CA 1
ATOM 2989 C C . GLU A 1 377 ? -0.092 -6.149 7.392 1.00 95.81 377 GLU A C 1
ATOM 2991 O O . GLU A 1 377 ? 0.976 -6.172 6.771 1.00 95.81 377 GLU A O 1
ATOM 2996 N N . CYS A 1 378 ? -1.104 -6.977 7.102 1.00 95.94 378 CYS A N 1
ATOM 2997 C CA . CYS A 1 378 ? -1.067 -7.965 6.023 1.00 95.94 378 CYS A CA 1
ATOM 2998 C C . CYS A 1 378 ? -0.842 -7.302 4.661 1.00 95.94 378 CYS A C 1
ATOM 3000 O O . CYS A 1 378 ? 0.066 -7.710 3.935 1.00 95.94 378 CYS A O 1
ATOM 3002 N N . ALA A 1 379 ? -1.568 -6.222 4.351 1.00 98.00 379 ALA A N 1
ATOM 3003 C CA . ALA A 1 379 ? -1.402 -5.483 3.102 1.00 98.00 379 ALA A CA 1
ATOM 3004 C C . ALA A 1 379 ? 0.035 -4.972 2.927 1.00 98.00 379 ALA A C 1
ATOM 3006 O O . ALA A 1 379 ? 0.649 -5.190 1.882 1.00 98.00 379 ALA A O 1
ATOM 3007 N N . PHE A 1 380 ? 0.625 -4.341 3.951 1.00 97.69 380 PHE A N 1
ATOM 3008 C CA . PHE A 1 380 ? 2.031 -3.923 3.891 1.00 97.69 380 PHE A CA 1
ATOM 3009 C C . PHE A 1 380 ? 2.999 -5.102 3.766 1.00 97.69 380 PHE A C 1
ATOM 3011 O O . PHE A 1 380 ? 3.993 -5.000 3.038 1.00 97.69 380 PHE A O 1
ATOM 3018 N N . GLY A 1 381 ? 2.718 -6.215 4.445 1.00 95.12 381 GLY A N 1
ATOM 3019 C CA . GLY A 1 381 ? 3.472 -7.456 4.313 1.00 95.12 381 GLY A CA 1
ATOM 3020 C C . GLY A 1 381 ? 3.469 -7.968 2.872 1.00 95.12 381 GLY A C 1
ATOM 3021 O O . GLY A 1 381 ? 4.535 -8.158 2.283 1.00 95.12 381 GLY A O 1
ATOM 3022 N N . HIS A 1 382 ? 2.290 -8.134 2.274 1.00 95.38 382 HIS A N 1
ATOM 3023 C CA . HIS A 1 382 ? 2.113 -8.580 0.893 1.00 95.38 382 HIS A CA 1
ATOM 3024 C C . HIS A 1 382 ? 2.752 -7.619 -0.115 1.00 95.38 382 HIS A C 1
ATOM 3026 O O . HIS A 1 382 ? 3.533 -8.072 -0.958 1.00 95.38 382 HIS A O 1
ATOM 3032 N N . LEU A 1 383 ? 2.551 -6.307 0.042 1.00 97.12 383 LEU A N 1
ATOM 3033 C CA . LEU A 1 383 ? 3.188 -5.271 -0.774 1.00 97.12 383 LEU A CA 1
ATOM 3034 C C . LEU A 1 383 ? 4.714 -5.434 -0.799 1.00 97.12 383 LEU A C 1
ATOM 3036 O O . LEU A 1 383 ? 5.317 -5.516 -1.870 1.00 97.12 383 LEU A O 1
ATOM 3040 N N . LYS A 1 384 ? 5.350 -5.495 0.376 1.00 95.19 384 LYS A N 1
ATOM 3041 C CA . LYS A 1 384 ? 6.815 -5.561 0.503 1.00 95.19 384 LYS A CA 1
ATOM 3042 C C . LYS A 1 384 ? 7.389 -6.906 0.056 1.00 95.19 384 LYS A C 1
ATOM 3044 O O . LYS A 1 384 ? 8.475 -6.954 -0.518 1.00 95.19 384 LYS A O 1
ATOM 3049 N N . ARG A 1 385 ? 6.674 -8.007 0.297 1.00 93.44 385 ARG A N 1
ATOM 3050 C CA . ARG A 1 385 ? 7.090 -9.352 -0.132 1.00 93.44 385 ARG A CA 1
ATOM 3051 C C . ARG A 1 385 ? 6.994 -9.536 -1.649 1.00 93.44 385 ARG A C 1
ATOM 3053 O O . ARG A 1 385 ? 7.844 -10.230 -2.219 1.00 93.44 385 ARG A O 1
ATOM 3060 N N . ARG A 1 386 ? 5.982 -8.930 -2.286 1.00 94.75 386 ARG A N 1
ATOM 3061 C CA . ARG A 1 386 ? 5.788 -8.938 -3.744 1.00 94.75 386 ARG A CA 1
ATOM 3062 C C . ARG A 1 386 ? 6.781 -7.989 -4.428 1.00 94.75 386 ARG A C 1
ATOM 3064 O O . ARG A 1 386 ? 7.459 -8.408 -5.363 1.00 94.75 386 ARG A O 1
ATOM 3071 N N . TRP A 1 387 ? 6.940 -6.770 -3.906 1.00 95.50 387 TRP A N 1
ATOM 3072 C CA . TRP A 1 387 ? 7.814 -5.719 -4.447 1.00 95.50 387 TRP A CA 1
ATOM 3073 C C . TRP A 1 387 ? 8.990 -5.428 -3.510 1.00 95.50 387 TRP A C 1
ATOM 3075 O O . TRP A 1 387 ? 9.018 -4.435 -2.776 1.00 95.50 387 TRP A O 1
ATOM 3085 N N . ARG A 1 388 ? 9.996 -6.307 -3.523 1.00 93.38 388 ARG A N 1
ATOM 3086 C CA . ARG A 1 388 ? 11.076 -6.308 -2.520 1.00 93.38 388 ARG A CA 1
ATOM 3087 C C . ARG A 1 388 ? 12.050 -5.157 -2.642 1.00 93.38 388 ARG A C 1
ATOM 3089 O O . ARG A 1 388 ? 12.823 -4.938 -1.713 1.00 93.38 388 ARG A O 1
ATOM 3096 N N . THR A 1 389 ? 11.994 -4.373 -3.716 1.00 92.31 389 THR A N 1
ATOM 3097 C CA . THR A 1 389 ? 12.715 -3.095 -3.742 1.00 92.31 389 THR A CA 1
ATOM 3098 C C . THR A 1 389 ? 12.349 -2.204 -2.546 1.00 92.31 389 THR A C 1
ATOM 3100 O O . THR A 1 389 ? 13.150 -1.354 -2.172 1.00 92.31 389 THR A O 1
ATOM 3103 N N . LEU A 1 390 ? 11.169 -2.407 -1.940 1.00 94.69 390 LEU A N 1
ATOM 3104 C CA . LEU A 1 390 ? 10.690 -1.714 -0.743 1.00 94.69 390 LEU A CA 1
ATOM 3105 C C . LEU A 1 390 ? 11.272 -2.258 0.575 1.00 94.69 390 LEU A C 1
ATOM 3107 O O . LEU A 1 390 ? 11.017 -1.684 1.629 1.00 94.69 390 LEU A O 1
ATOM 3111 N N . LEU A 1 391 ? 12.013 -3.368 0.535 1.00 92.69 391 LEU A N 1
ATOM 3112 C CA . LEU A 1 391 ? 12.714 -3.965 1.681 1.00 92.69 391 LEU A CA 1
ATOM 3113 C C . LEU A 1 391 ? 14.214 -3.675 1.669 1.00 92.69 391 LEU A C 1
ATOM 3115 O O . LEU A 1 391 ? 14.905 -3.941 2.645 1.00 92.69 391 LEU A O 1
ATOM 3119 N N . THR A 1 392 ? 14.725 -3.123 0.574 1.00 86.75 392 THR A N 1
ATOM 3120 C CA . THR A 1 392 ? 16.138 -2.784 0.410 1.00 86.75 392 THR A CA 1
ATOM 3121 C C . THR A 1 392 ? 16.320 -1.282 0.307 1.00 86.75 392 THR A C 1
ATOM 3123 O O . THR A 1 392 ? 15.410 -0.573 -0.114 1.00 86.75 392 THR A O 1
ATOM 3126 N N . ARG A 1 393 ? 17.518 -0.786 0.632 1.00 83.88 393 ARG A N 1
ATOM 3127 C CA . ARG A 1 393 ? 17.842 0.636 0.463 1.00 83.88 393 ARG A CA 1
ATOM 3128 C C . ARG A 1 393 ? 17.712 1.015 -1.009 1.00 83.88 393 ARG A C 1
ATOM 3130 O O . ARG A 1 393 ? 18.496 0.554 -1.836 1.00 83.88 393 ARG A O 1
ATOM 3137 N N . SER A 1 394 ? 16.719 1.844 -1.317 1.00 76.94 394 SER A N 1
ATOM 3138 C CA . SER A 1 394 ? 16.478 2.306 -2.682 1.00 76.94 394 SER A CA 1
ATOM 3139 C C . SER A 1 394 ? 17.674 3.101 -3.211 1.00 76.94 394 SER A C 1
ATOM 3141 O O . SER A 1 394 ? 18.139 4.034 -2.557 1.00 76.94 394 SER A O 1
ATOM 3143 N N . ASP A 1 395 ? 18.148 2.743 -4.406 1.00 78.69 395 ASP A N 1
ATOM 3144 C CA . ASP A 1 395 ? 19.226 3.415 -5.142 1.00 78.69 395 ASP A CA 1
ATOM 3145 C C . ASP A 1 395 ? 18.721 4.583 -6.012 1.00 78.69 395 ASP A C 1
ATOM 3147 O O . ASP A 1 395 ? 19.405 5.057 -6.921 1.00 78.69 395 ASP A O 1
ATOM 3151 N N . LEU A 1 396 ? 17.502 5.045 -5.730 1.00 85.25 396 LEU A N 1
ATOM 3152 C CA . LEU A 1 396 ? 16.854 6.183 -6.368 1.00 85.25 396 LEU A CA 1
ATOM 3153 C C . LEU A 1 396 ? 17.095 7.476 -5.588 1.00 85.25 396 LEU A C 1
ATOM 3155 O O . LEU A 1 396 ? 17.259 7.475 -4.369 1.00 85.25 396 LEU A O 1
ATOM 3159 N N . SER A 1 397 ? 17.024 8.608 -6.292 1.00 87.12 397 SER A N 1
ATOM 3160 C CA . SER A 1 397 ? 16.966 9.913 -5.634 1.00 87.12 397 SER A CA 1
ATOM 3161 C C . SER A 1 397 ? 15.720 10.016 -4.751 1.00 87.12 397 SER A C 1
ATOM 3163 O O . SER A 1 397 ? 14.660 9.483 -5.084 1.00 87.12 397 SER A O 1
ATOM 3165 N N . GLN A 1 398 ? 15.819 10.777 -3.662 1.00 86.56 398 GLN A N 1
ATOM 3166 C CA . GLN A 1 398 ? 14.723 10.979 -2.705 1.00 86.56 398 GLN A CA 1
ATOM 3167 C C . GLN A 1 398 ? 13.416 11.429 -3.372 1.00 86.56 398 GLN A C 1
ATOM 3169 O O . GLN A 1 398 ? 12.343 10.966 -3.012 1.00 86.56 398 GLN A O 1
ATOM 3174 N N . THR A 1 399 ? 13.501 12.269 -4.402 1.00 90.06 399 THR A N 1
ATOM 3175 C CA . THR A 1 399 ? 12.344 12.756 -5.168 1.00 90.06 399 THR A CA 1
ATOM 3176 C C . THR A 1 399 ? 11.615 11.669 -5.964 1.00 90.06 399 THR A C 1
ATOM 3178 O O . THR A 1 399 ? 10.436 11.818 -6.269 1.00 90.06 399 THR A O 1
ATOM 3181 N N . ASN A 1 400 ? 12.295 10.574 -6.301 1.00 93.19 400 ASN A N 1
ATOM 3182 C CA . ASN A 1 400 ? 11.753 9.488 -7.116 1.00 93.19 400 ASN A CA 1
ATOM 3183 C C . ASN A 1 400 ? 11.199 8.329 -6.274 1.00 93.19 400 ASN A C 1
ATOM 3185 O O . ASN A 1 400 ? 10.337 7.591 -6.748 1.00 93.19 400 ASN A O 1
ATOM 3189 N N . ILE A 1 401 ? 11.662 8.173 -5.030 1.00 94.06 401 ILE A N 1
ATOM 3190 C CA . ILE A 1 401 ? 11.237 7.089 -4.133 1.00 94.06 401 ILE A CA 1
ATOM 3191 C C . ILE A 1 401 ? 9.713 7.088 -3.899 1.00 94.06 401 ILE A C 1
ATOM 3193 O O . ILE A 1 401 ? 9.114 6.024 -4.064 1.00 94.06 401 ILE A O 1
ATOM 3197 N N . PRO A 1 402 ? 9.042 8.225 -3.610 1.00 96.44 402 PRO A N 1
ATOM 3198 C CA . PRO A 1 402 ? 7.590 8.244 -3.412 1.00 96.44 402 PRO A CA 1
ATOM 3199 C C . PRO A 1 402 ? 6.802 7.759 -4.632 1.00 96.44 402 PRO A C 1
ATOM 3201 O O . PRO A 1 402 ? 5.794 7.076 -4.472 1.00 96.44 402 PRO A O 1
ATOM 3204 N N . ILE A 1 403 ? 7.286 8.056 -5.844 1.00 97.75 403 ILE A N 1
ATOM 3205 C CA . ILE A 1 403 ? 6.665 7.621 -7.105 1.00 97.75 403 ILE A CA 1
ATOM 3206 C C . ILE A 1 403 ? 6.724 6.096 -7.218 1.00 97.75 403 ILE A C 1
ATOM 3208 O O . ILE A 1 403 ? 5.737 5.456 -7.565 1.00 97.75 403 ILE A O 1
ATOM 3212 N N . VAL A 1 404 ? 7.872 5.497 -6.892 1.00 97.25 404 VAL A N 1
ATOM 3213 C CA . VAL A 1 404 ? 8.026 4.037 -6.918 1.00 97.25 404 VAL A CA 1
ATOM 3214 C C . VAL A 1 404 ? 7.184 3.363 -5.839 1.00 97.25 404 VAL A C 1
ATOM 3216 O O . VAL A 1 404 ? 6.533 2.365 -6.130 1.00 97.25 404 VAL A O 1
ATOM 3219 N N . ILE A 1 405 ? 7.132 3.924 -4.628 1.00 97.94 405 ILE A N 1
ATOM 3220 C CA . ILE A 1 405 ? 6.262 3.416 -3.559 1.00 97.94 405 ILE A CA 1
ATOM 3221 C C . ILE A 1 405 ? 4.796 3.422 -4.018 1.00 97.94 405 ILE A C 1
ATOM 3223 O O . ILE A 1 405 ? 4.127 2.396 -3.927 1.00 97.94 405 ILE A O 1
ATOM 3227 N N . ALA A 1 406 ? 4.313 4.547 -4.555 1.00 98.44 406 ALA A N 1
ATOM 3228 C CA . ALA A 1 406 ? 2.942 4.668 -5.046 1.00 98.44 406 ALA A CA 1
ATOM 3229 C C . ALA A 1 406 ? 2.649 3.684 -6.190 1.00 98.44 406 ALA A C 1
ATOM 3231 O O . ALA A 1 406 ? 1.611 3.022 -6.177 1.00 98.44 406 ALA A O 1
ATOM 3232 N N . ALA A 1 407 ? 3.580 3.526 -7.136 1.00 98.50 407 ALA A N 1
ATOM 3233 C CA . ALA A 1 407 ? 3.455 2.548 -8.211 1.00 98.50 407 ALA A CA 1
ATOM 3234 C C . ALA A 1 407 ? 3.343 1.111 -7.673 1.00 98.50 407 ALA A C 1
ATOM 3236 O O . ALA A 1 40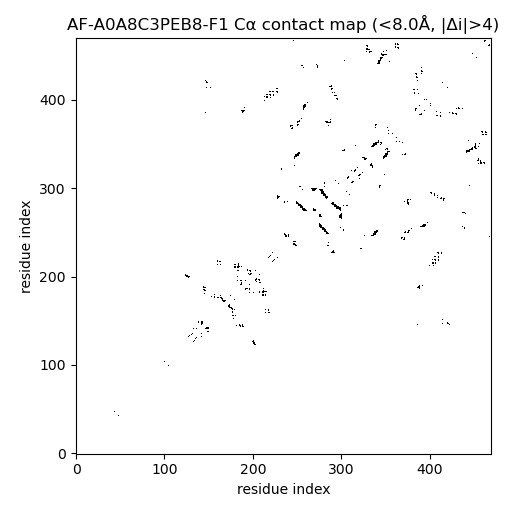7 ? 2.478 0.363 -8.123 1.00 98.50 407 ALA A O 1
ATOM 3237 N N . CYS A 1 408 ? 4.146 0.731 -6.674 1.00 98.38 408 CYS A N 1
ATOM 3238 C CA . CYS A 1 408 ? 4.036 -0.580 -6.030 1.00 98.38 408 CYS A CA 1
ATOM 3239 C C . CYS A 1 408 ? 2.672 -0.785 -5.349 1.00 98.38 408 CYS A C 1
ATOM 3241 O O . CYS A 1 408 ? 2.116 -1.876 -5.452 1.00 98.38 408 CYS A O 1
ATOM 3243 N N . CYS A 1 409 ? 2.098 0.243 -4.708 1.00 98.69 409 CYS A N 1
ATOM 3244 C CA . CYS A 1 409 ? 0.749 0.159 -4.129 1.00 98.69 409 CYS A CA 1
ATOM 3245 C C . CYS A 1 409 ? -0.329 -0.085 -5.197 1.00 98.69 409 CYS A C 1
ATOM 3247 O O . CYS A 1 409 ? -1.241 -0.881 -4.984 1.00 98.69 409 CYS A O 1
ATOM 3249 N N . VAL A 1 410 ? -0.210 0.552 -6.366 1.00 98.75 410 VAL A N 1
ATOM 3250 C CA . VAL A 1 410 ? -1.115 0.299 -7.499 1.00 98.75 410 VAL A CA 1
ATOM 3251 C C . VAL A 1 410 ? -0.971 -1.133 -8.005 1.00 98.75 410 VAL A C 1
ATOM 3253 O O . VAL A 1 410 ? -1.970 -1.824 -8.187 1.00 98.75 410 VAL A O 1
ATOM 3256 N N . LEU A 1 411 ? 0.266 -1.593 -8.210 1.00 98.50 411 LEU A N 1
ATOM 3257 C CA . LEU A 1 411 ? 0.538 -2.954 -8.671 1.00 98.50 411 LEU A CA 1
ATOM 3258 C C . LEU A 1 411 ? 0.038 -4.009 -7.673 1.00 98.50 411 LEU A C 1
ATOM 3260 O O . LEU A 1 411 ? -0.476 -5.041 -8.094 1.00 98.50 411 LEU A O 1
ATOM 3264 N N . HIS A 1 412 ? 0.154 -3.742 -6.367 1.00 98.12 412 HIS A N 1
ATOM 3265 C CA . HIS A 1 412 ? -0.444 -4.561 -5.309 1.00 98.12 412 HIS A CA 1
ATOM 3266 C C . HIS A 1 412 ? -1.958 -4.673 -5.485 1.00 98.12 412 HIS A C 1
ATOM 3268 O O . HIS A 1 412 ? -2.456 -5.775 -5.665 1.00 98.12 412 HIS A O 1
ATOM 3274 N N . ASN A 1 413 ? -2.681 -3.553 -5.556 1.00 98.44 413 ASN A N 1
ATOM 3275 C CA . ASN A 1 413 ? -4.134 -3.573 -5.744 1.00 98.44 413 ASN A CA 1
ATOM 3276 C C . ASN A 1 413 ? -4.571 -4.279 -7.036 1.00 98.44 413 ASN A C 1
ATOM 3278 O O . ASN A 1 413 ? -5.577 -4.986 -7.027 1.00 98.44 413 ASN A O 1
ATOM 3282 N N . LEU A 1 414 ? -3.834 -4.109 -8.141 1.00 97.62 414 LEU A N 1
ATOM 3283 C CA . LEU A 1 414 ? -4.096 -4.851 -9.379 1.00 97.62 414 LEU A CA 1
ATOM 3284 C C . LEU A 1 414 ? -3.973 -6.363 -9.154 1.00 97.62 414 LEU A C 1
ATOM 3286 O O . LEU A 1 414 ? -4.853 -7.106 -9.582 1.00 97.62 414 LEU A O 1
ATOM 3290 N N . CYS A 1 415 ? -2.937 -6.807 -8.437 1.00 96.94 415 CYS A N 1
ATOM 3291 C CA . CYS A 1 415 ? -2.758 -8.217 -8.096 1.00 96.94 415 CYS A CA 1
ATOM 3292 C C . CYS A 1 415 ? -3.879 -8.733 -7.182 1.00 96.94 415 CYS A C 1
ATOM 3294 O O . CYS A 1 415 ? -4.488 -9.756 -7.489 1.00 96.94 415 CYS A O 1
ATOM 3296 N N . GLU A 1 416 ? -4.198 -8.007 -6.107 1.00 95.69 416 GLU A N 1
ATOM 3297 C CA . GLU A 1 416 ? -5.239 -8.408 -5.152 1.00 95.69 416 GLU A CA 1
ATOM 3298 C C . GLU A 1 416 ? -6.628 -8.444 -5.805 1.00 95.69 416 GLU A C 1
ATOM 3300 O O . GLU A 1 416 ? -7.390 -9.387 -5.610 1.00 95.69 416 GLU A O 1
ATOM 3305 N N . SER A 1 417 ? -6.954 -7.467 -6.660 1.00 94.75 417 SER A N 1
ATOM 3306 C CA . SER A 1 417 ? -8.245 -7.435 -7.366 1.00 94.75 417 SER A CA 1
ATOM 3307 C C . SER A 1 417 ? -8.469 -8.624 -8.305 1.00 94.75 417 SER A C 1
ATOM 3309 O O . SER A 1 417 ? -9.615 -8.994 -8.555 1.00 94.75 417 SER A O 1
ATOM 3311 N N . LYS A 1 418 ? -7.387 -9.232 -8.796 1.00 94.88 418 LYS A N 1
ATOM 3312 C CA . LYS A 1 418 ? -7.413 -10.386 -9.700 1.00 94.88 418 LYS A CA 1
ATOM 3313 C C . LYS A 1 418 ? -7.163 -11.716 -8.987 1.00 94.88 418 LYS A C 1
ATOM 3315 O O . LYS A 1 418 ? -7.152 -12.751 -9.645 1.00 94.88 418 LYS A O 1
ATOM 3320 N N . GLY A 1 419 ? -6.959 -11.701 -7.666 1.00 94.56 419 GLY A N 1
ATOM 3321 C CA . GLY A 1 419 ? -6.621 -12.899 -6.897 1.00 94.56 419 GLY A CA 1
ATOM 3322 C C . GLY A 1 419 ? -5.299 -13.533 -7.340 1.00 94.56 419 GLY A C 1
ATOM 3323 O O . GLY A 1 419 ? -5.177 -14.756 -7.365 1.00 94.56 419 GLY A O 1
ATOM 3324 N N . GLU A 1 420 ? -4.323 -12.713 -7.744 1.00 93.88 420 GLU A N 1
ATOM 3325 C CA . GLU A 1 420 ? -3.026 -13.188 -8.228 1.00 93.88 420 GLU A CA 1
ATOM 3326 C C . GLU A 1 420 ? -2.290 -13.999 -7.161 1.00 93.88 420 GLU A C 1
ATOM 3328 O O . GLU A 1 420 ? -2.046 -13.525 -6.045 1.00 93.88 420 GLU A O 1
ATOM 3333 N N . ILE A 1 421 ? -1.842 -15.193 -7.551 1.00 89.31 421 ILE A N 1
ATOM 3334 C CA . ILE A 1 421 ? -1.187 -16.150 -6.661 1.00 89.31 421 ILE A CA 1
ATOM 3335 C C . ILE A 1 421 ? 0.004 -15.496 -5.951 1.00 89.31 421 ILE A C 1
ATOM 3337 O O . ILE A 1 421 ? 0.869 -14.855 -6.562 1.00 89.31 421 ILE A O 1
ATOM 3341 N N . PHE A 1 422 ? 0.067 -15.705 -4.640 1.00 86.94 422 PHE A N 1
ATOM 3342 C CA . PHE A 1 422 ? 1.172 -15.284 -3.799 1.00 86.94 422 PHE A CA 1
ATOM 3343 C C . PHE A 1 422 ? 2.017 -16.503 -3.410 1.00 86.94 422 PHE A C 1
ATOM 3345 O O . PHE A 1 422 ? 1.553 -17.403 -2.712 1.00 86.94 422 PHE A O 1
ATOM 3352 N N . MET A 1 423 ? 3.263 -16.578 -3.885 1.00 84.12 423 MET A N 1
ATOM 3353 C CA . MET A 1 423 ? 4.085 -17.773 -3.665 1.00 84.12 423 MET A CA 1
ATOM 3354 C C . MET A 1 423 ? 4.630 -17.827 -2.230 1.00 84.12 423 MET A C 1
ATOM 3356 O O . MET A 1 423 ? 5.310 -16.899 -1.793 1.00 84.12 423 MET A O 1
ATOM 3360 N N . ALA A 1 424 ? 4.456 -18.961 -1.541 1.00 77.19 424 ALA A N 1
ATOM 3361 C CA . ALA A 1 424 ? 4.937 -19.164 -0.166 1.00 77.19 424 ALA A CA 1
ATOM 3362 C C . ALA A 1 424 ? 6.450 -18.907 -0.000 1.00 77.19 424 ALA A C 1
ATOM 3364 O O . ALA A 1 424 ? 6.887 -18.266 0.953 1.00 77.19 424 ALA A O 1
ATOM 3365 N N . GLY A 1 425 ? 7.266 -19.307 -0.985 1.00 80.31 425 GLY A N 1
ATOM 3366 C CA . GLY A 1 425 ? 8.714 -19.062 -0.966 1.00 80.31 425 GLY A CA 1
ATOM 3367 C C . GLY A 1 425 ? 9.105 -17.578 -0.966 1.00 80.31 425 GLY A C 1
ATOM 3368 O O . GLY A 1 425 ? 10.268 -17.246 -0.732 1.00 80.31 425 GLY A O 1
ATOM 3369 N N . TRP A 1 426 ? 8.168 -16.658 -1.230 1.00 87.19 426 TRP A N 1
ATOM 3370 C CA . TRP A 1 426 ? 8.464 -15.233 -1.181 1.00 87.19 426 TRP A CA 1
ATOM 3371 C C . TRP A 1 426 ? 8.590 -14.672 0.226 1.00 87.19 426 TRP A C 1
ATOM 3373 O O . TRP A 1 426 ? 9.309 -13.684 0.393 1.00 87.19 426 TRP A O 1
ATOM 3383 N N . GLU A 1 427 ? 7.942 -15.306 1.198 1.00 85.56 427 GLU A N 1
ATOM 3384 C CA . GLU A 1 427 ? 7.940 -14.892 2.595 1.00 85.56 427 GLU A CA 1
ATOM 3385 C C . GLU A 1 427 ? 9.319 -15.046 3.236 1.00 85.56 427 GLU A C 1
ATOM 3387 O O . GLU A 1 427 ? 9.840 -14.080 3.785 1.00 85.56 427 GLU A O 1
ATOM 3392 N N . ALA A 1 428 ? 9.957 -16.211 3.088 1.00 86.81 428 ALA A N 1
ATOM 3393 C CA . ALA A 1 428 ? 11.275 -16.470 3.669 1.00 86.81 428 ALA A CA 1
ATOM 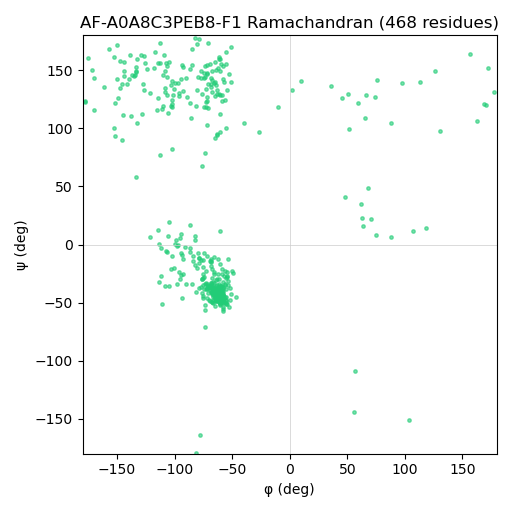3394 C C . ALA A 1 428 ? 12.317 -15.434 3.216 1.00 86.81 428 ALA A C 1
ATOM 3396 O O . ALA A 1 428 ? 13.045 -14.876 4.033 1.00 86.81 428 ALA A O 1
ATOM 3397 N N . GLU A 1 429 ? 12.348 -15.119 1.919 1.00 85.06 429 GLU A N 1
ATOM 3398 C CA . GLU A 1 429 ? 13.280 -14.129 1.378 1.00 85.06 429 GLU A CA 1
ATOM 3399 C C . GLU A 1 429 ? 12.982 -12.709 1.855 1.00 85.06 429 GLU A C 1
ATOM 3401 O O . GLU A 1 429 ? 13.889 -11.961 2.212 1.00 85.06 429 GLU A O 1
ATOM 3406 N N . ALA A 1 430 ? 11.706 -12.331 1.883 1.00 87.69 430 ALA A N 1
ATOM 3407 C CA . ALA A 1 430 ? 11.309 -11.025 2.381 1.00 87.69 430 ALA A CA 1
ATOM 3408 C C . ALA A 1 430 ? 11.650 -10.859 3.866 1.00 87.69 430 ALA A C 1
ATOM 3410 O O . ALA A 1 430 ? 12.141 -9.805 4.253 1.00 87.69 430 ALA A O 1
ATOM 3411 N N . ASN A 1 431 ? 11.458 -11.902 4.678 1.00 89.12 431 ASN A N 1
ATOM 3412 C CA . ASN A 1 431 ? 11.804 -11.891 6.096 1.00 89.12 431 ASN A CA 1
ATOM 3413 C C . ASN A 1 431 ? 13.317 -11.736 6.301 1.00 89.12 431 ASN A C 1
ATOM 3415 O O . ASN A 1 431 ? 13.727 -10.966 7.166 1.00 89.12 431 ASN A O 1
ATOM 3419 N N . ARG A 1 432 ? 14.147 -12.386 5.466 1.00 88.56 432 ARG A N 1
ATOM 3420 C CA . ARG A 1 432 ? 15.608 -12.179 5.474 1.00 88.56 432 ARG A CA 1
ATOM 3421 C C . ARG A 1 432 ? 15.977 -10.720 5.215 1.00 88.56 432 ARG A C 1
ATOM 3423 O O . ARG A 1 432 ? 16.769 -10.160 5.959 1.00 88.56 432 ARG A O 1
ATOM 3430 N N . LEU A 1 433 ? 15.382 -10.099 4.197 1.00 88.12 433 LEU A N 1
ATOM 3431 C CA . LEU A 1 433 ? 15.646 -8.694 3.862 1.00 88.12 433 LEU A CA 1
ATOM 3432 C C . LEU A 1 433 ? 15.097 -7.725 4.922 1.00 88.12 433 LEU A C 1
ATOM 3434 O O . LEU A 1 433 ? 15.712 -6.702 5.207 1.00 88.12 433 LEU A O 1
ATOM 3438 N N . ALA A 1 434 ? 13.939 -8.037 5.506 1.00 88.19 434 ALA A N 1
ATOM 3439 C CA . ALA A 1 434 ? 13.287 -7.208 6.516 1.00 88.19 434 ALA A CA 1
ATOM 3440 C C . ALA A 1 434 ? 13.991 -7.249 7.881 1.00 88.19 434 ALA A C 1
ATOM 3442 O O . ALA A 1 434 ? 13.824 -6.311 8.661 1.00 88.19 434 ALA A O 1
ATOM 3443 N N . ALA A 1 435 ? 14.773 -8.298 8.170 1.00 88.25 435 ALA A N 1
ATOM 3444 C CA . ALA A 1 435 ? 15.482 -8.465 9.439 1.00 88.25 435 ALA A CA 1
ATOM 3445 C C . ALA A 1 435 ? 16.409 -7.278 9.762 1.00 88.25 435 ALA A C 1
ATOM 3447 O O . ALA A 1 435 ? 16.502 -6.866 10.917 1.00 88.25 435 ALA A O 1
ATOM 3448 N N . ASP A 1 436 ? 17.008 -6.669 8.737 1.00 85.31 436 ASP A N 1
ATOM 3449 C CA . ASP A 1 436 ? 17.883 -5.500 8.877 1.00 85.31 436 ASP A CA 1
ATOM 3450 C C . ASP A 1 436 ? 17.113 -4.182 9.117 1.00 85.31 436 ASP A C 1
ATOM 3452 O O . ASP A 1 436 ? 17.709 -3.165 9.479 1.00 85.31 436 ASP A O 1
ATOM 3456 N N . TYR A 1 437 ? 15.789 -4.172 8.910 1.00 89.38 437 TYR A N 1
ATOM 3457 C CA . TYR A 1 437 ? 14.950 -2.966 8.880 1.00 89.38 437 TYR A CA 1
ATOM 3458 C C . TYR A 1 437 ? 13.673 -3.121 9.711 1.00 89.38 437 TYR A C 1
ATOM 3460 O O . TYR A 1 437 ? 12.550 -2.929 9.224 1.00 89.38 437 TYR A O 1
ATOM 3468 N N . ALA A 1 438 ? 13.846 -3.415 11.001 1.00 90.38 438 ALA A N 1
ATOM 3469 C CA . ALA A 1 438 ? 12.743 -3.458 11.958 1.00 90.38 438 ALA A CA 1
ATOM 3470 C C . ALA A 1 438 ? 11.890 -2.174 11.902 1.00 90.38 438 ALA A C 1
ATOM 3472 O O . ALA A 1 438 ? 12.403 -1.059 11.765 1.00 90.38 438 ALA A O 1
ATOM 3473 N N . GLN A 1 439 ? 10.570 -2.311 11.999 1.00 91.94 439 GLN A N 1
ATOM 3474 C CA . GLN A 1 439 ? 9.679 -1.151 12.054 1.00 91.94 439 GLN A CA 1
ATOM 3475 C C . GLN A 1 439 ? 9.768 -0.486 13.444 1.00 91.94 439 GLN A C 1
ATOM 3477 O O . GLN A 1 439 ? 9.983 -1.181 14.441 1.00 91.94 439 GLN A O 1
ATOM 3482 N N . PRO A 1 440 ? 9.699 0.853 13.541 1.00 88.06 440 PRO A N 1
ATOM 3483 C CA . PRO A 1 440 ? 9.761 1.547 14.821 1.00 88.06 440 PRO A CA 1
ATOM 3484 C C . PRO A 1 440 ? 8.488 1.350 15.641 1.00 88.06 440 PRO A C 1
ATOM 3486 O O . PRO A 1 440 ? 7.394 1.298 15.096 1.00 88.06 440 PRO A O 1
ATOM 3489 N N . ASP A 1 441 ? 8.637 1.323 16.966 1.00 83.62 441 ASP A N 1
ATOM 3490 C CA . ASP A 1 441 ? 7.493 1.193 17.865 1.00 83.62 441 ASP A CA 1
ATOM 3491 C C . ASP A 1 441 ? 6.654 2.477 17.877 1.00 83.62 441 ASP A C 1
ATOM 3493 O O . ASP A 1 441 ? 7.180 3.604 17.942 1.00 83.62 441 ASP A O 1
ATOM 3497 N N . THR A 1 442 ? 5.338 2.294 17.868 1.00 79.50 442 THR A N 1
ATOM 3498 C CA . THR A 1 442 ? 4.339 3.356 17.946 1.00 79.50 442 THR A CA 1
ATOM 3499 C C . THR A 1 442 ? 4.407 4.090 19.289 1.00 79.50 442 THR A C 1
ATOM 3501 O O . THR A 1 442 ? 4.541 3.484 20.351 1.00 79.50 442 THR A O 1
ATOM 3504 N N . ARG A 1 443 ? 4.260 5.427 19.278 1.00 79.00 443 ARG A N 1
ATOM 3505 C CA . ARG A 1 443 ? 4.033 6.216 20.507 1.00 79.00 443 ARG A CA 1
ATOM 3506 C C . ARG A 1 443 ? 2.588 6.693 20.570 1.00 79.00 443 ARG A C 1
ATOM 3508 O O . ARG A 1 443 ? 2.101 7.318 19.635 1.00 79.00 443 ARG A O 1
ATOM 3515 N N . ALA A 1 444 ? 1.925 6.445 21.696 1.00 82.31 444 ALA A N 1
ATOM 3516 C CA . ALA A 1 444 ? 0.524 6.802 21.863 1.00 82.31 444 ALA A CA 1
ATOM 3517 C C . ALA A 1 444 ? 0.300 8.326 21.915 1.00 82.31 444 ALA A C 1
ATOM 3519 O O . ALA A 1 444 ? 0.989 9.050 22.637 1.00 82.31 444 ALA A O 1
ATOM 3520 N N . ILE A 1 445 ? -0.719 8.812 21.205 1.00 84.62 445 ILE A N 1
ATOM 3521 C CA . ILE A 1 445 ? -1.219 10.189 21.304 1.00 84.62 445 ILE A CA 1
ATOM 3522 C C . ILE A 1 445 ? -2.413 10.216 22.265 1.00 84.62 445 ILE A C 1
ATOM 3524 O O . ILE A 1 445 ? -3.357 9.457 22.096 1.00 84.62 445 ILE A O 1
ATOM 3528 N N . ARG A 1 446 ? -2.444 11.131 23.244 1.00 81.50 446 ARG A N 1
ATOM 3529 C CA . ARG A 1 446 ? -3.553 11.225 24.227 1.00 81.50 446 ARG A CA 1
ATOM 3530 C C . ARG A 1 446 ? -4.750 12.086 23.790 1.00 81.50 446 ARG A C 1
ATOM 3532 O O . ARG A 1 446 ? -5.770 12.110 24.470 1.00 81.50 446 ARG A O 1
ATOM 3539 N N . ARG A 1 447 ? -4.656 12.785 22.652 1.00 81.44 447 ARG A N 1
ATOM 3540 C CA . ARG A 1 447 ? -5.735 13.652 22.140 1.00 81.44 447 ARG A CA 1
ATOM 3541 C C . ARG A 1 447 ? -6.994 12.838 21.818 1.00 81.44 447 ARG A C 1
ATOM 3543 O O . ARG A 1 447 ? -6.908 11.859 21.068 1.00 81.44 447 ARG A O 1
ATOM 3550 N N . SER A 1 448 ? -8.127 13.304 22.343 1.00 86.12 448 SER A N 1
ATOM 3551 C CA . SER A 1 448 ? -9.436 12.660 22.217 1.00 86.12 448 SER A CA 1
ATOM 3552 C C . SER A 1 448 ? -10.543 13.696 22.033 1.00 86.12 448 SER A C 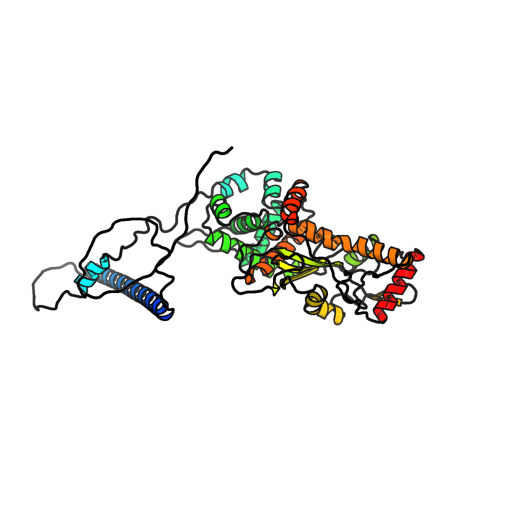1
ATOM 3554 O O . SER A 1 448 ? -10.521 14.735 22.689 1.00 86.12 448 SER A O 1
ATOM 3556 N N . HIS A 1 449 ? -11.487 13.417 21.136 1.00 92.44 449 HIS A N 1
ATOM 3557 C CA . HIS A 1 449 ? -12.715 14.192 20.955 1.00 92.44 449 HIS A CA 1
ATOM 3558 C C . HIS A 1 449 ? -13.833 13.645 21.857 1.00 92.44 449 HIS A C 1
ATOM 3560 O O . HIS A 1 449 ? -13.932 12.432 22.034 1.00 92.44 449 HIS A O 1
ATOM 3566 N N . GLN A 1 450 ? -14.686 14.509 22.414 1.00 91.69 450 GLN A N 1
ATOM 3567 C CA . GLN A 1 450 ? -15.698 14.092 23.395 1.00 91.69 450 GLN A CA 1
ATOM 3568 C C . GLN A 1 450 ? -16.745 13.138 22.800 1.00 91.69 450 GLN A C 1
ATOM 3570 O O . GLN A 1 450 ? -17.043 12.105 23.388 1.00 91.69 450 GLN A O 1
ATOM 3575 N N . GLU A 1 451 ? -17.248 13.438 21.605 1.00 94.00 451 GLU A N 1
ATOM 3576 C CA . GLU A 1 451 ? -18.163 12.552 20.869 1.00 94.00 451 GLU A CA 1
ATOM 3577 C C . GLU A 1 451 ? -17.512 11.203 20.527 1.00 94.00 451 GLU A C 1
ATOM 3579 O O . GLU A 1 451 ? -18.131 10.155 20.663 1.00 94.00 451 GLU A O 1
ATOM 3584 N N . ALA A 1 452 ? -16.220 11.208 20.191 1.00 96.31 452 ALA A N 1
ATOM 3585 C CA . ALA A 1 452 ? -15.487 9.984 19.890 1.00 96.31 452 ALA A CA 1
ATOM 3586 C C . ALA A 1 452 ? -15.323 9.079 21.117 1.00 96.31 452 ALA A C 1
ATOM 3588 O O . ALA A 1 452 ? -15.298 7.858 20.985 1.00 96.31 452 ALA A O 1
ATOM 3589 N N . LEU A 1 453 ? -15.220 9.667 22.315 1.00 96.69 453 LEU A N 1
ATOM 3590 C CA . LEU A 1 453 ? -15.246 8.906 23.563 1.00 96.69 453 LEU A CA 1
ATOM 3591 C C . LEU A 1 453 ? -16.604 8.228 23.750 1.00 96.69 453 LEU A C 1
ATOM 3593 O O . LEU A 1 453 ? -16.620 7.046 24.066 1.00 96.69 453 LEU A O 1
ATOM 3597 N N . ARG A 1 454 ? -17.719 8.928 23.492 1.00 97.25 454 ARG A N 1
ATOM 3598 C CA . ARG A 1 454 ? -19.068 8.342 23.588 1.00 97.25 454 ARG A CA 1
ATOM 3599 C C . ARG A 1 454 ? -19.247 7.165 22.631 1.00 97.25 454 ARG A C 1
ATOM 3601 O O . ARG A 1 454 ? -19.634 6.095 23.080 1.00 97.25 454 ARG A O 1
ATOM 3608 N N . ILE A 1 455 ? -18.873 7.332 21.359 1.00 97.62 455 ILE A N 1
ATOM 3609 C CA . ILE A 1 455 ? -18.918 6.254 20.354 1.00 97.62 455 ILE A CA 1
ATOM 3610 C C . ILE A 1 455 ? -18.093 5.048 20.818 1.00 97.62 455 ILE A C 1
ATOM 3612 O O . ILE A 1 455 ? -18.553 3.910 20.761 1.00 97.62 455 ILE A O 1
ATOM 3616 N N . ARG A 1 456 ? -16.874 5.281 21.320 1.00 97.31 456 ARG A N 1
ATOM 3617 C CA . ARG A 1 456 ? -15.999 4.194 21.771 1.00 97.31 456 ARG A CA 1
ATOM 3618 C C . ARG A 1 456 ? -16.550 3.462 22.999 1.00 97.31 456 ARG A C 1
ATOM 3620 O O . ARG A 1 456 ? -16.457 2.240 23.050 1.00 97.31 456 ARG A O 1
ATOM 3627 N N . GLU A 1 457 ? -17.125 4.181 23.962 1.00 96.81 457 GLU A N 1
ATOM 3628 C CA . GLU A 1 457 ? -17.771 3.572 25.133 1.00 96.81 457 GLU A CA 1
ATOM 3629 C C . GLU A 1 457 ? -19.038 2.784 24.755 1.00 96.81 457 GLU A C 1
ATOM 3631 O O . GLU A 1 457 ? -19.247 1.692 25.286 1.00 96.81 457 GLU A O 1
ATOM 3636 N N . ALA A 1 458 ? -19.835 3.275 23.799 1.00 96.94 458 ALA A N 1
ATOM 3637 C CA . ALA A 1 458 ? -20.991 2.553 23.265 1.00 96.94 458 ALA A CA 1
ATOM 3638 C C . ALA A 1 458 ? -20.565 1.249 22.568 1.00 96.94 458 ALA A C 1
ATOM 3640 O O . ALA A 1 458 ? -21.064 0.177 22.901 1.00 96.94 458 ALA A O 1
ATOM 3641 N N . LEU A 1 459 ? -19.548 1.302 21.695 1.00 96.94 459 LEU A N 1
ATOM 3642 C CA . LEU A 1 459 ? -18.960 0.109 21.067 1.00 96.94 459 LEU A CA 1
ATOM 3643 C C . LEU A 1 459 ? -18.435 -0.894 22.100 1.00 96.94 459 LEU A C 1
ATOM 3645 O O . LEU A 1 459 ? -18.678 -2.093 21.987 1.00 96.94 459 LEU A O 1
ATOM 3649 N N . LYS A 1 460 ? -17.718 -0.411 23.120 1.00 96.25 460 LYS A N 1
ATOM 3650 C CA . LYS A 1 460 ? -17.195 -1.246 24.209 1.00 96.25 460 LYS A CA 1
ATOM 3651 C C . LYS A 1 460 ? -18.324 -1.985 24.937 1.00 96.25 460 LYS A C 1
ATOM 3653 O O . LYS A 1 460 ? -18.185 -3.173 25.220 1.00 96.25 460 LYS A O 1
ATOM 3658 N N . THR A 1 461 ? -19.427 -1.291 25.212 1.00 95.56 461 THR A N 1
ATOM 3659 C CA . THR A 1 461 ? -20.617 -1.855 25.869 1.00 95.56 461 THR A CA 1
ATOM 3660 C C . THR A 1 461 ? -21.302 -2.887 24.971 1.00 95.56 461 THR A C 1
ATOM 3662 O O . THR A 1 461 ? -21.458 -4.037 25.381 1.00 95.56 461 THR A O 1
ATOM 3665 N N . SER A 1 462 ? -21.566 -2.534 23.712 1.00 94.12 462 SER A N 1
ATOM 3666 C CA . SER A 1 462 ? -22.189 -3.413 22.712 1.00 94.12 462 SER A CA 1
ATOM 3667 C C . SER A 1 462 ? -21.398 -4.707 22.467 1.00 94.12 462 SER A C 1
ATOM 3669 O O . SER A 1 462 ? -21.955 -5.800 22.325 1.00 94.12 462 SER A O 1
ATOM 3671 N N . PHE A 1 463 ? -20.064 -4.631 22.477 1.00 94.31 463 PHE A N 1
ATOM 3672 C CA . PHE A 1 463 ? -19.213 -5.812 22.328 1.00 94.31 463 PHE A CA 1
ATOM 3673 C C . PHE A 1 463 ? -19.296 -6.779 23.511 1.00 94.31 463 PHE A C 1
ATOM 3675 O O . PHE A 1 463 ? -19.099 -7.978 23.304 1.00 94.31 463 PHE A O 1
ATOM 3682 N N . MET A 1 464 ? -19.588 -6.284 24.717 1.00 90.81 464 MET A N 1
ATOM 3683 C CA . MET A 1 464 ? -19.776 -7.105 25.916 1.00 90.81 464 MET A CA 1
ATOM 3684 C C . MET A 1 464 ? -21.154 -7.770 25.956 1.00 90.81 464 MET A C 1
ATOM 3686 O O . MET A 1 464 ? -21.256 -8.912 26.397 1.00 90.81 464 MET A O 1
ATOM 3690 N N . THR A 1 465 ? -22.200 -7.078 25.496 1.00 85.81 465 THR A N 1
ATOM 3691 C CA . THR A 1 465 ? -23.583 -7.589 25.484 1.00 85.81 465 THR A CA 1
ATOM 3692 C C . THR A 1 465 ? -23.853 -8.551 24.325 1.00 85.81 465 THR A C 1
ATOM 3694 O O . THR A 1 465 ? -24.871 -9.238 24.324 1.00 85.81 465 THR A O 1
ATOM 3697 N N . GLY A 1 466 ? -22.944 -8.632 23.346 1.00 70.06 466 GLY A N 1
ATOM 3698 C CA . GLY A 1 466 ? -23.095 -9.489 22.168 1.00 70.06 466 GLY A CA 1
ATOM 3699 C C . GLY A 1 466 ? -24.101 -8.951 21.146 1.00 70.06 466 GLY A C 1
ATOM 3700 O O . GLY A 1 466 ? -24.396 -9.646 20.181 1.00 70.06 466 GLY A O 1
ATOM 3701 N N . GLN A 1 467 ? -24.594 -7.722 21.327 1.00 55.97 467 GLN A N 1
ATOM 3702 C CA . GLN A 1 467 ? -25.639 -7.112 20.495 1.00 55.97 467 GLN A CA 1
ATOM 3703 C C . GLN A 1 467 ? -25.129 -6.498 19.183 1.00 55.97 467 GLN A C 1
ATOM 3705 O O . GLN A 1 467 ? -25.912 -5.940 18.421 1.00 55.97 467 GLN A O 1
ATOM 3710 N N . ALA A 1 468 ? -23.838 -6.624 18.867 1.00 47.31 468 ALA A N 1
ATOM 3711 C CA . ALA A 1 468 ? -23.309 -6.254 17.556 1.00 47.31 468 ALA A CA 1
ATOM 3712 C C . ALA A 1 468 ? -23.661 -7.326 16.502 1.00 47.31 468 ALA A C 1
ATOM 3714 O O . ALA A 1 468 ? -22.790 -8.039 16.006 1.00 47.31 468 ALA A O 1
ATOM 3715 N N . THR A 1 469 ? -24.952 -7.445 16.201 1.00 34.06 469 THR A N 1
ATOM 3716 C CA . THR A 1 469 ? -25.523 -8.169 15.062 1.00 34.06 469 THR A CA 1
ATOM 3717 C C . THR A 1 469 ? -26.554 -7.262 14.413 1.00 34.06 469 THR A C 1
ATOM 3719 O O . THR A 1 469 ? -27.625 -7.095 14.989 1.00 34.06 469 THR A O 1
ATOM 3722 N N . VAL A 1 470 ? -26.214 -6.672 13.265 1.00 36.00 470 VAL A N 1
ATOM 3723 C CA . VAL A 1 470 ? -26.794 -6.977 11.942 1.00 36.00 470 VAL A CA 1
ATOM 3724 C C . VAL A 1 470 ? -25.734 -6.645 10.900 1.00 36.00 470 VAL A C 1
ATOM 3726 O O . VAL A 1 470 ? -25.165 -5.533 10.993 1.00 36.00 470 VAL A O 1
#